Protein AF-A0A1I8AGH4-F1 (afdb_monomer)

Structure (mmCIF, N/CA/C/O backbone):
data_AF-A0A1I8AGH4-F1
#
_entry.id   AF-A0A1I8AGH4-F1
#
loop_
_atom_site.group_PDB
_atom_site.id
_atom_site.type_symbol
_atom_site.label_atom_id
_atom_site.label_alt_id
_atom_site.label_comp_id
_atom_site.label_asym_id
_atom_site.label_entity_id
_atom_site.label_seq_id
_atom_site.pdbx_PDB_ins_code
_atom_site.Cartn_x
_atom_site.Cartn_y
_atom_site.Cartn_z
_atom_site.occupancy
_atom_site.B_iso_or_equiv
_atom_site.auth_seq_id
_atom_site.auth_comp_id
_atom_site.auth_asym_id
_atom_site.auth_atom_id
_atom_site.pdbx_PDB_model_num
ATOM 1 N N . MET A 1 1 ? -18.206 -4.792 9.510 1.00 88.06 1 MET A N 1
ATOM 2 C CA . MET A 1 1 ? -17.475 -3.511 9.352 1.00 88.06 1 MET A CA 1
ATOM 3 C C . MET A 1 1 ? -18.324 -2.285 9.679 1.00 88.06 1 MET A C 1
ATOM 5 O O . MET A 1 1 ? -17.982 -1.608 10.631 1.00 88.06 1 MET A O 1
ATOM 9 N N . VAL A 1 2 ? -19.446 -2.008 8.996 1.00 90.19 2 VAL A N 1
ATOM 10 C CA . VAL A 1 2 ? -20.258 -0.787 9.255 1.00 90.19 2 VAL A CA 1
ATOM 11 C C . VAL A 1 2 ? -20.628 -0.599 10.732 1.00 90.19 2 VAL A C 1
ATOM 13 O O . VAL A 1 2 ? -20.448 0.487 11.270 1.00 90.19 2 VAL A O 1
ATOM 16 N N . ARG A 1 3 ? -21.096 -1.659 11.408 1.00 89.94 3 ARG A N 1
ATOM 17 C CA . ARG A 1 3 ? -21.409 -1.615 12.850 1.00 89.94 3 ARG A CA 1
ATOM 18 C C . ARG A 1 3 ? -20.185 -1.237 13.698 1.00 89.94 3 ARG A C 1
ATOM 20 O O . ARG A 1 3 ? -20.305 -0.386 14.561 1.00 89.94 3 ARG A O 1
ATOM 27 N N . ILE A 1 4 ? -19.011 -1.792 13.387 1.00 89.62 4 ILE A N 1
ATOM 28 C CA . ILE A 1 4 ? -17.743 -1.459 14.060 1.00 89.62 4 ILE A CA 1
ATOM 29 C C . ILE A 1 4 ? -17.392 0.016 13.842 1.00 89.62 4 ILE A C 1
ATOM 31 O O . ILE A 1 4 ? -17.042 0.705 14.787 1.00 89.62 4 ILE A O 1
ATOM 35 N N . PHE A 1 5 ? -17.529 0.538 12.622 1.00 92.00 5 PHE A N 1
ATOM 36 C CA . PHE A 1 5 ? -17.220 1.944 12.345 1.00 92.00 5 PHE A CA 1
ATOM 37 C C . PHE A 1 5 ? -18.164 2.933 13.036 1.00 92.00 5 PHE A C 1
ATOM 39 O O . PHE A 1 5 ? -17.731 4.036 13.362 1.00 92.00 5 PHE A O 1
ATOM 46 N N . LYS A 1 6 ? -19.419 2.544 13.305 1.00 90.75 6 LYS A N 1
ATOM 47 C CA . LYS A 1 6 ? -20.320 3.336 14.157 1.00 90.75 6 LYS A CA 1
ATOM 48 C C . LYS A 1 6 ? -19.787 3.429 15.587 1.00 90.75 6 LYS A C 1
ATOM 50 O O . LYS A 1 6 ? -19.733 4.523 16.131 1.00 90.75 6 LYS A O 1
ATOM 55 N N . GLU A 1 7 ? -19.324 2.311 16.138 1.00 89.31 7 GLU A N 1
ATOM 56 C CA . GLU A 1 7 ? -18.712 2.255 17.473 1.00 89.31 7 GLU A CA 1
ATOM 57 C C . GLU A 1 7 ? -17.366 2.988 17.531 1.00 89.31 7 GLU A C 1
ATOM 59 O O . GLU A 1 7 ? -17.045 3.627 18.529 1.00 89.31 7 GLU A O 1
ATOM 64 N N . LEU A 1 8 ? -16.597 2.986 16.434 1.00 86.69 8 LEU A N 1
ATOM 65 C CA . LEU A 1 8 ? -15.385 3.797 16.345 1.00 86.69 8 LEU A CA 1
ATOM 66 C C . LEU A 1 8 ? -15.675 5.305 16.391 1.00 86.69 8 LEU A C 1
ATOM 68 O O . LEU A 1 8 ? -14.756 6.068 16.674 1.00 86.69 8 LEU A O 1
ATOM 72 N N . ASN A 1 9 ? -16.904 5.740 16.095 1.00 88.69 9 ASN A N 1
ATOM 73 C CA . ASN A 1 9 ? -17.373 7.122 16.218 1.00 88.69 9 ASN A CA 1
ATOM 74 C C . ASN A 1 9 ? -16.401 8.177 15.644 1.00 88.69 9 ASN A C 1
ATOM 76 O O . ASN A 1 9 ? -16.058 9.163 16.292 1.00 88.69 9 ASN A O 1
ATOM 80 N N . GLY A 1 10 ? -15.895 7.930 14.432 1.00 87.38 10 GLY A N 1
ATOM 81 C CA . GLY A 1 10 ? -14.962 8.834 13.749 1.00 87.38 10 GLY A CA 1
ATOM 82 C C . GLY A 1 10 ? -13.512 8.785 14.247 1.00 87.38 10 GLY A C 1
ATOM 83 O O . GLY A 1 10 ? -12.686 9.548 13.750 1.00 87.38 10 GLY A O 1
ATOM 84 N N . SER A 1 11 ? -13.183 7.887 15.180 1.00 86.75 11 SER A N 1
ATOM 85 C CA . SER A 1 11 ? -11.823 7.735 15.697 1.00 86.75 11 SER A CA 1
ATOM 86 C C . SER A 1 11 ? -10.819 7.249 14.661 1.00 86.75 11 SER A C 1
ATOM 88 O O . SER A 1 11 ? -11.112 6.449 13.770 1.00 86.75 11 SER A O 1
ATOM 90 N N . PHE A 1 12 ? -9.596 7.737 14.831 1.00 90.88 12 PHE A N 1
ATOM 91 C CA . PHE A 1 12 ? -8.413 7.285 14.133 1.00 90.88 12 PHE A CA 1
ATOM 92 C C . PHE A 1 12 ? -7.836 6.078 14.884 1.00 90.88 12 PHE A C 1
ATOM 94 O O . PHE A 1 12 ? -7.533 6.153 16.075 1.00 90.88 12 PHE A O 1
ATOM 101 N N . ASN A 1 13 ? -7.668 4.957 14.189 1.00 89.81 13 ASN A N 1
ATOM 102 C CA . ASN A 1 13 ? -7.050 3.745 14.715 1.00 89.81 13 ASN A CA 1
ATOM 103 C C . ASN A 1 13 ? -5.792 3.430 13.903 1.00 89.81 13 ASN A C 1
ATOM 105 O O . ASN A 1 13 ? -5.868 3.027 12.743 1.00 89.81 13 ASN A O 1
ATOM 109 N N . SER A 1 14 ? -4.637 3.607 14.530 1.00 87.94 14 SER A N 1
ATOM 110 C CA . SER A 1 14 ? -3.331 3.172 14.035 1.00 87.94 14 SER A CA 1
ATOM 111 C C . SER A 1 14 ? -2.573 2.523 15.185 1.00 87.94 14 SER A C 1
ATOM 113 O O . SER A 1 14 ? -2.803 2.885 16.339 1.00 87.94 14 SER A O 1
ATOM 115 N N . GLY A 1 15 ? -1.691 1.563 14.902 1.00 80.75 15 GLY A N 1
ATOM 116 C CA . GLY A 1 15 ? -0.813 0.998 15.928 1.00 80.75 15 GLY A CA 1
ATOM 117 C C . GLY A 1 15 ? 0.250 2.003 16.374 1.00 80.75 15 GLY A C 1
ATOM 118 O O . GLY A 1 15 ? 0.702 2.822 15.577 1.00 80.75 15 GLY A O 1
ATOM 119 N N . ILE A 1 16 ? 0.653 1.946 17.641 1.00 77.31 16 ILE A N 1
ATOM 120 C CA . ILE A 1 16 ? 1.746 2.750 18.201 1.00 77.31 16 ILE A CA 1
ATOM 121 C C . ILE A 1 16 ? 2.855 1.810 18.640 1.00 77.31 16 ILE A C 1
ATOM 123 O O . ILE A 1 16 ? 2.612 0.889 19.420 1.00 77.31 16 ILE A O 1
ATOM 127 N N . TYR A 1 17 ? 4.072 2.096 18.190 1.00 78.31 17 TYR A N 1
ATOM 128 C CA . TYR A 1 17 ? 5.271 1.359 18.574 1.00 78.31 17 TYR A CA 1
ATOM 129 C C . TYR A 1 17 ? 6.444 2.316 18.812 1.00 78.31 17 TYR A C 1
ATOM 131 O O . TYR A 1 17 ? 6.372 3.513 18.517 1.00 78.31 17 TYR A O 1
ATOM 139 N N . ASP A 1 18 ? 7.539 1.776 19.340 1.00 72.56 18 ASP A N 1
ATOM 140 C CA . ASP A 1 18 ? 8.816 2.478 19.416 1.00 72.56 18 ASP A CA 1
ATOM 141 C C . ASP A 1 18 ? 9.412 2.683 18.026 1.00 72.56 18 ASP A C 1
ATOM 143 O O . ASP A 1 18 ? 9.577 1.728 17.269 1.00 72.56 18 ASP A O 1
ATOM 147 N N . LEU A 1 19 ? 9.729 3.936 17.698 1.00 81.75 19 LEU A N 1
ATOM 148 C CA . LEU A 1 19 ? 10.405 4.276 16.454 1.00 81.75 19 LEU A CA 1
ATOM 149 C C . LEU A 1 19 ? 11.899 4.013 16.578 1.00 81.75 19 LEU A C 1
ATOM 151 O O . LEU A 1 19 ? 12.568 4.550 17.463 1.00 81.75 19 LEU A O 1
ATOM 155 N N . GLU A 1 20 ? 12.433 3.198 15.675 1.00 80.94 20 GLU A N 1
ATOM 156 C CA . GLU A 1 20 ? 13.855 2.901 15.663 1.00 80.94 20 GLU A CA 1
ATOM 157 C C . GLU A 1 20 ? 14.657 4.118 15.192 1.00 80.94 20 GLU A C 1
ATOM 159 O O . GLU A 1 20 ? 14.399 4.687 14.129 1.00 80.94 20 GLU A O 1
ATOM 164 N N . LYS A 1 21 ? 15.663 4.510 15.985 1.00 77.06 21 LYS A N 1
ATOM 165 C CA . LYS A 1 21 ? 16.465 5.724 15.749 1.00 77.06 21 LYS A CA 1
ATOM 166 C C . LYS A 1 21 ? 17.094 5.775 14.359 1.00 77.06 21 LYS A C 1
ATOM 168 O O . LYS A 1 21 ? 17.208 6.852 13.793 1.00 77.06 21 LYS A O 1
ATOM 173 N N . ASN A 1 22 ? 17.495 4.632 13.808 1.00 78.62 22 ASN A N 1
ATOM 174 C CA . ASN A 1 22 ? 18.120 4.527 12.488 1.00 78.62 22 ASN A CA 1
ATOM 175 C C . ASN A 1 22 ? 17.165 4.838 11.322 1.00 78.62 22 ASN A C 1
ATOM 177 O O . ASN A 1 22 ? 17.641 5.063 10.214 1.00 78.62 22 ASN A O 1
ATOM 181 N N . ARG A 1 23 ? 15.843 4.879 11.539 1.00 79.38 23 ARG A N 1
ATOM 182 C CA . ARG A 1 23 ? 14.875 5.149 10.465 1.00 79.38 23 ARG A CA 1
ATOM 183 C C . ARG A 1 23 ? 14.754 6.627 10.093 1.00 79.38 23 ARG A C 1
ATOM 185 O O . ARG A 1 23 ? 14.280 6.913 8.999 1.00 79.38 23 ARG A O 1
ATOM 192 N N . TYR A 1 24 ? 15.173 7.548 10.966 1.00 73.31 24 TYR A N 1
ATOM 193 C CA . TYR A 1 24 ? 14.894 8.987 10.829 1.00 73.31 24 TYR A CA 1
ATOM 194 C C . TYR A 1 24 ? 16.086 9.905 11.170 1.00 73.31 24 TYR A C 1
ATOM 196 O O . TYR A 1 24 ? 15.902 11.038 11.613 1.00 73.31 24 TYR A O 1
ATOM 204 N N . GLN A 1 25 ? 17.325 9.448 10.954 1.00 64.31 25 GLN A N 1
ATOM 205 C CA . GLN A 1 25 ? 18.525 10.272 11.166 1.00 64.31 25 GLN A CA 1
ATOM 206 C C . GLN A 1 25 ? 18.681 11.331 10.063 1.00 64.31 25 GLN A C 1
ATOM 208 O O . GLN A 1 25 ? 19.358 11.121 9.059 1.00 64.31 25 GLN A O 1
ATOM 213 N N . HIS A 1 26 ? 18.060 12.491 10.270 1.00 65.06 26 HIS A N 1
ATOM 214 C CA . HIS A 1 26 ? 18.262 13.692 9.464 1.00 65.06 26 HIS A CA 1
ATOM 215 C C . HIS A 1 26 ? 18.808 14.837 10.323 1.00 65.06 26 HIS A C 1
ATOM 217 O O . HIS A 1 26 ? 18.476 14.955 11.500 1.00 65.06 26 HIS A O 1
ATOM 223 N N . TRP A 1 27 ? 19.611 15.712 9.711 1.00 61.84 27 TRP A N 1
ATOM 224 C CA . TRP A 1 27 ? 20.096 16.952 10.335 1.00 61.84 27 TRP A CA 1
ATOM 225 C C . TRP A 1 27 ? 18.969 17.967 10.576 1.00 61.84 27 TRP A C 1
ATOM 227 O O . TRP A 1 27 ? 19.067 18.803 11.470 1.00 61.84 27 TRP A O 1
ATOM 237 N N . ASN A 1 28 ? 17.883 17.877 9.800 1.00 77.00 28 ASN A N 1
ATOM 238 C CA . ASN A 1 28 ? 16.731 18.764 9.921 1.00 77.00 28 ASN A CA 1
ATOM 239 C C . ASN A 1 28 ? 15.714 18.232 10.945 1.00 77.00 28 ASN A C 1
ATOM 241 O O . ASN A 1 28 ? 15.378 17.039 10.912 1.00 77.00 28 ASN A O 1
ATOM 245 N N . PRO A 1 29 ? 15.162 19.104 11.810 1.00 85.25 29 PRO A N 1
ATOM 246 C CA . PRO A 1 29 ? 14.134 18.712 12.761 1.00 85.25 29 PRO A CA 1
ATOM 247 C C . PRO A 1 29 ? 12.845 18.314 12.033 1.00 85.25 29 PRO A C 1
ATOM 249 O O . PRO A 1 29 ? 12.423 18.964 11.075 1.00 85.25 29 PRO A O 1
ATOM 252 N N . SER A 1 30 ? 12.204 17.245 12.506 1.00 89.81 30 SER A N 1
ATOM 253 C CA . SER A 1 30 ? 10.900 16.826 11.991 1.00 89.81 30 SER A CA 1
ATOM 254 C C . SER A 1 30 ? 9.819 17.871 12.317 1.00 89.81 30 SER A C 1
ATOM 256 O O . SER A 1 30 ? 9.794 18.375 13.442 1.00 89.81 30 SER A O 1
ATOM 258 N N . PRO A 1 31 ? 8.866 18.149 11.402 1.00 93.06 31 PRO A N 1
ATOM 259 C CA . PRO A 1 31 ? 7.738 19.046 11.674 1.00 93.06 31 PRO A CA 1
ATOM 260 C C . PRO A 1 31 ? 6.818 18.581 12.814 1.00 93.06 31 PRO A C 1
ATOM 262 O O . PRO A 1 31 ? 6.093 19.391 13.386 1.00 93.06 31 PRO A O 1
ATOM 265 N N . LEU A 1 32 ? 6.816 17.278 13.117 1.00 93.50 32 LEU A N 1
ATOM 266 C CA . LEU A 1 32 ? 6.047 16.663 14.201 1.00 93.50 32 LEU A CA 1
ATOM 267 C C . LEU A 1 32 ? 6.906 15.641 14.962 1.00 93.50 32 LEU A C 1
ATOM 269 O O . LEU A 1 32 ? 7.743 14.979 14.340 1.00 93.50 32 LEU A O 1
ATOM 273 N N . PRO A 1 33 ? 6.675 15.432 16.272 1.00 92.00 33 PRO A N 1
ATOM 274 C CA . PRO A 1 33 ? 7.248 14.298 16.991 1.00 92.00 33 PRO A CA 1
ATOM 275 C C . PRO A 1 33 ? 6.861 12.983 16.308 1.00 92.00 33 PRO A C 1
ATOM 277 O O . PRO A 1 33 ? 5.679 12.713 16.081 1.00 92.00 33 PRO A O 1
ATOM 280 N N . LEU A 1 34 ? 7.861 12.186 15.944 1.00 91.38 34 LEU A N 1
ATOM 281 C CA . LEU A 1 34 ? 7.658 10.992 15.132 1.00 91.38 34 LEU A CA 1
ATOM 282 C C . LEU A 1 34 ? 7.267 9.788 15.986 1.00 91.38 34 LEU A C 1
ATOM 284 O O . LEU A 1 34 ? 7.821 9.560 17.061 1.00 91.38 34 LEU A O 1
ATOM 288 N N . TRP A 1 35 ? 6.354 8.982 15.454 1.00 89.00 35 TRP A N 1
ATOM 289 C CA . TRP A 1 35 ? 5.895 7.739 16.060 1.00 89.00 35 TRP A CA 1
ATOM 290 C C . TRP A 1 35 ? 5.985 6.601 15.057 1.00 89.00 35 TRP A C 1
ATOM 292 O O . TRP A 1 35 ? 5.603 6.776 13.901 1.00 89.00 35 TRP A O 1
ATOM 302 N N . LYS A 1 36 ? 6.393 5.409 15.505 1.00 87.44 36 LYS A N 1
ATOM 303 C CA . LYS A 1 36 ? 6.222 4.212 14.684 1.00 87.44 36 LYS A CA 1
ATOM 304 C C . LYS A 1 36 ? 4.754 3.825 14.655 1.00 87.44 36 LYS A C 1
ATOM 306 O O . LYS A 1 36 ? 4.047 3.858 15.665 1.00 87.44 36 LYS A O 1
ATOM 311 N N . SER A 1 37 ? 4.318 3.457 13.468 1.00 87.31 37 SER A N 1
ATOM 312 C CA . SER A 1 37 ? 2.955 3.132 13.109 1.00 87.31 37 SER A CA 1
ATOM 313 C C . SER A 1 37 ? 2.882 1.792 12.398 1.00 87.31 37 SER A C 1
ATOM 315 O O . SER A 1 37 ? 3.867 1.271 11.878 1.00 87.31 37 SE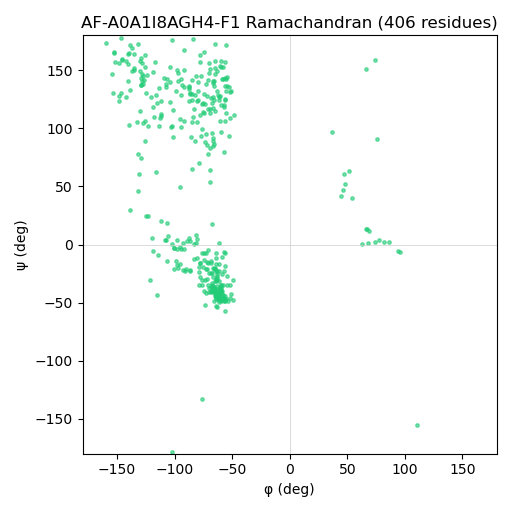R A O 1
ATOM 317 N N . SER A 1 38 ? 1.688 1.214 12.391 1.00 82.38 38 SER A N 1
ATOM 318 C CA . SER A 1 38 ? 1.374 0.125 11.472 1.00 82.38 38 SER A CA 1
ATOM 319 C C . SER A 1 38 ? 1.309 0.661 10.042 1.00 82.38 38 SER A C 1
ATOM 321 O O . SER A 1 38 ? 0.880 1.788 9.837 1.00 82.38 38 SER A O 1
ATOM 323 N N . LEU A 1 39 ? 1.619 -0.177 9.051 1.00 84.69 39 LEU A N 1
ATOM 324 C CA . LEU A 1 39 ? 1.488 0.162 7.622 1.00 84.69 39 LEU A CA 1
ATOM 325 C C . LEU A 1 39 ? 0.070 0.606 7.200 1.00 84.69 39 LEU A C 1
ATOM 327 O O . LEU A 1 39 ? -0.111 1.185 6.133 1.00 84.69 39 LEU A O 1
ATOM 331 N N . SER A 1 40 ? -0.950 0.300 8.001 1.00 90.44 40 SER A N 1
ATOM 332 C CA . SER A 1 40 ? -2.340 0.672 7.738 1.00 90.44 40 SER A CA 1
ATOM 333 C C . SER A 1 40 ? -2.983 1.326 8.954 1.00 90.44 40 SER A C 1
ATOM 335 O O . SER A 1 40 ? -2.564 1.118 10.092 1.00 90.44 40 SER A O 1
ATOM 337 N N . ALA A 1 41 ? -4.041 2.088 8.700 1.00 92.31 41 ALA A N 1
ATOM 338 C CA . ALA A 1 41 ? -4.864 2.726 9.711 1.00 92.31 41 ALA A CA 1
ATOM 339 C C . ALA A 1 41 ? -6.325 2.774 9.250 1.00 92.31 41 ALA A C 1
ATOM 341 O O . ALA A 1 41 ? -6.604 2.700 8.052 1.00 92.31 41 ALA A O 1
ATOM 342 N N . THR A 1 42 ? -7.255 2.937 10.189 1.00 93.00 42 THR A N 1
ATOM 343 C CA . THR A 1 42 ? -8.641 3.308 9.875 1.00 93.00 42 THR A CA 1
ATOM 344 C C . THR A 1 42 ? -8.946 4.692 10.412 1.00 93.00 42 THR A C 1
ATOM 346 O O . THR A 1 42 ? -8.635 4.986 11.563 1.00 93.00 42 THR A O 1
ATOM 349 N N . PHE A 1 43 ? -9.581 5.528 9.603 1.00 93.62 43 PHE A N 1
ATOM 350 C CA . PHE A 1 43 ? -9.899 6.906 9.954 1.00 93.62 43 PHE A CA 1
ATOM 351 C C . PHE A 1 43 ? -11.144 7.381 9.207 1.00 93.62 43 PHE A C 1
ATOM 353 O O . PHE A 1 43 ? -11.606 6.748 8.254 1.00 93.62 43 PHE A O 1
ATOM 360 N N . SER A 1 44 ? -11.709 8.497 9.657 1.00 93.88 44 SER A N 1
ATOM 361 C CA . SER A 1 44 ? -12.929 9.055 9.081 1.00 93.88 44 SER A CA 1
ATOM 362 C C . SER A 1 44 ? -12.665 9.806 7.769 1.00 93.88 44 SER A C 1
ATOM 364 O O . SER A 1 44 ? -11.548 10.243 7.478 1.00 93.88 44 SER A O 1
ATOM 366 N N . LYS A 1 45 ? -13.727 10.042 6.991 1.00 94.62 45 LYS A N 1
ATOM 367 C CA . LYS A 1 45 ? -13.670 10.942 5.827 1.00 94.62 45 LYS A CA 1
ATOM 368 C C . LYS A 1 45 ? -13.225 12.357 6.219 1.00 94.62 45 LYS A C 1
ATOM 370 O O . LYS A 1 45 ? -12.533 13.008 5.444 1.00 94.62 45 LYS A O 1
ATOM 375 N N . GLU A 1 46 ? -13.607 12.830 7.403 1.00 95.00 46 GLU A N 1
ATOM 376 C CA . GLU A 1 46 ? -13.192 14.136 7.921 1.00 95.00 46 GLU A CA 1
ATOM 377 C C . GLU A 1 46 ? -11.675 14.189 8.134 1.00 95.00 46 GLU A C 1
ATOM 379 O O . GLU A 1 46 ? -11.023 15.111 7.647 1.00 95.00 46 GLU A O 1
ATOM 384 N N . SER A 1 47 ? -11.101 13.149 8.748 1.00 95.12 47 SER A N 1
ATOM 385 C CA . SER A 1 47 ? -9.651 12.993 8.899 1.00 95.12 47 SER A CA 1
ATOM 386 C C . SER A 1 47 ? -8.958 12.992 7.532 1.00 95.12 47 SER A C 1
ATOM 388 O O . SER A 1 47 ? -7.958 13.679 7.349 1.00 95.12 47 SER A O 1
ATOM 390 N N . ALA A 1 48 ? -9.517 12.288 6.539 1.00 96.62 48 ALA A N 1
ATOM 391 C CA . ALA A 1 48 ? -8.982 12.259 5.176 1.00 96.62 48 ALA A CA 1
ATOM 392 C C . ALA A 1 48 ? -8.958 13.644 4.512 1.00 96.62 48 ALA A C 1
ATOM 394 O O . ALA A 1 48 ? -7.940 14.055 3.958 1.00 96.62 48 ALA A O 1
ATOM 395 N N . LEU A 1 49 ? -10.062 14.388 4.601 1.00 97.38 49 LEU A N 1
ATOM 396 C CA . LEU A 1 49 ? -10.154 15.740 4.048 1.00 97.38 49 LEU A CA 1
ATOM 397 C C . LEU A 1 49 ? -9.219 16.717 4.763 1.00 97.38 49 LEU A C 1
ATOM 399 O O . LEU A 1 49 ? -8.625 17.579 4.118 1.00 97.38 49 LEU A O 1
ATOM 403 N N . PHE A 1 50 ? -9.073 16.576 6.080 1.00 96.62 50 PHE A N 1
ATOM 404 C CA . PHE A 1 50 ? -8.139 17.371 6.864 1.00 96.62 50 PHE A CA 1
ATOM 405 C C . PHE A 1 50 ? -6.684 17.093 6.464 1.00 96.62 50 PHE A C 1
ATOM 407 O O . PHE A 1 50 ? -5.923 18.038 6.265 1.00 96.62 50 PHE A O 1
ATOM 414 N N . MET A 1 51 ? -6.310 15.820 6.278 1.00 96.75 51 MET A N 1
ATOM 415 C CA . MET A 1 51 ? -4.961 15.429 5.848 1.00 96.75 51 MET A CA 1
ATOM 416 C C . MET A 1 51 ? -4.552 16.106 4.539 1.00 96.75 51 MET A C 1
ATOM 418 O O . MET A 1 51 ? -3.463 16.662 4.462 1.00 96.75 51 MET A O 1
ATOM 422 N N . VAL A 1 52 ? -5.435 16.107 3.538 1.00 96.44 52 VAL A N 1
ATOM 423 C CA . VAL A 1 52 ? -5.144 16.679 2.210 1.00 96.44 52 VAL A CA 1
ATOM 424 C C . VAL A 1 52 ? -5.052 18.210 2.237 1.00 96.44 52 VAL A C 1
ATOM 426 O O . VAL A 1 52 ? -4.410 18.803 1.379 1.00 96.44 52 VAL A O 1
ATOM 429 N N . ARG A 1 53 ? -5.691 18.871 3.209 1.00 96.88 53 ARG A N 1
ATOM 430 C CA . ARG A 1 53 ? -5.741 20.341 3.299 1.00 96.88 53 ARG A CA 1
ATOM 431 C C . ARG A 1 53 ? -4.715 20.941 4.253 1.00 96.88 53 ARG A C 1
ATOM 433 O O . ARG A 1 53 ? -4.503 22.147 4.211 1.00 96.88 53 ARG A O 1
ATOM 440 N N . SER A 1 54 ? -4.142 20.145 5.152 1.00 97.56 54 SER A N 1
ATOM 441 C CA . SER A 1 54 ? -3.275 20.643 6.218 1.00 97.56 54 SER A CA 1
ATOM 442 C C . SER A 1 54 ? -1.835 20.839 5.726 1.00 97.56 54 SER A C 1
ATOM 444 O O . SER A 1 54 ? -1.154 19.849 5.446 1.00 97.56 54 SER A O 1
ATOM 446 N N . PRO A 1 55 ? -1.301 22.079 5.725 1.00 97.44 55 PRO A N 1
ATOM 447 C CA . PRO A 1 55 ? 0.088 22.325 5.334 1.00 97.44 55 PRO A CA 1
ATOM 448 C C . PRO A 1 55 ? 1.095 21.647 6.270 1.00 97.44 55 PRO A C 1
ATOM 450 O O . PRO A 1 55 ? 2.213 21.333 5.872 1.00 97.44 55 PRO A O 1
ATOM 453 N N . LEU A 1 56 ? 0.725 21.425 7.538 1.00 96.94 56 LEU A N 1
ATOM 454 C CA . LEU A 1 56 ? 1.586 20.711 8.479 1.00 96.94 56 LEU A CA 1
ATOM 455 C C . LEU A 1 56 ? 1.675 19.222 8.124 1.00 96.94 56 LEU A C 1
ATOM 457 O O . LEU A 1 56 ? 2.772 18.674 8.142 1.00 96.94 56 LEU A O 1
ATOM 461 N N . VAL A 1 57 ? 0.557 18.595 7.736 1.00 96.81 57 VAL A N 1
ATOM 462 C CA . VAL A 1 57 ? 0.547 17.200 7.259 1.00 96.81 57 VAL A CA 1
ATOM 463 C C . VAL A 1 57 ? 1.375 17.063 5.984 1.00 96.81 57 VAL A C 1
ATOM 465 O O . VAL A 1 57 ? 2.176 16.138 5.885 1.00 96.81 57 VAL A O 1
ATOM 468 N N . GLU A 1 58 ? 1.247 18.004 5.048 1.00 96.75 58 GLU A N 1
ATOM 469 C CA . GLU A 1 58 ? 2.048 18.035 3.822 1.00 96.75 58 GLU A CA 1
ATOM 470 C C . GLU A 1 58 ? 3.553 18.152 4.115 1.00 96.75 58 GLU A C 1
ATOM 472 O O . GLU A 1 58 ? 4.353 17.377 3.590 1.00 96.75 58 GLU A O 1
ATOM 477 N N . ARG A 1 59 ? 3.959 19.063 5.012 1.00 95.44 59 ARG A N 1
ATOM 478 C CA . ARG A 1 59 ? 5.366 19.172 5.435 1.00 95.44 59 ARG A CA 1
ATOM 479 C C . ARG A 1 59 ? 5.869 17.893 6.098 1.00 95.44 59 ARG A C 1
ATOM 481 O O . ARG A 1 59 ? 6.987 17.474 5.811 1.00 95.44 59 ARG A O 1
ATOM 488 N N . THR A 1 60 ? 5.068 17.262 6.957 1.00 94.62 60 THR A N 1
ATOM 489 C CA . THR A 1 60 ? 5.421 15.976 7.578 1.00 94.62 60 THR A CA 1
ATOM 490 C C . THR A 1 60 ? 5.558 14.869 6.536 1.00 94.62 60 THR A C 1
ATOM 492 O O . THR A 1 60 ? 6.518 14.107 6.593 1.00 94.62 60 THR A O 1
ATOM 495 N N . TYR A 1 61 ? 4.652 14.793 5.560 1.00 94.12 61 TYR A N 1
ATOM 496 C CA . TYR A 1 61 ? 4.742 13.842 4.453 1.00 94.12 61 TYR A CA 1
ATOM 497 C C . TYR A 1 61 ? 6.030 14.040 3.641 1.00 94.12 61 TYR A C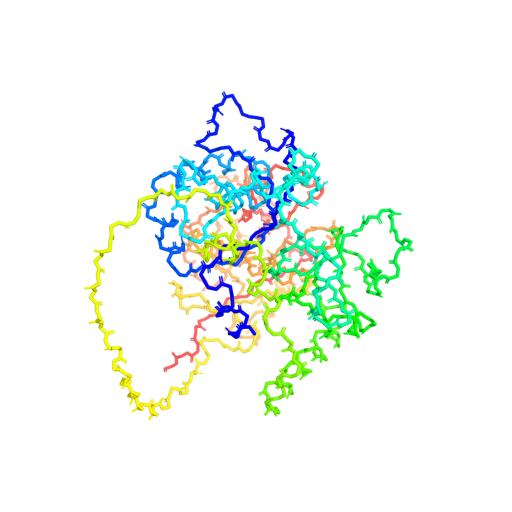 1
ATOM 499 O O . TYR A 1 61 ? 6.770 13.085 3.410 1.00 94.12 61 TYR A O 1
ATOM 507 N N . ASN A 1 62 ? 6.342 15.286 3.272 1.00 93.25 62 ASN A N 1
ATOM 508 C CA . ASN A 1 62 ? 7.553 15.618 2.522 1.00 93.25 62 ASN A CA 1
ATOM 509 C C . ASN A 1 62 ? 8.831 15.306 3.309 1.00 93.25 62 ASN A C 1
ATOM 511 O O . ASN A 1 62 ? 9.780 14.786 2.729 1.00 93.25 62 ASN A O 1
ATOM 515 N N . TYR A 1 63 ? 8.836 15.567 4.620 1.00 92.19 63 TYR A N 1
ATOM 516 C CA . TYR A 1 63 ? 9.933 15.190 5.511 1.00 92.19 63 TYR A CA 1
ATOM 517 C C . TYR A 1 63 ? 10.136 13.671 5.552 1.00 92.19 63 TYR A C 1
ATOM 519 O O . TYR A 1 63 ? 11.251 13.187 5.398 1.00 92.19 63 TYR A O 1
ATOM 527 N N . LEU A 1 64 ? 9.057 12.904 5.729 1.00 91.25 64 LEU A N 1
ATOM 528 C CA . LEU A 1 64 ? 9.146 11.447 5.804 1.00 91.25 64 LEU A CA 1
ATOM 529 C C . LEU A 1 64 ? 9.540 10.823 4.464 1.00 91.25 64 LEU A C 1
ATOM 531 O O . LEU A 1 64 ? 10.145 9.763 4.444 1.00 91.25 64 LEU A O 1
ATOM 535 N N . ARG A 1 65 ? 9.291 11.475 3.325 1.00 90.19 65 ARG A N 1
ATOM 536 C CA . ARG A 1 65 ? 9.655 10.927 2.007 1.00 90.19 65 ARG A CA 1
ATOM 537 C C . ARG A 1 65 ? 11.149 10.593 1.861 1.00 90.19 65 ARG A C 1
ATOM 539 O O . ARG A 1 65 ? 11.491 9.785 1.003 1.00 90.19 65 ARG A O 1
ATOM 546 N N . SER A 1 66 ? 12.023 11.210 2.659 1.00 83.62 66 SER A N 1
ATOM 547 C CA . SER A 1 66 ? 13.462 10.914 2.696 1.00 83.62 66 SER A CA 1
ATOM 548 C C . SER A 1 66 ? 13.882 9.914 3.781 1.00 83.62 66 SER A C 1
ATOM 550 O O . SER A 1 66 ? 15.066 9.589 3.859 1.00 83.62 66 SER A O 1
ATOM 552 N N . THR A 1 67 ? 12.955 9.432 4.615 1.00 85.31 67 THR A N 1
ATOM 553 C CA . THR A 1 67 ? 13.230 8.490 5.711 1.00 85.31 67 THR A CA 1
ATOM 554 C C . THR A 1 67 ? 13.066 7.034 5.272 1.00 85.31 67 THR A C 1
ATOM 556 O O . THR A 1 67 ? 12.498 6.727 4.223 1.00 85.31 67 THR A O 1
ATOM 559 N N . HIS A 1 68 ? 13.544 6.101 6.099 1.00 83.31 68 HIS A N 1
ATOM 560 C CA . HIS A 1 68 ? 13.361 4.670 5.860 1.00 83.31 68 HIS A CA 1
ATOM 561 C C . HIS A 1 68 ? 11.972 4.213 6.343 1.00 83.31 68 HIS A C 1
ATOM 563 O O . HIS A 1 68 ? 11.605 4.477 7.488 1.00 83.31 68 HIS A O 1
ATOM 569 N N . CYS A 1 69 ? 11.211 3.527 5.482 1.00 84.75 69 CYS A N 1
ATOM 570 C CA . CYS A 1 69 ? 9.828 3.074 5.733 1.00 84.75 69 CYS A CA 1
ATOM 571 C C . CYS A 1 69 ? 8.889 4.200 6.229 1.00 84.75 69 CYS A C 1
ATOM 573 O O . CYS A 1 69 ? 8.398 4.158 7.365 1.00 84.75 69 CYS A O 1
ATOM 575 N N . PRO A 1 70 ? 8.655 5.243 5.408 1.00 87.62 70 PRO A N 1
ATOM 576 C CA . PRO A 1 70 ? 7.847 6.401 5.800 1.00 87.62 70 PRO A CA 1
ATOM 577 C C . PRO A 1 70 ? 6.394 6.063 6.136 1.00 87.62 70 PRO A C 1
ATOM 579 O O . PRO A 1 70 ? 5.784 6.688 7.003 1.00 87.62 70 PRO A O 1
ATOM 582 N N . ASP A 1 71 ? 5.847 5.050 5.481 1.00 84.06 71 ASP A N 1
ATOM 583 C CA . ASP A 1 71 ? 4.523 4.484 5.712 1.00 84.06 71 ASP A CA 1
ATOM 584 C C . ASP A 1 71 ? 4.377 3.842 7.098 1.00 84.06 71 ASP A C 1
ATOM 586 O O . ASP A 1 71 ? 3.309 3.940 7.700 1.00 84.06 71 ASP A O 1
ATOM 590 N N . GLU A 1 72 ? 5.454 3.285 7.660 1.00 89.94 72 GLU A N 1
ATOM 591 C CA . GLU A 1 72 ? 5.502 2.838 9.059 1.00 89.94 72 GLU A CA 1
ATOM 592 C C . GLU A 1 72 ? 5.748 3.975 10.058 1.00 89.94 72 GLU A C 1
ATOM 594 O O . GLU A 1 72 ? 5.837 3.722 11.254 1.00 89.94 72 GLU A O 1
ATOM 599 N N . THR A 1 73 ? 5.793 5.237 9.636 1.00 91.19 73 THR A N 1
ATOM 600 C CA . THR A 1 73 ? 5.940 6.387 10.553 1.00 91.19 73 THR A CA 1
ATOM 601 C C . THR A 1 73 ? 4.776 7.374 10.440 1.00 91.19 73 THR A C 1
ATOM 603 O O . THR A 1 73 ? 4.380 8.017 11.414 1.00 91.19 73 THR A O 1
ATOM 606 N N . PHE A 1 74 ? 4.181 7.491 9.257 1.00 94.00 74 PHE A N 1
ATOM 607 C CA . PHE A 1 74 ? 3.253 8.563 8.921 1.00 94.00 74 PHE A CA 1
ATOM 608 C C . PHE A 1 74 ? 1.967 8.570 9.760 1.00 94.00 74 PHE A C 1
ATOM 610 O O . PHE A 1 74 ? 1.648 9.588 10.378 1.00 94.00 74 PHE A O 1
ATOM 617 N N . TRP A 1 75 ? 1.238 7.450 9.819 1.00 94.88 75 TRP A N 1
ATOM 618 C CA . TRP A 1 75 ? -0.142 7.427 10.323 1.00 94.88 75 TRP A CA 1
ATOM 619 C C . TRP A 1 75 ? -0.265 7.857 11.783 1.00 94.88 75 TRP A C 1
ATOM 621 O O . TRP A 1 75 ? -1.067 8.723 12.129 1.00 94.88 75 TRP A O 1
ATOM 631 N N . THR A 1 76 ? 0.565 7.279 12.645 1.00 91.62 76 THR A N 1
ATOM 632 C CA . THR A 1 76 ? 0.559 7.606 14.074 1.00 91.62 76 THR A CA 1
ATOM 633 C C . THR A 1 76 ? 1.171 8.977 14.328 1.00 91.62 76 THR A C 1
ATOM 635 O O . THR A 1 76 ? 0.723 9.676 15.228 1.00 91.62 76 THR A O 1
ATOM 638 N N . THR A 1 77 ? 2.127 9.423 13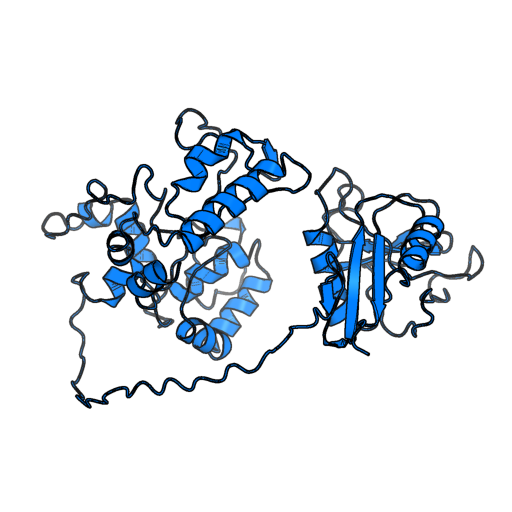.509 1.00 94.38 77 THR A N 1
ATOM 639 C CA . THR A 1 77 ? 2.707 10.767 13.634 1.00 94.38 77 THR A CA 1
ATOM 640 C C . THR A 1 77 ? 1.657 11.859 13.427 1.00 94.38 77 THR A C 1
ATOM 642 O O . THR A 1 77 ? 1.560 12.787 14.229 1.00 94.38 77 THR A O 1
ATOM 645 N N . ILE A 1 78 ? 0.823 11.757 12.395 1.00 95.69 78 ILE A N 1
ATOM 646 C CA . ILE A 1 78 ? -0.183 12.793 12.122 1.00 95.69 78 ILE A CA 1
ATOM 647 C C . ILE A 1 78 ? -1.410 12.693 13.037 1.00 95.69 78 ILE A C 1
ATOM 649 O O . ILE A 1 78 ? -2.044 13.706 13.314 1.00 95.69 78 ILE A O 1
ATOM 653 N N . ALA A 1 79 ? -1.749 11.495 13.522 1.00 93.00 79 ALA A N 1
ATOM 654 C CA . ALA A 1 79 ? -2.901 11.289 14.399 1.00 93.00 79 ALA A CA 1
ATOM 655 C C . ALA A 1 79 ? -2.570 11.428 15.895 1.00 93.00 79 ALA A C 1
ATOM 657 O O . ALA A 1 79 ? -3.476 11.648 16.693 1.00 93.00 79 ALA A O 1
ATOM 658 N N . GLY A 1 80 ? -1.294 11.282 16.263 1.00 89.94 80 GLY A N 1
ATOM 659 C CA . GLY A 1 80 ? -0.817 11.051 17.628 1.00 89.94 80 GLY A CA 1
ATOM 660 C C . GLY A 1 80 ? -0.327 12.280 18.396 1.00 89.94 80 GLY A C 1
ATOM 661 O O . GLY A 1 80 ? 0.037 12.157 19.568 1.00 89.94 80 GLY A O 1
ATOM 662 N N . ASN A 1 81 ? -0.286 13.454 17.757 1.00 90.75 81 ASN A N 1
ATOM 663 C CA . ASN A 1 81 ? 0.313 14.680 18.300 1.00 90.75 81 ASN A CA 1
ATOM 664 C C . ASN A 1 81 ? -0.728 15.801 18.510 1.00 90.75 81 ASN A C 1
ATOM 666 O O . ASN A 1 81 ? -0.608 16.869 17.905 1.00 90.75 81 ASN A O 1
ATOM 670 N N . PRO A 1 82 ? -1.736 15.615 19.384 1.00 87.19 82 PRO A N 1
ATOM 671 C CA . PRO A 1 82 ? -2.911 16.488 19.460 1.00 87.19 82 PRO A CA 1
ATOM 672 C C . PRO A 1 82 ? -2.601 17.911 19.942 1.00 87.19 82 PRO A C 1
ATOM 674 O O . PRO A 1 82 ? -3.380 18.825 19.690 1.00 87.19 82 PRO A O 1
ATOM 677 N N . HIS A 1 83 ? -1.465 18.120 20.613 1.00 88.62 83 HIS A N 1
ATOM 678 C CA . HIS A 1 83 ? -1.025 19.444 21.064 1.00 88.62 83 HIS A CA 1
ATOM 679 C C . HIS A 1 83 ? -0.464 20.317 19.932 1.00 88.62 83 HIS A C 1
ATOM 681 O O . HIS A 1 83 ? -0.395 21.531 20.088 1.00 88.62 83 HIS A O 1
ATOM 687 N N . ILE A 1 84 ? -0.070 19.711 18.807 1.00 94.50 84 ILE A N 1
ATOM 688 C CA . ILE A 1 84 ? 0.529 20.409 17.658 1.00 94.50 84 ILE A CA 1
ATOM 689 C C . ILE A 1 84 ? -0.388 20.300 16.434 1.00 94.50 84 ILE A C 1
ATOM 691 O O . ILE A 1 84 ? -0.627 21.286 15.742 1.00 94.50 84 ILE A O 1
ATOM 695 N N . LEU A 1 85 ? -0.934 19.108 16.182 1.00 94.06 85 LEU A N 1
ATOM 696 C CA . LEU A 1 85 ? -1.849 18.820 15.085 1.00 94.06 85 LEU A CA 1
ATOM 697 C C . LEU A 1 85 ? -3.131 18.184 15.634 1.00 94.06 85 LEU A C 1
ATOM 699 O O . LEU A 1 85 ? -3.159 17.008 15.994 1.00 94.06 85 LEU A O 1
ATOM 703 N N . GLN A 1 86 ? -4.213 18.961 15.657 1.00 91.69 86 GLN A N 1
ATOM 704 C CA . GLN A 1 86 ? -5.538 18.497 16.074 1.00 91.69 86 GLN A CA 1
ATOM 705 C C . GLN A 1 86 ? -6.217 17.713 14.943 1.00 91.69 86 GLN A C 1
ATOM 707 O O . GLN A 1 86 ? -7.161 18.182 14.313 1.00 91.69 86 GLN A O 1
ATOM 712 N N . MET A 1 87 ? -5.698 16.521 14.648 1.00 93.56 87 MET A N 1
ATOM 713 C CA . MET A 1 87 ? -6.283 15.616 13.660 1.00 93.56 87 MET A CA 1
ATOM 714 C C . MET A 1 87 ? -7.712 15.225 14.076 1.00 93.56 87 MET A C 1
ATOM 716 O O . MET A 1 87 ? -7.884 14.730 15.194 1.00 93.56 87 MET A O 1
ATOM 720 N N . PRO A 1 88 ? -8.734 15.370 13.208 1.00 91.62 88 PRO A N 1
ATOM 721 C CA . PRO A 1 88 ? -10.072 14.862 13.490 1.00 91.62 88 PRO A CA 1
ATOM 722 C C . PRO A 1 88 ? -10.033 13.365 13.794 1.00 91.62 88 PRO A C 1
ATOM 724 O O . PRO A 1 88 ? -9.488 12.577 13.017 1.00 91.62 88 PRO A O 1
ATOM 727 N N . GLY A 1 89 ? -10.572 12.976 14.948 1.00 87.25 89 GLY A N 1
ATOM 728 C CA . GLY A 1 89 ? -10.517 11.598 15.435 1.00 87.25 89 GLY A CA 1
ATOM 729 C C . GLY A 1 89 ? -9.152 11.148 15.972 1.00 87.25 89 GLY A C 1
ATOM 730 O O . GLY A 1 89 ? -9.015 9.987 16.350 1.00 87.25 89 GLY A O 1
ATOM 731 N N . GLY A 1 90 ? -8.147 12.027 15.998 1.00 87.38 90 GLY A N 1
ATOM 732 C CA . GLY A 1 90 ? -6.808 11.746 16.511 1.00 87.38 90 GLY A CA 1
ATOM 733 C C . GLY A 1 90 ? -6.780 11.455 18.014 1.00 87.38 90 GLY A C 1
ATOM 734 O O . GLY A 1 90 ? -7.774 11.591 18.727 1.00 87.38 90 GLY A O 1
ATOM 735 N N . PHE A 1 91 ? -5.617 11.045 18.506 1.00 82.38 91 PHE A N 1
ATOM 736 C CA . PHE A 1 91 ? -5.408 10.619 19.888 1.00 82.38 91 PHE A CA 1
ATOM 737 C C . PHE A 1 91 ? -4.059 11.117 20.417 1.00 82.38 91 PHE A C 1
ATOM 739 O O . PHE A 1 91 ? -3.184 11.507 19.657 1.00 82.38 91 PHE A O 1
ATOM 746 N N . ASN A 1 92 ? -3.860 11.095 21.737 1.00 82.00 92 ASN A N 1
ATOM 747 C CA . ASN A 1 92 ? -2.556 11.397 22.330 1.00 82.00 92 ASN A CA 1
ATOM 748 C C . ASN A 1 92 ? -1.689 10.132 22.349 1.00 82.00 92 ASN A C 1
ATOM 750 O O . ASN A 1 92 ? -1.925 9.241 23.166 1.00 82.00 92 ASN A O 1
ATOM 754 N N . ALA A 1 93 ? -0.702 10.045 21.454 1.00 82.62 93 ALA A N 1
ATOM 755 C CA . ALA A 1 93 ? 0.114 8.844 21.316 1.00 82.62 93 ALA A CA 1
ATOM 756 C C . ALA A 1 93 ? 1.016 8.580 22.529 1.00 82.62 93 ALA A C 1
ATOM 758 O O . ALA A 1 93 ? 1.158 7.426 22.932 1.00 82.62 93 ALA A O 1
ATOM 759 N N . SER A 1 94 ? 1.559 9.632 23.154 1.00 80.19 94 SER A N 1
ATOM 760 C CA . SER A 1 94 ? 2.403 9.505 24.350 1.00 80.19 94 SER A CA 1
ATOM 761 C C . SER A 1 94 ? 1.616 8.941 25.525 1.00 80.19 94 SER A C 1
ATOM 763 O O . SER A 1 94 ? 1.980 7.905 26.080 1.00 80.19 94 SER A O 1
ATOM 765 N N . LEU A 1 95 ? 0.475 9.564 25.832 1.00 75.69 95 LEU A N 1
ATOM 766 C CA . LEU A 1 95 ? -0.426 9.093 26.882 1.00 75.69 95 LEU A CA 1
ATOM 767 C C . LEU A 1 95 ? -0.909 7.668 26.595 1.00 75.69 95 LEU A C 1
ATOM 769 O O . LEU A 1 95 ? -1.022 6.844 27.502 1.00 75.69 95 LEU A O 1
ATOM 773 N N . TRP A 1 96 ? -1.215 7.367 25.330 1.00 74.25 96 TRP A N 1
ATOM 774 C CA . TRP A 1 96 ? -1.720 6.052 24.969 1.00 74.25 96 TRP A CA 1
ATOM 775 C C . TRP A 1 96 ? -0.663 4.958 25.132 1.00 74.25 96 TRP A C 1
ATOM 777 O O . TRP A 1 96 ? -0.956 3.891 25.669 1.00 74.25 96 TRP A O 1
ATOM 787 N N . LYS A 1 97 ? 0.585 5.242 24.762 1.00 73.38 97 LYS A N 1
ATOM 788 C CA . LYS A 1 97 ? 1.704 4.327 24.975 1.00 73.38 97 LYS A CA 1
ATOM 789 C C . LYS A 1 97 ? 1.932 4.033 26.458 1.00 73.38 97 LYS A C 1
ATOM 791 O O . LYS A 1 97 ? 2.086 2.869 26.815 1.00 73.38 97 LYS A O 1
ATOM 796 N N . GLU A 1 98 ? 1.889 5.049 27.320 1.00 68.69 98 GLU A N 1
ATOM 797 C CA . GLU A 1 98 ? 2.014 4.869 28.775 1.00 68.69 98 GLU A CA 1
ATOM 798 C C . GLU A 1 98 ? 0.905 3.987 29.359 1.00 68.69 98 GLU A C 1
ATOM 800 O O . GLU A 1 98 ? 1.171 3.152 30.228 1.00 68.69 98 GLU A O 1
ATOM 805 N N . LYS A 1 99 ? -0.329 4.140 28.862 1.00 67.62 99 LYS A N 1
ATOM 806 C CA . LYS A 1 99 ? -1.470 3.301 29.251 1.00 67.62 99 LYS A CA 1
ATOM 807 C C . LYS A 1 99 ? -1.308 1.852 28.790 1.00 67.62 99 LYS A C 1
ATOM 809 O O . LYS A 1 99 ? -1.612 0.943 29.552 1.00 67.62 99 LYS A O 1
ATOM 814 N N . LEU A 1 100 ? -0.788 1.615 27.585 1.00 66.00 100 LEU A N 1
ATOM 815 C CA . LEU A 1 100 ? -0.571 0.255 27.069 1.00 66.00 100 LEU A CA 1
ATOM 816 C C . LEU A 1 100 ? 0.476 -0.535 27.860 1.00 66.00 100 LEU A C 1
ATOM 818 O O . LEU A 1 100 ? 0.316 -1.739 28.039 1.00 66.00 100 LEU A O 1
ATOM 822 N N . ILE A 1 101 ? 1.533 0.126 28.337 1.00 64.69 101 ILE A N 1
ATOM 823 C CA . ILE A 1 101 ? 2.596 -0.524 29.125 1.00 64.69 101 ILE A CA 1
ATOM 824 C C . ILE A 1 101 ? 2.305 -0.534 30.638 1.00 64.69 101 ILE A C 1
ATOM 826 O O . ILE A 1 101 ? 3.146 -0.969 31.426 1.00 64.69 101 ILE A O 1
ATOM 830 N N . GLY A 1 102 ? 1.140 -0.023 31.058 1.00 59.81 102 GLY A N 1
ATOM 831 C CA . GLY A 1 102 ? 0.739 0.095 32.464 1.00 59.81 102 GLY A CA 1
ATOM 832 C C . GLY A 1 102 ? 1.569 1.094 33.280 1.00 59.81 102 GLY A C 1
ATOM 833 O O . GLY A 1 102 ? 1.521 1.074 34.508 1.00 59.81 102 GLY A O 1
ATOM 834 N N . ALA A 1 103 ? 2.364 1.954 32.633 1.00 58.72 103 ALA A N 1
ATOM 835 C CA . ALA A 1 103 ? 3.159 2.978 33.313 1.00 58.72 103 ALA A CA 1
ATOM 836 C C . ALA A 1 103 ? 2.273 4.098 33.874 1.00 58.72 103 ALA A C 1
ATOM 838 O O . ALA A 1 103 ? 2.545 4.601 34.961 1.00 58.72 103 ALA A O 1
ATOM 839 N N . TRP A 1 104 ? 1.192 4.438 33.165 1.00 57.59 104 TRP A N 1
ATOM 840 C CA . TRP A 1 104 ? 0.236 5.453 33.610 1.00 57.59 104 TRP A CA 1
ATOM 841 C C . TRP A 1 104 ? -0.508 5.030 34.887 1.00 57.59 104 TRP A C 1
ATOM 843 O O . TRP A 1 104 ? -0.594 5.812 35.830 1.00 57.59 104 TRP A O 1
ATOM 853 N N . ASP A 1 105 ? -0.966 3.774 34.958 1.00 58.19 105 ASP A N 1
ATOM 854 C CA . ASP A 1 105 ? -1.660 3.242 36.142 1.00 58.19 105 ASP A CA 1
ATOM 855 C C . ASP A 1 105 ? -0.736 3.228 37.374 1.00 58.19 105 ASP A C 1
ATOM 857 O O . ASP A 1 105 ? -1.162 3.526 38.488 1.00 58.19 105 ASP A O 1
ATOM 861 N N . LYS A 1 106 ? 0.561 2.948 37.175 1.00 61.84 106 LYS A N 1
ATOM 862 C CA . LYS A 1 106 ? 1.576 2.980 38.243 1.00 61.84 106 LYS A CA 1
ATOM 863 C C . LYS A 1 106 ? 1.853 4.391 38.765 1.00 61.84 106 LYS A C 1
ATOM 865 O O . LYS A 1 106 ? 2.104 4.545 39.956 1.00 61.84 106 LYS A O 1
ATOM 870 N N . SER A 1 107 ? 1.835 5.404 37.897 1.00 57.44 107 SER A N 1
ATOM 871 C CA . SER A 1 107 ? 2.039 6.806 38.290 1.00 57.44 107 SER A CA 1
ATOM 872 C C . SER A 1 107 ? 0.766 7.483 38.810 1.00 57.44 107 SER A C 1
ATOM 874 O O . SER A 1 107 ? 0.856 8.548 39.418 1.00 57.44 107 SER A O 1
ATOM 876 N N . HIS A 1 108 ? -0.404 6.859 38.628 1.00 58.91 108 HIS A N 1
ATOM 877 C CA . HIS A 1 108 ? -1.708 7.375 39.056 1.00 58.91 108 HIS A CA 1
ATOM 878 C C . HIS A 1 108 ? -2.526 6.322 39.836 1.00 58.91 108 HIS A C 1
ATOM 880 O O . HIS A 1 108 ? -3.644 5.992 39.439 1.00 58.91 108 HIS A O 1
ATOM 886 N N . PRO A 1 109 ? -2.026 5.821 40.984 1.00 53.47 109 PRO A N 1
ATOM 887 C CA . PRO A 1 109 ? -2.631 4.698 41.714 1.00 53.47 109 PRO A CA 1
ATOM 888 C C . PRO A 1 109 ? -4.032 4.988 42.280 1.00 53.47 109 PRO A C 1
ATOM 890 O O . PRO A 1 109 ? -4.796 4.062 42.533 1.00 53.47 109 PRO A O 1
ATOM 893 N N . ASN A 1 110 ? -4.382 6.267 42.454 1.00 53.16 110 ASN A N 1
ATOM 894 C CA . ASN A 1 110 ? -5.683 6.713 42.969 1.00 53.16 110 ASN A CA 1
ATOM 895 C C . ASN A 1 110 ? -6.660 7.125 41.857 1.00 53.16 110 ASN A C 1
ATOM 897 O O . ASN A 1 110 ? -7.752 7.622 42.137 1.00 53.16 110 ASN A O 1
ATOM 901 N N . ALA A 1 111 ? -6.278 6.969 40.588 1.00 54.47 111 ALA A N 1
ATOM 902 C CA . ALA A 1 111 ? -7.222 7.128 39.501 1.00 54.47 111 ALA A CA 1
ATOM 903 C C . ALA A 1 111 ? -8.140 5.895 39.485 1.00 54.47 111 ALA A C 1
ATOM 905 O O . ALA A 1 111 ? -7.667 4.775 39.320 1.00 54.47 111 ALA A O 1
ATOM 906 N N . ASN A 1 112 ? -9.457 6.090 39.635 1.00 42.78 112 ASN A N 1
ATOM 907 C CA . ASN A 1 112 ? -10.474 5.042 39.450 1.00 42.78 112 ASN A CA 1
ATOM 908 C C . ASN A 1 112 ? -10.569 4.647 37.967 1.00 42.78 112 ASN A C 1
ATOM 910 O O . ASN A 1 112 ? -11.565 4.901 37.292 1.00 42.78 112 ASN A O 1
ATOM 914 N N . VAL A 1 113 ? -9.493 4.092 37.423 1.00 46.12 113 VAL A N 1
ATOM 915 C CA . VAL A 1 113 ? -9.353 3.775 36.008 1.00 46.12 113 VAL A CA 1
ATOM 916 C C . VAL A 1 113 ? -8.833 2.355 35.915 1.00 46.12 113 VAL A C 1
ATOM 918 O O . VAL A 1 113 ? -7.669 2.087 35.659 1.00 46.12 113 VAL A O 1
ATOM 921 N N . THR A 1 114 ? -9.736 1.405 36.115 1.00 39.09 114 THR A N 1
ATOM 922 C CA . THR A 1 114 ? -9.516 0.049 35.631 1.00 39.09 114 THR A CA 1
ATOM 923 C C . THR A 1 114 ? -9.675 0.086 34.114 1.00 39.09 114 THR A C 1
ATOM 925 O O . THR A 1 114 ? -10.778 -0.000 33.572 1.00 39.09 114 THR A O 1
ATOM 928 N N . LEU A 1 115 ? -8.562 0.220 33.385 1.00 45.94 115 LEU A N 1
ATOM 929 C CA . LEU A 1 115 ? -8.501 -0.292 32.020 1.00 45.94 115 LEU A CA 1
ATOM 930 C C . LEU A 1 115 ? -8.578 -1.808 32.143 1.00 45.94 115 LEU A C 1
ATOM 932 O O . LEU A 1 115 ? -7.565 -2.492 32.228 1.00 45.94 115 LEU A O 1
ATOM 936 N N . ASP A 1 116 ? -9.803 -2.320 32.233 1.00 41.19 116 ASP A N 1
ATOM 937 C CA . ASP A 1 116 ? -10.052 -3.741 32.392 1.00 41.19 116 ASP A CA 1
ATOM 938 C C . ASP A 1 116 ? -9.672 -4.445 31.083 1.00 41.19 116 ASP A C 1
ATOM 940 O O . ASP A 1 116 ? -10.480 -4.656 30.176 1.00 41.19 116 ASP A O 1
ATOM 944 N N . ALA A 1 117 ? -8.378 -4.729 30.941 1.00 39.31 117 ALA A N 1
ATOM 945 C CA . ALA A 1 117 ? -7.824 -5.554 29.882 1.00 39.31 117 ALA A CA 1
ATOM 946 C C . ALA A 1 117 ? -8.339 -6.999 29.993 1.00 39.31 117 ALA A C 1
ATOM 948 O O . ALA A 1 117 ? -8.165 -7.764 29.058 1.00 39.31 117 ALA A O 1
ATOM 949 N N . LYS A 1 118 ? -8.987 -7.367 31.112 1.00 37.72 118 LYS A N 1
ATOM 950 C CA . LYS A 1 118 ? -9.457 -8.724 31.410 1.00 37.72 118 LYS A CA 1
ATOM 951 C C . LYS A 1 118 ? -10.958 -8.948 31.165 1.00 37.72 118 LYS A C 1
ATOM 953 O O . LYS A 1 118 ? -11.414 -10.074 31.337 1.00 37.72 118 LYS A O 1
ATOM 958 N N . ARG A 1 119 ? -11.741 -7.930 30.769 1.00 38.41 119 ARG A N 1
ATOM 959 C CA . ARG A 1 119 ? -13.213 -8.041 30.586 1.00 38.41 119 ARG A CA 1
ATOM 960 C C . ARG A 1 119 ? -13.746 -7.636 29.209 1.00 38.41 119 ARG A C 1
ATOM 962 O O . ARG A 1 119 ? -14.912 -7.265 29.081 1.00 38.41 119 ARG A O 1
ATOM 969 N N . ARG A 1 120 ? -12.944 -7.699 28.148 1.00 50.44 120 ARG A N 1
ATOM 970 C CA . ARG A 1 120 ? -13.434 -7.342 26.807 1.00 50.44 120 ARG A CA 1
ATOM 971 C C . ARG A 1 120 ? -13.741 -8.600 26.009 1.00 50.44 120 ARG A C 1
ATOM 973 O O . ARG A 1 120 ? -12.875 -9.158 25.353 1.00 50.44 120 ARG A O 1
ATOM 980 N N . SER A 1 121 ? -14.995 -9.045 26.064 1.00 47.31 121 SER A N 1
ATOM 981 C CA . SER A 1 121 ? -15.469 -10.160 25.239 1.00 47.31 121 SER A CA 1
ATOM 982 C C . SER A 1 121 ? -15.585 -9.714 23.773 1.00 47.31 121 SER A C 1
ATOM 984 O O . SER A 1 121 ? -16.639 -9.256 23.330 1.00 47.31 121 SER A O 1
ATOM 986 N N . TYR A 1 122 ? -14.473 -9.802 23.035 1.00 47.59 122 TYR A N 1
ATOM 987 C CA . TYR A 1 122 ? -14.419 -9.671 21.571 1.00 47.59 122 TYR A CA 1
ATOM 988 C C . TYR A 1 122 ? -14.803 -10.984 20.853 1.00 47.59 122 TYR A C 1
ATOM 990 O O . TYR A 1 122 ? -14.786 -11.041 19.626 1.00 47.59 122 TYR A O 1
ATOM 998 N N . GLY A 1 123 ? -15.156 -12.032 21.610 1.00 48.97 123 GLY A N 1
ATOM 999 C CA . GLY A 1 123 ? -15.310 -13.410 21.136 1.00 48.97 123 GLY A CA 1
ATOM 1000 C C . GLY A 1 123 ? -14.207 -14.322 21.689 1.00 48.97 123 GLY A C 1
ATOM 1001 O O . GLY A 1 123 ? -13.626 -14.033 22.733 1.00 48.97 123 GLY A O 1
ATOM 1002 N N . LEU A 1 124 ? -13.910 -15.426 20.990 1.00 41.56 124 LEU A N 1
ATOM 1003 C CA . LEU A 1 124 ? -12.880 -16.406 21.389 1.00 41.56 124 LEU A CA 1
ATOM 1004 C C . LEU A 1 124 ? -11.442 -15.845 21.353 1.00 41.56 124 LEU A C 1
ATOM 1006 O O . LEU A 1 124 ? -10.549 -16.392 22.007 1.00 41.56 124 LEU A O 1
ATOM 1010 N N . TYR A 1 125 ? -11.211 -14.762 20.604 1.00 46.75 125 TYR A N 1
ATOM 1011 C CA . TYR A 1 125 ? -9.901 -14.137 20.428 1.00 46.75 125 TYR A CA 1
ATOM 1012 C C . TYR A 1 125 ? -9.958 -12.639 20.731 1.00 46.75 125 TYR A C 1
ATOM 1014 O O . TYR A 1 125 ? -10.879 -11.938 20.318 1.00 46.75 125 TYR A O 1
ATOM 1022 N N . GLU A 1 126 ? -8.936 -12.146 21.427 1.00 51.66 126 GLU A N 1
ATOM 1023 C CA . GLU A 1 126 ? -8.748 -10.721 21.698 1.00 51.66 126 GLU A CA 1
ATOM 1024 C C . GLU A 1 126 ? -7.777 -10.109 20.672 1.00 51.66 126 GLU A C 1
ATOM 1026 O O . GLU A 1 126 ? -6.845 -10.797 20.223 1.00 51.66 126 GLU A O 1
ATOM 1031 N N . PRO A 1 127 ? -7.957 -8.826 20.300 1.00 50.44 127 PRO A N 1
ATOM 1032 C CA . PRO A 1 127 ? -6.953 -8.091 19.542 1.00 50.44 127 PRO A CA 1
ATOM 1033 C C . PRO A 1 127 ? -5.607 -8.145 20.279 1.00 50.44 127 PRO A C 1
ATOM 1035 O O . PRO A 1 127 ? -5.566 -7.945 21.493 1.00 50.44 127 PRO A O 1
ATOM 1038 N N . GLU A 1 128 ? -4.494 -8.386 19.576 1.00 48.97 128 GLU A N 1
ATOM 1039 C CA . GLU A 1 128 ? -3.168 -8.420 20.233 1.00 48.97 128 GLU A CA 1
ATOM 1040 C C . GLU A 1 128 ? -2.793 -7.060 20.847 1.00 48.97 128 GLU A C 1
ATOM 1042 O O . GLU A 1 128 ? -2.021 -6.973 21.800 1.00 48.97 128 GLU A O 1
ATOM 1047 N N . THR A 1 129 ? -3.368 -5.993 20.292 1.00 61.06 129 THR A N 1
ATOM 1048 C CA . THR A 1 129 ? -3.305 -4.608 20.764 1.00 61.06 129 THR A CA 1
ATOM 1049 C C . THR A 1 129 ? -4.638 -3.925 20.440 1.00 61.06 129 THR A C 1
ATOM 1051 O O . THR A 1 129 ? -5.482 -4.493 19.765 1.00 61.06 129 THR A O 1
ATOM 1054 N N . TYR A 1 130 ? -4.838 -2.667 20.825 1.00 73.19 130 TYR A N 1
ATOM 1055 C CA . TYR A 1 130 ? -6.028 -1.891 20.435 1.00 73.19 130 TYR A CA 1
ATOM 1056 C C . TYR A 1 130 ? -6.175 -1.610 18.920 1.00 73.19 130 TYR A C 1
ATOM 1058 O O . TYR A 1 130 ? -7.169 -1.016 18.489 1.00 73.19 130 TYR A O 1
ATOM 1066 N N . TYR A 1 131 ? -5.163 -1.943 18.122 1.00 82.81 131 TYR A N 1
ATOM 1067 C CA . TYR A 1 131 ? -5.152 -1.743 16.683 1.00 82.81 131 TYR A CA 1
ATOM 1068 C C . TYR A 1 131 ? -5.928 -2.862 15.982 1.00 82.81 131 TYR A C 1
ATOM 1070 O O . TYR A 1 131 ? -5.609 -4.035 16.147 1.00 82.81 131 TYR A O 1
ATOM 1078 N N . ILE A 1 132 ? -6.936 -2.490 15.190 1.00 87.44 132 ILE A N 1
ATOM 1079 C CA . ILE A 1 132 ? -7.873 -3.442 14.572 1.00 87.44 132 ILE A CA 1
ATOM 1080 C C . ILE A 1 132 ? -7.853 -3.421 13.043 1.00 87.44 132 ILE A C 1
ATOM 1082 O O . ILE A 1 132 ? -8.541 -4.221 12.412 1.00 87.44 132 ILE A O 1
ATOM 1086 N N . ALA A 1 133 ? -7.111 -2.502 12.418 1.00 90.00 133 ALA A N 1
ATOM 1087 C CA . ALA A 1 133 ? -7.177 -2.338 10.966 1.00 90.00 133 ALA A CA 1
ATOM 1088 C C . ALA A 1 133 ? -6.665 -3.578 10.216 1.00 90.00 133 ALA A C 1
ATOM 1090 O O . ALA A 1 133 ? -7.155 -3.883 9.129 1.00 90.00 133 ALA A O 1
ATOM 1091 N N . ARG A 1 134 ? -5.694 -4.298 10.796 1.00 89.69 134 ARG A N 1
ATOM 1092 C CA . ARG A 1 134 ? -5.065 -5.456 10.160 1.00 89.69 134 ARG A CA 1
ATOM 1093 C C . ARG A 1 134 ? -4.508 -6.449 11.174 1.00 89.69 134 ARG A C 1
ATOM 1095 O O . ARG A 1 134 ? -3.713 -6.062 12.025 1.00 89.69 134 ARG A O 1
ATOM 1102 N N . TYR A 1 135 ? -4.842 -7.723 11.006 1.00 87.62 135 TYR A N 1
ATOM 1103 C CA . TYR A 1 135 ? -4.199 -8.840 11.690 1.00 87.62 135 TYR A CA 1
ATOM 1104 C C . TYR A 1 135 ? -3.045 -9.382 10.850 1.00 87.62 135 TYR A C 1
ATOM 1106 O O . TYR A 1 135 ? -3.192 -9.558 9.642 1.00 87.62 135 TYR A O 1
ATOM 1114 N N . GLN A 1 136 ? -1.904 -9.641 11.479 1.00 86.00 136 GLN A N 1
ATOM 1115 C CA . GLN A 1 136 ? -0.724 -10.213 10.835 1.00 86.00 136 GLN A CA 1
ATOM 1116 C C . GLN A 1 136 ? 0.118 -10.953 11.871 1.00 86.00 136 GLN A C 1
ATOM 1118 O O . GLN A 1 136 ? 0.204 -10.514 13.016 1.00 86.00 136 GLN A O 1
ATOM 1123 N N . ILE A 1 137 ? 0.779 -12.030 11.455 1.00 83.75 137 ILE A N 1
ATOM 1124 C CA . ILE A 1 137 ? 1.716 -12.773 12.302 1.00 83.75 137 ILE A CA 1
ATOM 1125 C C . ILE A 1 137 ? 3.121 -12.566 11.744 1.00 83.75 137 ILE A C 1
ATOM 1127 O O . ILE A 1 137 ? 3.365 -12.859 10.574 1.00 83.75 137 ILE A O 1
ATOM 1131 N N . TRP A 1 138 ? 4.034 -12.073 12.577 1.00 78.94 138 TRP A N 1
ATOM 1132 C CA . TRP A 1 138 ? 5.450 -11.930 12.237 1.00 78.94 138 TRP A CA 1
ATOM 1133 C C . TRP A 1 138 ? 6.251 -13.164 12.646 1.00 78.94 138 TRP A C 1
ATOM 1135 O O . TRP A 1 138 ? 5.921 -13.850 13.618 1.00 78.94 138 TRP A O 1
ATOM 1145 N N . ASN A 1 139 ? 7.313 -13.425 11.895 1.00 72.75 139 ASN A N 1
ATOM 1146 C CA . ASN A 1 139 ? 8.305 -14.455 12.145 1.00 72.75 139 ASN A CA 1
ATOM 1147 C C . ASN A 1 139 ? 9.169 -14.073 13.359 1.00 72.75 139 ASN A C 1
ATOM 1149 O O . ASN A 1 139 ? 10.283 -13.575 13.232 1.00 72.75 139 ASN A O 1
ATOM 1153 N N . ASN A 1 140 ? 8.628 -14.258 14.562 1.00 64.25 140 ASN A N 1
ATOM 1154 C CA . ASN A 1 140 ? 9.338 -13.966 15.804 1.00 64.25 140 ASN A CA 1
ATOM 1155 C C . ASN A 1 140 ? 9.805 -15.282 16.443 1.00 64.25 140 ASN A C 1
ATOM 1157 O O . ASN A 1 140 ? 9.026 -16.225 16.542 1.00 64.25 140 ASN A O 1
ATOM 1161 N N . TYR A 1 141 ? 11.019 -15.317 17.010 1.00 43.81 141 TYR A N 1
ATOM 1162 C CA . TYR A 1 141 ? 11.605 -16.490 17.694 1.00 43.81 141 TYR A CA 1
ATOM 1163 C C . TYR A 1 141 ? 10.767 -17.068 18.868 1.00 43.81 141 TYR A C 1
ATOM 1165 O O . TYR A 1 141 ? 11.080 -18.133 19.397 1.00 43.81 141 TYR A O 1
ATOM 1173 N N . ASN A 1 142 ? 9.674 -16.406 19.274 1.00 45.09 142 ASN A N 1
ATOM 1174 C CA . ASN A 1 142 ? 8.780 -16.801 20.368 1.00 45.09 142 ASN A CA 1
ATOM 1175 C C . ASN A 1 142 ? 7.540 -17.592 19.891 1.00 45.09 142 ASN A C 1
ATOM 1177 O O . ASN A 1 142 ? 6.419 -17.324 20.323 1.00 45.09 142 ASN A O 1
ATOM 1181 N N . PHE A 1 143 ? 7.730 -18.630 19.069 1.00 46.69 143 PHE A N 1
ATOM 1182 C CA . PHE A 1 143 ? 6.673 -19.548 18.591 1.00 46.69 143 PHE A CA 1
ATOM 1183 C C . PHE A 1 143 ? 5.945 -20.356 19.689 1.00 46.69 143 PHE A C 1
ATOM 1185 O O . PHE A 1 143 ? 5.082 -21.181 19.396 1.00 46.69 143 PHE A O 1
ATOM 1192 N N . ARG A 1 144 ? 6.283 -20.155 20.970 1.00 39.44 144 ARG A N 1
ATOM 1193 C CA . ARG A 1 144 ? 5.808 -20.974 22.098 1.00 39.44 144 ARG A CA 1
ATOM 1194 C C . ARG A 1 144 ? 4.362 -20.694 22.537 1.00 39.44 144 ARG A C 1
ATOM 1196 O O . ARG A 1 144 ? 3.845 -21.430 23.371 1.00 39.44 144 ARG A O 1
ATOM 1203 N N . LYS A 1 145 ? 3.682 -19.669 22.006 1.00 51.09 145 LYS A N 1
ATOM 1204 C CA . LYS A 1 145 ? 2.262 -19.399 22.315 1.00 51.09 145 LYS A CA 1
ATOM 1205 C C . LYS A 1 145 ? 1.359 -19.893 21.180 1.00 51.09 145 LYS A C 1
ATOM 1207 O O . LYS A 1 145 ? 1.382 -19.329 20.092 1.00 51.09 145 LYS A O 1
ATOM 1212 N N . LEU A 1 146 ? 0.504 -20.883 21.469 1.00 50.94 146 LEU A N 1
ATOM 1213 C CA . LEU A 1 146 ? -0.473 -21.481 20.533 1.00 50.94 146 LEU A CA 1
ATOM 1214 C C . LEU A 1 146 ? -1.336 -20.457 19.768 1.00 50.94 146 LEU A C 1
ATOM 1216 O O . LEU A 1 146 ? -1.718 -20.722 18.636 1.00 50.94 146 LEU A O 1
ATOM 1220 N N . LYS A 1 147 ? -1.622 -19.289 20.359 1.00 52.41 147 LYS A N 1
ATOM 1221 C CA . LYS A 1 147 ? -2.471 -18.243 19.759 1.00 52.41 147 LYS A CA 1
ATOM 1222 C C . LYS A 1 147 ? -1.805 -17.445 18.623 1.00 52.41 147 LYS A C 1
ATOM 1224 O O . LYS A 1 147 ? -2.514 -16.751 17.905 1.00 52.41 147 LYS A O 1
ATOM 1229 N N . ASN A 1 148 ? -0.484 -17.558 18.451 1.00 61.62 148 ASN A N 1
ATOM 1230 C CA . ASN A 1 148 ? 0.303 -16.760 17.497 1.00 61.62 148 ASN A CA 1
ATOM 1231 C C . ASN A 1 148 ? 1.082 -17.652 16.517 1.00 61.62 148 ASN A C 1
ATOM 1233 O O . ASN A 1 148 ? 2.134 -17.270 16.001 1.00 61.62 148 ASN A O 1
ATOM 1237 N N . ARG A 1 149 ? 0.601 -18.879 16.307 1.00 74.19 149 ARG A N 1
ATOM 1238 C CA . ARG A 1 149 ? 1.233 -19.841 15.413 1.00 74.19 149 ARG A CA 1
ATOM 1239 C C . ARG A 1 149 ? 0.712 -19.631 13.996 1.00 74.19 149 ARG A C 1
ATOM 1241 O O . ARG A 1 149 ? -0.488 -19.703 13.775 1.00 74.19 149 ARG A O 1
ATOM 1248 N N . CYS A 1 150 ? 1.626 -19.402 13.060 1.00 82.88 150 CYS A N 1
ATOM 1249 C CA . CYS A 1 150 ? 1.339 -19.510 11.634 1.00 82.88 150 CYS A CA 1
ATOM 1250 C C . CYS A 1 150 ? 1.268 -20.998 11.270 1.00 82.88 150 CYS A C 1
ATOM 1252 O O . CYS A 1 150 ? 2.238 -21.722 11.517 1.00 82.88 150 CYS A O 1
ATOM 1254 N N . LEU A 1 151 ? 0.137 -21.453 10.732 1.00 87.00 151 LEU A N 1
ATOM 1255 C CA . LEU A 1 151 ? -0.032 -22.814 10.210 1.00 87.00 151 LEU A CA 1
ATOM 1256 C C . LEU A 1 151 ? 0.127 -22.871 8.684 1.00 87.00 151 LEU A C 1
ATOM 1258 O O . LEU A 1 151 ? 0.325 -23.947 8.128 1.00 87.00 151 LEU A O 1
ATOM 1262 N N . GLY A 1 152 ? 0.106 -21.717 8.016 1.00 87.81 152 GLY A N 1
ATOM 1263 C CA . GLY A 1 152 ? 0.566 -21.546 6.644 1.00 87.81 152 GLY A CA 1
ATOM 1264 C C . GLY A 1 152 ? 2.095 -21.509 6.521 1.00 87.81 152 GLY A C 1
ATOM 1265 O O . GLY A 1 152 ? 2.811 -22.348 7.067 1.00 87.81 152 GLY A O 1
ATOM 1266 N N . LYS A 1 153 ? 2.623 -20.532 5.773 1.00 87.56 153 LYS A N 1
ATOM 1267 C CA . LYS A 1 153 ? 4.074 -20.359 5.572 1.00 87.56 153 LYS A CA 1
ATOM 1268 C C . LYS A 1 153 ? 4.515 -18.929 5.838 1.00 87.56 153 LYS A C 1
ATOM 1270 O O . LYS A 1 153 ? 3.778 -17.993 5.553 1.00 87.56 153 LYS A O 1
ATOM 1275 N N . PHE A 1 154 ? 5.745 -18.728 6.296 1.00 84.31 154 PHE A N 1
ATOM 1276 C CA . PHE A 1 154 ? 6.326 -17.386 6.348 1.00 84.31 154 PHE A CA 1
ATOM 1277 C C . PHE A 1 154 ? 6.845 -16.962 4.972 1.00 84.31 154 PHE A C 1
ATOM 1279 O O . PHE A 1 154 ? 7.393 -17.754 4.207 1.00 84.31 154 PHE A O 1
ATOM 1286 N N . THR A 1 155 ? 6.639 -15.700 4.619 1.00 82.94 155 THR A N 1
ATOM 1287 C CA . THR A 1 155 ? 7.155 -15.088 3.391 1.00 82.94 155 THR A CA 1
ATOM 1288 C C . THR A 1 155 ? 7.427 -13.624 3.692 1.00 82.94 155 THR A C 1
ATOM 1290 O O . THR A 1 155 ? 6.528 -12.948 4.186 1.00 82.94 155 THR A O 1
ATOM 1293 N N . ALA A 1 156 ? 8.625 -13.114 3.396 1.00 83.50 156 ALA A N 1
ATOM 1294 C CA . ALA A 1 156 ? 9.028 -11.750 3.765 1.00 83.50 156 ALA A CA 1
ATOM 1295 C C . ALA A 1 156 ? 8.706 -11.429 5.243 1.00 83.50 156 ALA A C 1
ATOM 1297 O O . ALA A 1 156 ? 7.986 -10.479 5.545 1.00 83.50 156 ALA A O 1
ATOM 1298 N N . GLU A 1 157 ? 9.162 -12.303 6.147 1.00 81.81 157 GLU A N 1
ATOM 1299 C CA . GLU A 1 157 ? 9.012 -12.196 7.609 1.00 81.81 157 GLU A CA 1
ATOM 1300 C C . GLU A 1 157 ? 7.579 -12.223 8.175 1.00 81.81 157 GLU A C 1
ATOM 1302 O O . GLU A 1 157 ? 7.412 -12.181 9.392 1.00 81.81 157 GLU A O 1
ATOM 1307 N N . SER A 1 158 ? 6.528 -12.355 7.357 1.00 86.19 158 SER A N 1
ATOM 1308 C CA . SER A 1 158 ? 5.141 -12.468 7.837 1.00 86.19 158 SER A CA 1
ATOM 1309 C C . SER A 1 158 ? 4.417 -13.706 7.311 1.00 86.19 158 SER A C 1
ATOM 1311 O O . SER A 1 158 ? 4.749 -14.254 6.258 1.00 86.19 158 SER A O 1
ATOM 1313 N N . CYS A 1 159 ? 3.435 -14.179 8.076 1.00 88.69 159 CYS A N 1
ATOM 1314 C CA . CYS A 1 159 ? 2.650 -15.362 7.751 1.00 88.69 159 CYS A CA 1
ATOM 1315 C C . CYS A 1 159 ? 1.766 -15.118 6.522 1.00 88.69 159 CYS A C 1
ATOM 1317 O O . CYS A 1 159 ? 0.913 -14.228 6.507 1.00 88.69 159 CYS A O 1
ATOM 1319 N N . ALA A 1 160 ? 1.960 -15.943 5.501 1.00 93.00 160 ALA A N 1
ATOM 1320 C CA . ALA A 1 160 ? 0.968 -16.227 4.486 1.00 93.00 160 ALA A CA 1
ATOM 1321 C C . ALA A 1 160 ? 0.054 -17.334 5.015 1.00 93.00 160 ALA A C 1
ATOM 1323 O O . ALA A 1 160 ? 0.486 -18.479 5.167 1.00 93.00 160 ALA A O 1
ATOM 1324 N N . PHE A 1 161 ? -1.187 -16.968 5.319 1.00 93.50 161 PHE A N 1
ATOM 1325 C CA . PHE A 1 161 ? -2.161 -17.840 5.951 1.00 93.50 161 PHE A CA 1
ATOM 1326 C C . PHE A 1 161 ? -2.564 -19.004 5.047 1.00 93.50 161 PHE A C 1
ATOM 1328 O O . PHE A 1 161 ? -2.811 -18.827 3.851 1.00 93.50 161 PHE A O 1
ATOM 1335 N N . GLY A 1 162 ? -2.635 -20.183 5.656 1.00 90.81 162 GLY A N 1
ATOM 1336 C CA . GLY A 1 162 ? -3.097 -21.423 5.058 1.00 90.81 162 GLY A CA 1
ATOM 1337 C C . GLY A 1 162 ? -4.518 -21.800 5.478 1.00 90.81 162 GLY A C 1
ATOM 1338 O O . GLY A 1 162 ? -5.184 -21.086 6.228 1.00 90.81 162 GLY A O 1
ATOM 1339 N N . VAL A 1 163 ? -4.993 -22.948 4.992 1.00 91.88 163 VAL A N 1
ATOM 1340 C CA . VAL A 1 163 ? -6.337 -23.476 5.310 1.00 91.88 163 VAL A CA 1
ATOM 1341 C C . VAL A 1 163 ? -6.478 -23.742 6.810 1.00 91.88 163 VAL A C 1
ATOM 1343 O O . VAL A 1 163 ? -7.515 -23.441 7.397 1.00 91.88 163 VAL A O 1
ATOM 1346 N N . ASP A 1 164 ? -5.413 -24.216 7.450 1.00 88.12 164 ASP A N 1
ATOM 1347 C CA . ASP A 1 164 ? -5.417 -24.535 8.879 1.00 88.12 164 ASP A CA 1
ATOM 1348 C C . ASP A 1 164 ? -5.464 -23.285 9.773 1.00 88.12 164 ASP A C 1
ATOM 1350 O O . ASP A 1 164 ? -5.832 -23.373 10.944 1.00 88.12 164 ASP A O 1
ATOM 1354 N N . ASP A 1 165 ? -5.165 -22.099 9.231 1.00 90.31 165 ASP A N 1
ATOM 1355 C CA . ASP A 1 165 ? -5.305 -20.833 9.958 1.00 90.31 165 ASP A CA 1
ATOM 1356 C C . ASP A 1 165 ? -6.772 -20.350 10.017 1.00 90.31 165 ASP A C 1
ATOM 1358 O O . ASP A 1 165 ? -7.110 -19.490 10.837 1.00 90.31 165 ASP A O 1
ATOM 1362 N N . LEU A 1 166 ? -7.669 -20.899 9.183 1.00 89.88 166 LEU A N 1
ATOM 1363 C CA . LEU A 1 166 ? -9.061 -20.445 9.046 1.00 89.88 166 LEU A CA 1
ATOM 1364 C C . LEU A 1 166 ? -9.878 -20.433 10.342 1.00 89.88 166 LEU A C 1
ATOM 1366 O O . LEU A 1 166 ? -10.563 -19.431 10.572 1.00 89.88 166 LEU A O 1
ATOM 1370 N N . PRO A 1 167 ? -9.828 -21.467 11.208 1.00 85.12 167 PRO A N 1
ATOM 1371 C CA . PRO A 1 167 ? -10.595 -21.462 12.452 1.00 85.12 167 PRO A CA 1
ATOM 1372 C C . PRO A 1 167 ? -10.226 -20.282 13.358 1.00 85.12 167 PRO A C 1
ATOM 1374 O O . PRO A 1 167 ? -11.095 -19.694 14.003 1.00 85.12 167 PRO A O 1
ATOM 1377 N N . THR A 1 168 ? -8.949 -19.892 13.360 1.00 82.94 168 THR A N 1
ATOM 1378 C CA . THR A 1 168 ? -8.478 -18.712 14.090 1.00 82.94 168 THR A CA 1
ATOM 1379 C C . THR A 1 168 ? -8.925 -17.439 13.381 1.00 82.94 168 THR A C 1
ATOM 1381 O O . THR A 1 168 ? -9.557 -16.582 13.996 1.00 82.94 168 THR A O 1
ATOM 1384 N N . LEU A 1 169 ? -8.647 -17.323 12.078 1.00 87.38 169 LEU A N 1
ATOM 1385 C CA . LEU A 1 169 ? -8.918 -16.124 11.280 1.00 87.38 169 LEU A CA 1
ATOM 1386 C C . LEU A 1 169 ? -10.396 -15.729 11.248 1.00 87.38 169 LEU A C 1
ATOM 1388 O O . LEU A 1 169 ? -10.707 -14.546 11.350 1.00 87.38 169 LEU A O 1
ATOM 1392 N N . ALA A 1 170 ? -11.309 -16.698 11.153 1.00 85.44 170 ALA A N 1
ATOM 1393 C CA . ALA A 1 170 ? -12.749 -16.443 11.103 1.00 85.44 170 ALA A CA 1
ATOM 1394 C C . ALA A 1 170 ? -13.298 -15.788 12.387 1.00 85.44 170 ALA A C 1
ATOM 1396 O O . ALA A 1 170 ? -14.340 -15.128 12.351 1.00 85.44 170 ALA A O 1
ATOM 1397 N N . ASN A 1 171 ? -12.583 -15.952 13.504 1.00 79.62 171 ASN A N 1
ATOM 1398 C CA . ASN A 1 171 ? -12.959 -15.461 14.827 1.00 79.62 171 ASN A CA 1
ATOM 1399 C C . ASN A 1 171 ? -12.099 -14.278 15.303 1.00 79.62 171 ASN A C 1
ATOM 1401 O O . ASN A 1 171 ? -12.253 -13.828 16.440 1.00 79.62 171 ASN A O 1
ATOM 1405 N N . ARG A 1 172 ? -11.182 -13.777 14.465 1.00 83.06 172 ARG A N 1
ATOM 1406 C CA . ARG A 1 172 ? -10.363 -12.607 14.787 1.00 83.06 172 ARG A CA 1
ATOM 1407 C C . ARG A 1 172 ? -11.206 -11.316 14.779 1.00 83.06 172 ARG A C 1
ATOM 1409 O O . ARG A 1 172 ? -12.073 -11.159 13.920 1.00 83.06 172 ARG A O 1
ATOM 1416 N N . PRO A 1 173 ? -10.952 -10.377 15.708 1.00 81.56 173 PRO A N 1
ATOM 1417 C CA . PRO A 1 173 ? -11.659 -9.094 15.785 1.00 81.56 173 PRO A CA 1
ATOM 1418 C C . PRO A 1 173 ? -11.144 -8.028 14.802 1.00 81.56 173 PRO A C 1
ATOM 1420 O O . PRO A 1 173 ? -11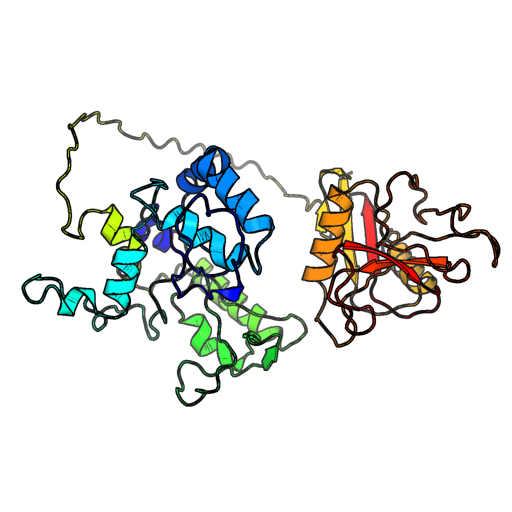.762 -6.975 14.639 1.00 81.56 173 PRO A O 1
ATOM 1423 N N . GLU A 1 174 ? -9.998 -8.249 14.159 1.00 88.81 174 GLU A N 1
ATOM 1424 C CA . GLU A 1 174 ? -9.467 -7.322 13.165 1.00 88.81 174 GLU A CA 1
ATOM 1425 C C . GLU A 1 174 ? -10.295 -7.302 11.873 1.00 88.81 174 GLU A C 1
ATOM 1427 O O . GLU A 1 174 ? -10.988 -8.250 11.512 1.00 88.81 174 GLU A O 1
ATOM 1432 N N . LEU A 1 175 ? -10.201 -6.194 11.139 1.00 90.44 175 LEU A N 1
ATOM 1433 C CA . LEU A 1 175 ? -10.994 -5.976 9.931 1.00 90.44 175 LEU A CA 1
ATOM 1434 C C . LEU A 1 175 ? -10.480 -6.778 8.734 1.00 90.44 175 LEU A C 1
ATOM 1436 O O . LEU A 1 175 ? -11.274 -7.196 7.895 1.00 90.44 175 LEU A O 1
ATOM 1440 N N . ILE A 1 176 ? -9.161 -6.947 8.634 1.00 91.56 176 ILE A N 1
ATOM 1441 C CA . ILE A 1 176 ? -8.488 -7.549 7.482 1.00 91.56 176 ILE A CA 1
ATOM 1442 C C . ILE A 1 176 ? -7.381 -8.482 7.971 1.00 91.56 176 ILE A C 1
ATOM 1444 O O . ILE A 1 176 ? -6.567 -8.094 8.808 1.00 91.56 176 ILE A O 1
ATOM 1448 N N . GLY A 1 177 ? -7.310 -9.689 7.410 1.00 89.88 177 GLY A N 1
ATOM 1449 C CA . GLY A 1 177 ? -6.170 -10.589 7.580 1.00 89.88 177 GLY A CA 1
ATOM 1450 C C . GLY A 1 177 ? -5.083 -10.311 6.541 1.00 89.88 177 GLY A C 1
ATOM 1451 O O . GLY A 1 177 ? -5.364 -10.244 5.346 1.00 89.88 177 GLY A O 1
ATOM 1452 N N . HIS A 1 178 ? -3.839 -10.167 6.989 1.00 90.31 178 HIS A N 1
ATOM 1453 C CA . HIS A 1 178 ? -2.651 -10.090 6.146 1.00 90.31 178 HIS A CA 1
ATOM 1454 C C . HIS A 1 178 ? -1.703 -11.257 6.478 1.00 90.31 178 HIS A C 1
ATOM 1456 O O . HIS A 1 178 ? -1.233 -11.339 7.610 1.00 90.31 178 HIS A O 1
ATOM 1462 N N . LYS A 1 179 ? -1.399 -12.169 5.547 1.00 92.50 179 LYS A N 1
ATOM 1463 C CA . LYS A 1 179 ? -1.688 -12.142 4.094 1.00 92.50 179 LYS A CA 1
ATOM 1464 C C . LYS A 1 179 ? -2.120 -13.493 3.537 1.00 92.50 179 LYS A C 1
ATOM 1466 O O . LYS A 1 179 ? -1.910 -14.522 4.159 1.00 92.50 179 LYS A O 1
ATOM 1471 N N . PHE A 1 180 ? -2.690 -13.467 2.336 1.00 92.31 180 PHE A N 1
ATOM 1472 C CA . PHE A 1 180 ? -3.057 -14.646 1.554 1.00 92.31 180 PHE A CA 1
ATOM 1473 C C . PHE A 1 180 ? -2.372 -14.567 0.193 1.00 92.31 180 PHE A C 1
ATOM 1475 O O . PHE A 1 180 ? -2.239 -13.476 -0.364 1.00 92.31 180 PHE A O 1
ATOM 1482 N N . TYR A 1 181 ? -1.979 -15.712 -0.358 1.00 88.69 181 TYR A N 1
ATOM 1483 C CA . TYR A 1 181 ? -1.423 -15.799 -1.704 1.00 88.69 181 TYR A CA 1
ATOM 1484 C C . TYR A 1 181 ? -2.222 -16.798 -2.527 1.00 88.69 181 TYR A C 1
ATOM 1486 O O . TYR A 1 181 ? -2.419 -17.935 -2.121 1.00 88.69 181 TYR A O 1
ATOM 1494 N N . THR A 1 182 ? -2.641 -16.409 -3.726 1.00 87.81 182 THR A N 1
ATOM 1495 C CA . THR A 1 182 ? -3.422 -17.283 -4.617 1.00 87.81 182 THR A CA 1
ATOM 1496 C C . THR A 1 182 ? -2.648 -18.524 -5.067 1.00 87.81 182 THR A C 1
ATOM 1498 O O . THR A 1 182 ? -3.249 -19.539 -5.398 1.00 87.81 182 THR A O 1
ATOM 1501 N N . LYS A 1 183 ? -1.314 -18.475 -5.035 1.00 86.19 183 LYS A N 1
ATOM 1502 C CA . LYS A 1 183 ? -0.433 -19.605 -5.360 1.00 86.19 183 LYS A CA 1
ATOM 1503 C C . LYS A 1 183 ? -0.042 -20.462 -4.155 1.00 86.19 183 LYS A C 1
ATOM 1505 O O . LYS A 1 183 ? 0.644 -21.466 -4.315 1.00 86.19 183 LYS A O 1
ATOM 1510 N N . PHE A 1 184 ? -0.454 -20.086 -2.946 1.00 86.62 184 PHE A N 1
ATOM 1511 C CA . PHE A 1 184 ? -0.214 -20.866 -1.738 1.00 86.62 184 PHE A CA 1
ATOM 1512 C C . PHE A 1 184 ? -1.534 -21.086 -1.011 1.00 86.62 184 PHE A C 1
ATOM 1514 O O . PHE A 1 184 ? -2.058 -20.174 -0.385 1.00 86.62 184 PHE A O 1
ATOM 1521 N N . GLN A 1 185 ? -2.058 -22.309 -1.115 1.00 90.44 185 GLN A N 1
ATOM 1522 C CA . GLN A 1 185 ? -3.335 -22.700 -0.515 1.00 90.44 185 GLN A CA 1
ATOM 1523 C C . GLN A 1 185 ? -4.468 -21.681 -0.782 1.00 90.44 185 GLN A C 1
ATOM 1525 O O . GLN A 1 185 ? -5.057 -21.152 0.161 1.00 90.44 185 GLN A O 1
ATOM 1530 N N . PRO A 1 186 ? -4.833 -21.420 -2.055 1.00 92.81 186 PRO A N 1
ATOM 1531 C CA . PRO A 1 186 ? -5.894 -20.466 -2.406 1.00 92.81 186 PRO A CA 1
ATOM 1532 C C . PRO A 1 186 ? -7.233 -20.750 -1.714 1.00 92.81 186 PRO A C 1
ATOM 1534 O O . PRO A 1 186 ? -8.006 -19.824 -1.468 1.00 92.81 186 PRO A O 1
ATOM 1537 N N . ALA A 1 187 ? -7.487 -22.015 -1.360 1.00 91.62 187 ALA A N 1
ATOM 1538 C CA . ALA A 1 187 ? -8.637 -22.427 -0.564 1.00 91.62 187 ALA A CA 1
ATOM 1539 C C . ALA A 1 187 ? -8.773 -21.622 0.741 1.00 91.62 187 ALA A C 1
ATOM 1541 O O . ALA A 1 187 ? -9.888 -21.289 1.116 1.00 91.62 187 ALA A O 1
ATOM 1542 N N . ALA A 1 188 ? -7.672 -21.216 1.385 1.00 92.88 188 ALA A N 1
ATOM 1543 C CA . ALA A 1 188 ? -7.718 -20.364 2.572 1.00 92.88 188 ALA A CA 1
ATOM 1544 C C . ALA A 1 188 ? -8.459 -19.044 2.291 1.00 92.88 188 ALA A C 1
ATOM 1546 O O . ALA A 1 188 ? -9.391 -18.669 2.997 1.00 92.88 188 ALA A O 1
ATOM 1547 N N . PHE A 1 189 ? -8.117 -18.356 1.202 1.00 94.62 189 PHE A N 1
ATOM 1548 C CA . PHE A 1 189 ? -8.810 -17.124 0.834 1.00 94.62 189 PHE A CA 1
ATOM 1549 C C . PHE A 1 189 ? -10.276 -17.383 0.458 1.00 94.62 189 PHE A C 1
ATOM 1551 O O . PHE A 1 189 ? -11.170 -16.698 0.955 1.00 94.62 189 PHE A O 1
ATOM 1558 N N . PHE A 1 190 ? -10.534 -18.376 -0.399 1.00 94.19 190 PHE A N 1
ATOM 1559 C CA . PHE A 1 190 ? -11.881 -18.629 -0.915 1.00 94.19 190 PHE A CA 1
ATOM 1560 C C . PHE A 1 190 ? -12.849 -19.136 0.156 1.00 94.19 190 PHE A C 1
ATOM 1562 O O . PHE A 1 190 ? -13.975 -18.650 0.213 1.00 94.19 190 PHE A O 1
ATOM 1569 N N . CYS A 1 191 ? -12.417 -20.026 1.052 1.00 92.69 191 CYS A N 1
ATOM 1570 C CA . CYS A 1 191 ? -13.246 -20.496 2.160 1.00 92.69 191 CYS A CA 1
ATOM 1571 C C . CYS A 1 191 ? -13.552 -19.368 3.153 1.00 92.69 191 CYS A C 1
ATOM 1573 O O . CYS A 1 191 ? -14.688 -19.247 3.610 1.00 92.69 191 CYS A O 1
ATOM 1575 N N . LEU A 1 192 ? -12.580 -18.498 3.461 1.00 92.38 192 LEU A N 1
ATOM 1576 C CA . LEU A 1 192 ? -12.837 -17.334 4.313 1.00 92.38 192 LEU A CA 1
ATOM 1577 C C . LEU A 1 192 ? -13.801 -16.348 3.638 1.00 92.38 192 LEU A C 1
ATOM 1579 O O . LEU A 1 192 ? -14.714 -15.838 4.287 1.00 92.38 192 LEU A O 1
ATOM 1583 N N . TYR A 1 193 ? -13.626 -16.101 2.337 1.00 93.56 193 TYR A N 1
ATOM 1584 C CA . TYR A 1 193 ? -14.528 -15.264 1.547 1.00 93.56 193 TYR A CA 1
ATOM 1585 C C . TYR A 1 193 ? -15.955 -15.820 1.542 1.00 93.56 193 TYR A C 1
ATOM 1587 O O . TYR A 1 193 ? -16.902 -15.080 1.815 1.00 93.56 193 TYR A O 1
ATOM 1595 N N . GLU A 1 194 ? -16.115 -17.117 1.278 1.00 92.88 194 GLU A N 1
ATOM 1596 C CA . GLU A 1 194 ? -17.410 -17.788 1.307 1.00 92.88 194 GLU A CA 1
ATOM 1597 C C . GLU A 1 194 ? -18.044 -17.691 2.696 1.00 92.88 194 GLU A C 1
ATOM 1599 O O . GLU A 1 194 ? -19.193 -17.272 2.810 1.00 92.88 194 GLU A O 1
ATOM 1604 N N . HIS A 1 195 ? -17.286 -17.958 3.762 1.00 89.44 195 HIS A N 1
ATOM 1605 C CA . HIS A 1 195 ? -17.761 -17.821 5.137 1.00 89.44 195 HIS A CA 1
ATOM 1606 C C . HIS A 1 195 ? -18.266 -16.397 5.443 1.00 89.44 195 HIS A C 1
ATOM 1608 O O . HIS A 1 195 ? -19.361 -16.219 5.984 1.00 89.44 195 HIS A O 1
ATOM 1614 N N . VAL A 1 196 ? -17.513 -15.362 5.054 1.00 89.31 196 VAL A N 1
ATOM 1615 C CA . VAL A 1 196 ? -17.924 -13.957 5.221 1.00 89.31 196 VAL A CA 1
ATOM 1616 C C . VAL A 1 196 ? -19.164 -13.634 4.381 1.00 89.31 196 VAL A C 1
ATOM 1618 O O . VAL A 1 196 ? -20.071 -12.951 4.864 1.00 89.31 196 VAL A O 1
ATOM 1621 N N . ARG A 1 197 ? -19.246 -14.148 3.148 1.00 91.69 197 ARG A N 1
ATOM 1622 C CA . ARG A 1 197 ? -20.407 -13.978 2.264 1.00 91.69 197 ARG A CA 1
ATOM 1623 C C . ARG A 1 197 ? -21.657 -14.636 2.847 1.00 91.69 197 ARG A C 1
ATOM 1625 O O . ARG A 1 197 ? -22.706 -14.000 2.869 1.00 91.69 197 ARG A O 1
ATOM 1632 N N . GLN A 1 198 ? -21.552 -15.856 3.365 1.00 90.25 198 GLN A N 1
ATOM 1633 C CA . GLN A 1 198 ? -22.669 -16.562 3.996 1.00 90.25 198 GLN A CA 1
ATOM 1634 C C . GLN A 1 198 ? -23.159 -15.830 5.249 1.00 90.25 198 GLN A C 1
ATOM 1636 O O . GLN A 1 198 ? -24.364 -15.659 5.431 1.00 90.25 198 GLN A O 1
ATOM 1641 N N . ARG A 1 199 ? -22.252 -15.294 6.077 1.00 87.62 199 ARG A N 1
ATOM 1642 C CA . ARG A 1 199 ? -22.624 -14.433 7.217 1.00 87.62 199 ARG A CA 1
ATOM 1643 C C . ARG A 1 199 ? -23.377 -13.179 6.775 1.00 87.62 199 ARG A C 1
ATOM 1645 O O . ARG A 1 199 ? -24.350 -12.792 7.414 1.00 87.62 199 ARG A O 1
ATOM 1652 N N . ALA A 1 200 ? -22.952 -12.560 5.674 1.00 87.81 200 ALA A N 1
ATOM 1653 C CA . ALA A 1 200 ? -23.633 -11.393 5.123 1.00 87.81 200 ALA A CA 1
ATOM 1654 C C . ALA A 1 200 ? -25.037 -11.726 4.585 1.00 87.81 200 ALA A C 1
ATOM 1656 O O . ALA A 1 200 ? -25.960 -10.949 4.808 1.00 87.81 200 ALA A O 1
ATOM 1657 N N . LEU A 1 201 ? -25.206 -12.872 3.914 1.00 91.06 201 LEU A N 1
ATOM 1658 C CA . LEU A 1 201 ? -26.485 -13.306 3.336 1.00 91.06 201 LEU A CA 1
ATOM 1659 C C . LEU A 1 201 ? -27.487 -13.811 4.382 1.00 91.06 201 LEU A C 1
ATOM 1661 O O . LEU A 1 201 ? -28.670 -13.505 4.292 1.00 91.06 201 LEU A O 1
ATOM 1665 N N . SER A 1 202 ? -27.016 -14.559 5.379 1.00 89.06 202 SER A N 1
ATOM 1666 C CA . SER A 1 202 ? -27.849 -15.084 6.473 1.00 89.06 202 SER A CA 1
ATOM 1667 C C . SER A 1 202 ? -28.299 -14.013 7.465 1.00 89.06 202 SER A C 1
ATOM 1669 O O . SER A 1 202 ? -29.169 -14.271 8.292 1.00 89.06 202 SER A O 1
ATOM 1671 N N . GLY A 1 203 ? -27.683 -12.827 7.436 1.00 80.69 203 GLY A N 1
ATOM 1672 C CA . GLY A 1 203 ? -27.932 -11.787 8.429 1.00 80.69 203 GLY A CA 1
ATOM 1673 C C . GLY A 1 203 ? -27.461 -12.163 9.837 1.00 80.69 203 GLY A C 1
ATOM 1674 O O . GLY A 1 203 ? -27.827 -11.475 10.787 1.00 80.69 203 GLY A O 1
ATOM 1675 N N . ASN A 1 204 ? -26.651 -13.220 9.995 1.00 74.88 204 ASN A N 1
ATOM 1676 C CA . ASN A 1 204 ? -26.118 -13.601 11.297 1.00 74.88 204 ASN A CA 1
ATOM 1677 C C . ASN A 1 204 ? -25.176 -12.497 11.817 1.00 74.88 204 ASN A C 1
ATOM 1679 O O . ASN A 1 204 ? -24.106 -12.219 11.261 1.00 74.88 204 ASN A O 1
ATOM 1683 N N . THR A 1 205 ? -25.594 -11.870 12.915 1.00 67.56 205 THR A N 1
ATOM 1684 C CA . THR A 1 205 ? -24.910 -10.746 13.557 1.00 67.56 205 THR A CA 1
ATOM 1685 C C . THR A 1 205 ? -24.325 -11.080 14.926 1.00 67.56 205 THR A C 1
ATOM 1687 O O . THR A 1 205 ? -24.046 -10.133 15.669 1.00 67.56 205 THR A O 1
ATOM 1690 N N . ASP A 1 206 ? -24.110 -12.366 15.229 1.00 70.00 206 ASP A N 1
ATOM 1691 C CA . ASP A 1 206 ? -23.705 -12.927 16.533 1.00 70.00 206 ASP A CA 1
ATOM 1692 C C . ASP A 1 206 ? -22.262 -12.563 16.929 1.00 70.00 206 ASP A C 1
ATOM 1694 O O . ASP A 1 206 ? -21.418 -13.404 17.223 1.00 70.00 206 ASP A O 1
ATOM 1698 N N . PHE A 1 207 ? -21.940 -11.274 16.919 1.00 75.50 207 PHE A N 1
ATOM 1699 C CA . PHE A 1 207 ? -20.712 -10.745 17.479 1.00 75.50 207 PHE A CA 1
ATOM 1700 C C . PHE A 1 207 ? -20.988 -9.425 18.196 1.00 75.50 207 PHE A C 1
ATOM 1702 O O . PHE A 1 207 ? -21.780 -8.583 17.748 1.00 75.50 207 PHE A O 1
ATOM 1709 N N . ASN A 1 208 ? -20.318 -9.256 19.333 1.00 76.81 208 ASN A N 1
ATOM 1710 C CA . ASN A 1 208 ? -20.455 -8.077 20.164 1.00 76.81 208 ASN A CA 1
ATOM 1711 C C . ASN A 1 208 ? -19.687 -6.895 19.554 1.00 76.81 208 ASN A C 1
ATOM 1713 O O . ASN A 1 208 ? -18.472 -6.957 19.370 1.00 76.81 208 ASN A O 1
ATOM 1717 N N . VAL A 1 209 ? -20.400 -5.808 19.253 1.00 83.75 209 VAL A N 1
ATOM 1718 C CA . VAL A 1 209 ? -19.812 -4.587 18.683 1.00 83.75 209 VAL A CA 1
ATOM 1719 C C . VAL A 1 209 ? -19.422 -3.559 19.745 1.00 83.75 209 VAL A C 1
ATOM 1721 O O . VAL A 1 209 ? -18.534 -2.752 19.488 1.00 83.75 209 VAL A O 1
ATOM 1724 N N . SER A 1 210 ? -20.004 -3.602 20.949 1.00 82.38 210 SER A N 1
ATOM 1725 C CA . SER A 1 210 ? -19.760 -2.571 21.971 1.00 82.38 210 SER A CA 1
ATOM 1726 C C . SER A 1 210 ? -18.300 -2.530 22.421 1.00 82.38 210 SER A C 1
ATOM 1728 O O . SER A 1 210 ? -17.758 -1.464 22.696 1.00 82.38 210 SER A O 1
ATOM 1730 N N . ALA A 1 211 ? -17.610 -3.675 22.387 1.00 78.00 211 ALA A N 1
ATOM 1731 C CA . ALA A 1 211 ? -16.188 -3.764 22.706 1.00 78.00 211 ALA A CA 1
ATOM 1732 C C . ALA A 1 211 ? -15.307 -2.873 21.802 1.00 78.00 211 ALA A C 1
ATOM 1734 O O . ALA A 1 211 ? -14.239 -2.437 22.232 1.00 78.00 211 ALA A O 1
ATOM 1735 N N . TYR A 1 212 ? -15.757 -2.550 20.581 1.00 81.19 212 TYR A N 1
ATOM 1736 C CA . TYR A 1 212 ? -15.053 -1.634 19.678 1.00 81.19 212 TYR A CA 1
ATOM 1737 C C . TYR A 1 212 ? -15.229 -0.161 20.076 1.00 81.19 212 TYR A C 1
ATOM 1739 O O . TYR A 1 212 ? -14.308 0.625 19.875 1.00 81.19 212 TYR A O 1
ATOM 1747 N N . GLY A 1 213 ? -16.359 0.213 20.684 1.00 77.31 213 GLY A N 1
ATOM 1748 C CA . GLY A 1 213 ? -16.575 1.547 21.262 1.00 77.31 213 GLY A CA 1
ATOM 1749 C C . GLY A 1 213 ? -15.769 1.757 22.545 1.00 77.31 213 GLY A C 1
ATOM 1750 O O . GLY A 1 213 ? -15.417 2.874 22.911 1.00 77.31 213 GLY A O 1
ATOM 1751 N N . GLU A 1 214 ? -15.362 0.659 23.180 1.00 72.62 214 GLU A N 1
ATOM 1752 C CA . GLU A 1 214 ? -14.456 0.671 24.324 1.00 72.62 214 GLU A CA 1
ATOM 1753 C C . GLU A 1 214 ? -12.971 0.759 23.919 1.00 72.62 214 GLU A C 1
ATOM 1755 O O . GLU A 1 214 ? -12.074 0.749 24.781 1.00 72.62 214 GLU A O 1
ATOM 1760 N N . LEU A 1 215 ? -12.678 0.831 22.615 1.00 72.31 215 LEU A N 1
ATOM 1761 C CA . LEU A 1 215 ? -11.325 1.061 22.139 1.00 72.31 215 LEU A CA 1
ATOM 1762 C C . LEU A 1 215 ? -10.831 2.458 22.553 1.00 72.31 215 LEU A C 1
ATOM 1764 O O . LEU A 1 215 ? -11.608 3.372 22.829 1.00 72.31 215 LEU A O 1
ATOM 1768 N N . PRO A 1 216 ? -9.511 2.649 22.596 1.00 64.31 216 PRO A N 1
ATOM 1769 C CA . PRO A 1 216 ? -8.897 3.849 23.150 1.00 64.31 216 PRO A CA 1
ATOM 1770 C C . PRO A 1 216 ? -9.251 5.131 22.412 1.00 64.31 216 PRO A C 1
ATOM 1772 O O . PRO A 1 216 ? -9.589 6.123 23.048 1.00 64.31 216 PRO A O 1
ATOM 1775 N N . GLY A 1 217 ? -9.193 5.099 21.078 1.00 68.38 217 GLY A N 1
ATOM 1776 C CA . GLY A 1 217 ? -9.559 6.234 20.231 1.00 68.38 217 GLY A CA 1
ATOM 1777 C C . GLY A 1 217 ? -10.988 6.705 20.519 1.00 68.38 217 GLY A C 1
ATOM 1778 O O . GLY A 1 217 ? -11.163 7.849 20.935 1.00 68.38 217 GLY A O 1
ATOM 1779 N N . PRO A 1 218 ? -11.999 5.826 20.399 1.0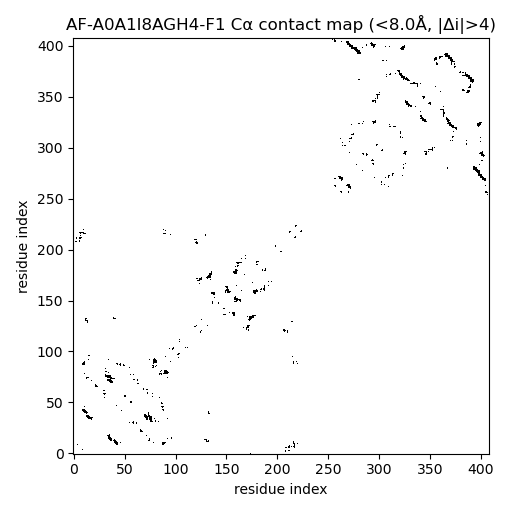0 65.69 218 PRO A N 1
ATOM 1780 C CA . PRO A 1 218 ? -13.380 6.150 20.752 1.00 65.69 218 PRO A CA 1
ATOM 1781 C C . PRO A 1 218 ? -13.540 6.702 22.171 1.00 65.69 218 PRO A C 1
ATOM 1783 O O . PRO A 1 218 ? -14.119 7.774 22.323 1.00 65.69 218 PRO A O 1
ATOM 1786 N N . LYS A 1 219 ? -12.949 6.055 23.191 1.00 65.38 219 LYS A N 1
ATOM 1787 C CA . LYS A 1 219 ? -13.005 6.517 24.594 1.00 65.38 219 LYS A CA 1
ATOM 1788 C C . LYS A 1 219 ? -12.408 7.905 24.818 1.00 65.38 219 LYS A C 1
ATOM 1790 O O . LYS A 1 219 ? -12.880 8.662 25.670 1.00 65.38 219 LYS A O 1
ATOM 1795 N N . LEU A 1 220 ? -11.334 8.228 24.099 1.00 60.97 220 LEU A N 1
ATOM 1796 C CA . LEU A 1 220 ? -10.699 9.544 24.160 1.00 60.97 220 LEU A CA 1
ATOM 1797 C C . LEU A 1 220 ? -11.590 10.616 23.517 1.00 60.97 220 LEU A C 1
ATOM 1799 O O . LEU A 1 220 ? -11.682 11.721 24.045 1.00 60.97 220 LEU A O 1
ATOM 1803 N N . LEU A 1 221 ? -12.293 10.289 22.430 1.00 62.59 221 LEU A N 1
ATOM 1804 C CA . LEU A 1 221 ? -13.177 11.222 21.720 1.00 62.59 221 LEU A CA 1
ATOM 1805 C C . LEU A 1 221 ? -14.538 11.415 22.394 1.00 62.59 221 LEU A C 1
ATOM 1807 O O . LEU A 1 221 ? -15.075 12.522 22.379 1.00 62.59 221 LEU A O 1
ATOM 1811 N N . SER A 1 222 ? -15.091 10.371 23.015 1.00 57.75 222 SER A N 1
ATOM 1812 C CA . SER A 1 222 ? -16.347 10.437 23.773 1.00 57.75 222 SER A CA 1
ATOM 1813 C C . SER A 1 222 ? -16.214 11.205 25.092 1.00 57.75 222 SER A C 1
ATOM 1815 O O . SER A 1 222 ? -17.209 11.400 25.787 1.00 57.75 222 SER A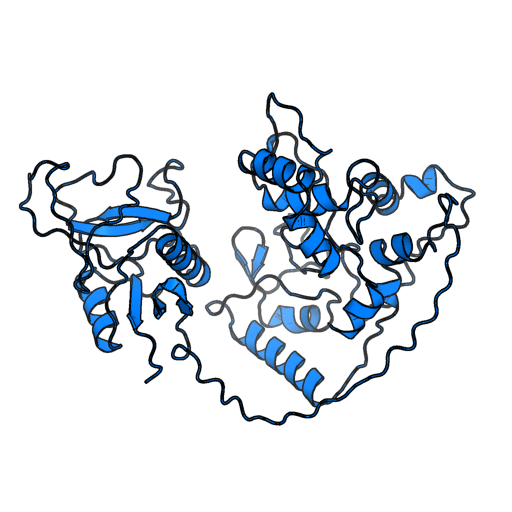 O 1
ATOM 1817 N N . GLY A 1 223 ? -15.004 11.644 25.461 1.00 51.25 223 GLY A N 1
ATOM 1818 C CA . GLY A 1 223 ? -14.748 12.357 26.713 1.00 51.25 223 GLY A CA 1
ATOM 1819 C C . GLY A 1 223 ? -14.901 11.485 27.964 1.00 51.25 223 GLY A C 1
ATOM 1820 O O . GLY A 1 223 ? -14.899 12.013 29.073 1.00 51.25 223 GLY A O 1
ATOM 1821 N N . THR A 1 224 ? -15.012 10.160 27.807 1.00 44.44 224 THR A N 1
ATOM 1822 C CA . THR A 1 224 ? -15.096 9.193 28.916 1.00 44.44 224 THR A CA 1
ATOM 1823 C C . THR A 1 224 ? -13.723 8.737 29.421 1.00 44.44 224 THR A C 1
ATOM 1825 O O . THR A 1 224 ? -13.638 7.967 30.372 1.00 44.44 224 THR A O 1
ATOM 1828 N N . SER A 1 225 ? -12.627 9.274 28.874 1.00 38.06 225 SER A N 1
ATOM 1829 C CA . SER A 1 225 ? -11.347 9.351 29.584 1.00 38.06 225 SER A CA 1
ATOM 1830 C C . SER A 1 225 ? -11.235 10.721 30.254 1.00 38.06 225 SER A C 1
ATOM 1832 O O . SER A 1 225 ? -10.914 11.712 29.605 1.00 38.06 225 SER A O 1
ATOM 1834 N N . HIS A 1 226 ? -11.493 10.756 31.560 1.00 44.97 226 HIS A N 1
ATOM 1835 C CA . HIS A 1 226 ? -11.393 11.916 32.443 1.00 44.97 226 HIS A CA 1
ATOM 1836 C C . HIS A 1 226 ? -9.995 12.562 32.459 1.00 44.97 226 HIS A C 1
ATOM 1838 O O . HIS A 1 226 ? -9.248 12.352 33.403 1.00 44.97 226 HIS A O 1
ATOM 1844 N N . VAL A 1 227 ? -9.641 13.377 31.463 1.00 35.56 227 VAL A N 1
ATOM 1845 C CA . VAL A 1 227 ? -8.597 14.409 31.585 1.00 35.56 227 VAL A CA 1
ATOM 1846 C C . VAL A 1 227 ? -8.966 15.590 30.673 1.00 35.56 227 VAL A C 1
ATOM 1848 O O . VAL A 1 227 ? -9.160 15.425 29.475 1.00 35.56 227 VAL A O 1
ATOM 1851 N N . HIS A 1 228 ? -9.056 16.774 31.286 1.00 28.98 228 HIS A N 1
ATOM 1852 C CA . HIS A 1 228 ? -9.377 18.105 30.745 1.00 28.98 228 HIS A CA 1
ATOM 1853 C C . HIS A 1 228 ? -10.843 18.425 30.390 1.00 28.98 228 HIS A C 1
ATOM 1855 O O . HIS A 1 228 ? -11.285 18.391 29.245 1.00 28.98 228 HIS A O 1
ATOM 1861 N N . LYS A 1 229 ? -11.550 18.967 31.397 1.00 31.41 229 LYS A N 1
ATOM 1862 C CA . LYS A 1 229 ? -12.429 20.126 31.178 1.00 31.41 229 LYS A CA 1
ATOM 1863 C C . LYS A 1 229 ? -11.581 21.252 30.569 1.00 31.41 229 LYS A C 1
ATOM 1865 O O . LYS A 1 229 ? -10.813 21.887 31.283 1.00 31.41 229 LYS A O 1
ATOM 1870 N N . ALA A 1 230 ? -11.749 21.515 29.281 1.00 30.95 230 ALA A N 1
ATOM 1871 C CA . ALA A 1 230 ? -11.409 22.795 28.674 1.00 30.95 230 ALA A CA 1
ATOM 1872 C C . ALA A 1 230 ? -12.509 23.160 27.668 1.00 30.95 230 ALA A C 1
ATOM 1874 O O . ALA A 1 230 ? -12.636 22.567 26.605 1.00 30.95 230 ALA A O 1
ATOM 1875 N N . VAL A 1 231 ? -13.360 24.084 28.121 1.00 36.22 231 VAL A N 1
ATOM 1876 C CA . VAL A 1 231 ? -14.246 24.994 27.380 1.00 36.22 231 VAL A CA 1
ATOM 1877 C C . VAL A 1 231 ? -14.903 24.439 26.105 1.00 36.22 231 VAL A C 1
ATOM 1879 O O . VAL A 1 231 ? -14.380 24.559 25.004 1.00 36.22 231 VAL A O 1
ATOM 1882 N N . ARG A 1 232 ? -16.154 23.976 26.233 1.00 28.73 232 ARG A N 1
ATOM 1883 C CA . ARG A 1 232 ? -17.127 24.032 25.131 1.00 28.73 232 ARG A CA 1
ATOM 1884 C C . ARG A 1 232 ? -18.240 25.010 25.504 1.00 28.73 232 ARG A C 1
ATOM 1886 O O . ARG A 1 232 ? -19.054 24.722 26.382 1.00 28.73 232 ARG A O 1
ATOM 1893 N N . ARG A 1 233 ? -18.262 26.173 24.841 1.00 27.55 233 ARG A N 1
ATOM 1894 C CA . ARG A 1 233 ? -19.455 27.026 24.745 1.00 27.55 233 ARG A CA 1
ATOM 1895 C C . ARG A 1 233 ? -20.526 26.203 24.027 1.00 27.55 233 ARG A C 1
ATOM 1897 O O . ARG A 1 233 ? -20.269 25.666 22.952 1.00 27.55 233 ARG A O 1
ATOM 1904 N N . LYS A 1 234 ? -21.691 26.053 24.654 1.00 29.95 234 LYS A N 1
ATOM 1905 C CA . LYS A 1 234 ? -22.869 25.450 24.030 1.00 29.95 234 LYS A CA 1
ATOM 1906 C C . LYS A 1 234 ? -23.405 26.424 22.983 1.00 29.95 234 LYS A C 1
ATOM 1908 O O . LYS A 1 234 ? -23.890 27.483 23.356 1.00 29.95 234 LYS A O 1
ATOM 1913 N N . GLU A 1 235 ? -23.394 26.025 21.720 1.00 27.92 235 GLU A N 1
ATOM 1914 C CA . GLU A 1 235 ? -24.418 26.457 20.773 1.00 27.92 235 GLU A CA 1
ATOM 1915 C C . GLU A 1 235 ? -25.232 25.229 20.385 1.00 27.92 235 GLU A C 1
ATOM 1917 O O . GLU A 1 235 ? -24.809 24.340 19.650 1.00 27.92 235 GLU A O 1
ATOM 1922 N N . THR A 1 236 ? -26.406 25.146 20.996 1.00 29.39 236 THR A N 1
ATOM 1923 C CA . THR A 1 236 ? -27.488 24.254 20.612 1.00 29.39 236 THR A CA 1
ATOM 1924 C C . THR A 1 236 ? -28.141 24.802 19.354 1.00 29.39 236 THR A C 1
ATOM 1926 O O . THR A 1 236 ? -28.831 25.815 19.410 1.00 29.39 236 THR A O 1
ATOM 1929 N N . THR A 1 237 ? -28.011 24.094 18.239 1.00 28.42 237 THR A N 1
ATOM 1930 C CA . THR A 1 237 ? -29.016 24.162 17.177 1.00 28.42 237 THR A CA 1
ATOM 1931 C C . THR A 1 237 ? -29.367 22.751 16.739 1.00 28.42 237 THR A C 1
ATOM 1933 O O . THR A 1 237 ? -28.608 22.048 16.078 1.00 28.42 237 THR A O 1
ATOM 1936 N N . SER A 1 238 ? -30.554 22.338 17.175 1.00 30.16 238 SER A N 1
ATOM 1937 C CA . SER A 1 238 ? -31.271 21.177 16.675 1.00 30.16 238 SER A CA 1
ATOM 1938 C C . SER A 1 238 ? -31.482 21.336 15.170 1.00 30.16 238 SER A C 1
ATOM 1940 O O . SER A 1 238 ? -32.149 22.268 14.721 1.00 30.16 238 SER A O 1
ATOM 1942 N N . ARG A 1 239 ? -30.921 20.424 14.377 1.00 33.06 239 ARG A N 1
ATOM 1943 C CA . ARG A 1 239 ? -31.392 20.164 13.018 1.00 33.06 239 ARG A CA 1
ATOM 1944 C C . ARG A 1 239 ? -31.746 18.692 12.919 1.00 33.06 239 ARG A C 1
ATOM 1946 O O . ARG A 1 239 ? -30.888 17.826 12.794 1.00 33.06 239 ARG A O 1
ATOM 1953 N N . THR A 1 240 ? -33.046 18.436 12.981 1.00 30.36 240 THR A N 1
ATOM 1954 C CA . THR A 1 240 ? -33.689 17.204 12.527 1.00 30.36 240 THR A CA 1
ATOM 1955 C C . THR A 1 240 ? -33.198 16.851 11.126 1.00 30.36 240 THR A C 1
ATOM 1957 O O . THR A 1 240 ? -33.500 17.550 10.156 1.00 30.36 240 THR A O 1
ATOM 1960 N N . MET A 1 241 ? -32.440 15.762 11.022 1.00 29.16 241 MET A N 1
ATOM 1961 C CA . MET A 1 241 ? -32.027 15.181 9.753 1.00 29.16 241 MET A CA 1
ATOM 1962 C C . MET A 1 241 ? -33.229 14.427 9.174 1.00 29.16 241 MET A C 1
ATOM 1964 O O . MET A 1 241 ? -33.559 13.326 9.608 1.00 29.16 241 MET A O 1
ATOM 1968 N N . LYS A 1 242 ? -33.941 15.055 8.233 1.00 27.44 242 LYS A N 1
ATOM 1969 C CA . LYS A 1 242 ? -34.968 14.373 7.439 1.00 27.44 242 LYS A CA 1
ATOM 1970 C C . LYS A 1 242 ? -34.265 13.390 6.500 1.00 27.44 242 LYS A C 1
ATOM 1972 O O . LYS A 1 242 ? -33.494 13.805 5.638 1.00 27.44 242 LYS A O 1
ATOM 1977 N N . PHE A 1 243 ? -34.530 12.099 6.679 1.00 29.84 243 PHE A N 1
ATOM 1978 C CA . PHE A 1 243 ? -34.206 11.072 5.695 1.00 29.84 243 PHE A CA 1
ATOM 1979 C C . PHE A 1 243 ? -35.071 11.297 4.454 1.00 29.84 243 PHE A C 1
ATOM 1981 O O . PHE A 1 243 ? -36.293 11.197 4.521 1.00 29.84 243 PHE A O 1
ATOM 1988 N N . VAL A 1 244 ? -34.433 11.581 3.323 1.00 28.03 244 VAL A N 1
ATOM 1989 C CA . VAL A 1 244 ? -35.045 11.416 2.006 1.00 28.03 244 VAL A CA 1
ATOM 1990 C C . VAL A 1 244 ? -34.469 10.129 1.432 1.00 28.03 244 VAL A C 1
ATOM 1992 O O . VAL A 1 244 ? -33.322 10.088 0.992 1.00 28.03 244 VAL A O 1
ATOM 1995 N N . VAL A 1 245 ? -35.255 9.056 1.494 1.00 33.41 245 VAL A N 1
ATOM 1996 C CA . VAL A 1 245 ? -35.005 7.842 0.714 1.00 33.41 245 VAL A CA 1
ATOM 1997 C C . VAL A 1 245 ? -35.463 8.152 -0.706 1.00 33.41 245 VAL A C 1
ATOM 1999 O O . VAL A 1 245 ? -36.640 8.022 -1.027 1.00 33.41 245 VAL A O 1
ATOM 2002 N N . LEU A 1 246 ? -34.544 8.607 -1.555 1.00 30.44 246 LEU A N 1
ATOM 2003 C CA . LEU A 1 246 ? -34.777 8.609 -2.995 1.00 30.44 246 LEU A CA 1
ATOM 2004 C C . LEU A 1 246 ? -34.372 7.242 -3.538 1.00 30.44 246 LEU A C 1
ATOM 2006 O O . LEU A 1 246 ? -33.216 6.973 -3.856 1.00 30.44 246 LEU A O 1
ATOM 2010 N N . SER A 1 247 ? -35.379 6.376 -3.601 1.00 40.81 247 SER A N 1
ATOM 2011 C CA . SER A 1 247 ? -35.421 5.230 -4.497 1.00 40.81 247 SER A CA 1
ATOM 2012 C C . SER A 1 247 ? -35.125 5.705 -5.920 1.00 40.81 247 SER A C 1
ATOM 2014 O O . SER A 1 247 ? -35.963 6.337 -6.560 1.00 40.81 247 SER A O 1
ATOM 2016 N N . SER A 1 248 ? -33.947 5.359 -6.425 1.00 36.53 248 SER A N 1
ATOM 2017 C CA . SER A 1 248 ? -33.727 5.187 -7.856 1.00 36.53 248 SER A CA 1
ATOM 2018 C C . SER A 1 248 ? -33.137 3.801 -8.058 1.00 36.53 248 SER A C 1
ATOM 2020 O O . SER A 1 248 ? -31.931 3.577 -8.026 1.00 36.53 248 SER A O 1
ATOM 2022 N N . VAL A 1 249 ? -34.039 2.837 -8.234 1.00 47.22 249 VAL A N 1
ATOM 2023 C CA . VAL A 1 249 ? -33.744 1.636 -9.006 1.00 47.22 249 VAL A CA 1
ATOM 2024 C C . VAL A 1 249 ? -33.530 2.117 -10.439 1.00 47.22 249 VAL A C 1
ATOM 2026 O O . VAL A 1 249 ? -34.459 2.211 -11.230 1.00 47.22 249 VAL A O 1
ATOM 2029 N N . LEU A 1 250 ? -32.298 2.504 -10.742 1.00 32.75 250 LEU A N 1
ATOM 2030 C CA . LEU A 1 250 ? -31.786 2.581 -12.097 1.00 32.75 250 LEU A CA 1
ATOM 2031 C C . LEU A 1 250 ? -30.734 1.490 -12.175 1.00 32.75 250 LEU A C 1
ATOM 2033 O O . LEU A 1 250 ? -29.724 1.524 -11.473 1.00 32.75 250 LEU A O 1
ATOM 2037 N N . TRP A 1 251 ? -31.041 0.473 -12.973 1.00 35.81 251 TRP A N 1
ATOM 2038 C CA . TRP A 1 251 ? -30.110 -0.564 -13.377 1.00 35.81 251 TRP A CA 1
ATOM 2039 C C . TRP A 1 251 ? -28.856 0.086 -13.973 1.00 35.81 251 TRP A C 1
ATOM 2041 O O . TRP A 1 251 ? -28.793 0.370 -15.164 1.00 35.81 251 TRP A O 1
ATOM 2051 N N . ALA A 1 252 ? -27.836 0.302 -13.151 1.00 31.66 252 ALA A N 1
ATOM 2052 C CA . ALA A 1 252 ? -26.475 0.325 -13.641 1.00 31.66 252 ALA A CA 1
ATOM 2053 C C . ALA A 1 252 ? -26.050 -1.139 -13.731 1.00 31.66 252 ALA A C 1
ATOM 2055 O O . ALA A 1 252 ? -25.535 -1.716 -12.772 1.00 31.66 252 ALA A O 1
ATOM 2056 N N . VAL A 1 253 ? -26.299 -1.761 -14.885 1.00 37.72 253 VAL A N 1
ATOM 2057 C CA . VAL A 1 253 ? -25.439 -2.863 -15.312 1.00 37.72 253 VAL A CA 1
ATOM 2058 C C . VAL A 1 253 ? -24.056 -2.232 -15.415 1.00 37.72 253 VAL A C 1
ATOM 2060 O O . VAL A 1 253 ? -23.756 -1.519 -16.369 1.00 37.72 253 VAL A O 1
ATOM 2063 N N . ALA A 1 254 ? -23.255 -2.378 -14.363 1.00 37.25 254 ALA A N 1
ATOM 2064 C CA . ALA A 1 254 ? -21.864 -1.986 -14.392 1.00 37.25 254 ALA A CA 1
ATOM 2065 C C . ALA A 1 254 ? -21.182 -2.926 -15.387 1.00 37.25 254 ALA A C 1
ATOM 2067 O O . ALA A 1 254 ? -20.764 -4.023 -15.021 1.00 37.25 254 ALA A O 1
ATOM 2068 N N . PHE A 1 255 ? -21.119 -2.521 -16.656 1.00 42.53 255 PHE A N 1
ATOM 2069 C CA . PHE A 1 255 ? -20.147 -3.087 -17.574 1.00 42.53 255 PHE A CA 1
ATOM 2070 C C . PHE A 1 255 ? -18.786 -2.886 -16.913 1.00 42.53 255 PHE A C 1
ATOM 2072 O O . PHE A 1 255 ? -18.355 -1.757 -16.665 1.00 42.53 255 PHE A O 1
ATOM 2079 N N . SER A 1 256 ? -18.144 -3.985 -16.526 1.00 51.62 256 SER A N 1
ATOM 2080 C CA . SER A 1 256 ? -16.767 -3.932 -16.068 1.00 51.62 256 SER A CA 1
ATOM 2081 C C . SER A 1 256 ? -15.936 -3.366 -17.215 1.00 51.62 256 SER A C 1
ATOM 2083 O O . SER A 1 256 ? -15.904 -3.954 -18.291 1.00 51.62 256 SER A O 1
ATOM 2085 N N . ALA A 1 257 ? -15.262 -2.234 -16.991 1.00 70.62 257 ALA A N 1
ATOM 2086 C CA . ALA A 1 257 ? -14.430 -1.571 -18.002 1.00 70.62 257 ALA A CA 1
ATOM 2087 C C . ALA A 1 257 ? -13.288 -2.462 -18.544 1.00 70.62 257 ALA A C 1
ATOM 2089 O O . ALA A 1 257 ? -12.633 -2.117 -19.518 1.00 70.62 257 ALA A O 1
ATOM 2090 N N . CYS A 1 258 ? -13.029 -3.611 -17.917 1.00 83.75 258 CYS A N 1
ATOM 2091 C CA . CYS A 1 258 ? -12.132 -4.640 -18.420 1.00 83.75 258 CYS A CA 1
ATOM 2092 C C . CYS A 1 258 ? -12.690 -6.032 -18.112 1.00 83.75 258 CYS A C 1
ATOM 2094 O O . CYS A 1 258 ? -13.450 -6.202 -17.155 1.00 83.75 258 CYS A O 1
ATOM 2096 N N . ASP A 1 259 ? -12.253 -7.032 -18.878 1.00 82.62 259 ASP A N 1
ATOM 2097 C CA . ASP A 1 259 ? -12.525 -8.440 -18.584 1.00 82.62 259 ASP A CA 1
ATOM 2098 C C . ASP A 1 259 ? -11.965 -8.851 -17.213 1.00 82.62 259 ASP A C 1
ATOM 2100 O O . ASP A 1 259 ? -10.997 -8.276 -16.706 1.00 82.62 259 ASP A O 1
ATOM 2104 N N . SER A 1 260 ? -12.520 -9.919 -16.638 1.00 76.81 260 SER A N 1
ATOM 2105 C CA . SER A 1 260 ? -12.013 -10.496 -15.389 1.00 76.81 260 SER A CA 1
ATOM 2106 C C . SER A 1 260 ? -10.501 -10.775 -15.456 1.00 76.81 260 SER A C 1
ATOM 2108 O O . SER A 1 260 ? -9.991 -11.373 -16.408 1.00 76.81 260 SER A O 1
ATOM 2110 N N . GLY A 1 261 ? -9.771 -10.330 -14.430 1.00 74.81 261 GLY A N 1
ATOM 2111 C CA . GLY A 1 261 ? -8.313 -10.458 -14.339 1.00 74.81 261 GLY A CA 1
ATOM 2112 C C . GLY A 1 261 ? -7.512 -9.342 -15.020 1.00 74.81 261 GLY A C 1
ATOM 2113 O O . GLY A 1 261 ? -6.285 -9.405 -14.995 1.00 74.81 261 GLY A O 1
ATOM 2114 N N . TRP A 1 262 ? -8.167 -8.335 -15.600 1.00 86.88 262 TRP A N 1
ATOM 2115 C CA . TRP A 1 262 ? -7.529 -7.134 -16.144 1.00 86.88 262 TRP A CA 1
ATOM 2116 C C . TRP A 1 262 ? -7.827 -5.903 -15.280 1.00 86.88 262 TRP A C 1
ATOM 2118 O O . TRP A 1 262 ? -8.929 -5.734 -14.763 1.00 86.88 262 TRP A O 1
ATOM 2128 N N . SER A 1 263 ? -6.842 -5.018 -15.154 1.00 82.81 263 SER A N 1
ATOM 2129 C CA . SER A 1 263 ? -6.913 -3.784 -14.371 1.00 82.81 263 SER A CA 1
ATOM 2130 C C . SER A 1 263 ? -7.092 -2.578 -15.291 1.00 82.81 263 SER A C 1
ATOM 2132 O O . SER A 1 263 ? -6.260 -2.336 -16.165 1.00 82.81 263 SER A O 1
ATOM 2134 N N . PHE A 1 264 ? -8.161 -1.811 -15.081 1.00 86.19 264 PHE A N 1
ATOM 2135 C CA . PHE A 1 264 ? -8.474 -0.618 -15.869 1.00 86.19 264 PHE A CA 1
ATOM 2136 C C . PHE A 1 264 ? -7.644 0.594 -15.433 1.00 86.19 264 PHE A C 1
ATOM 2138 O O . PHE A 1 264 ? -7.599 0.910 -14.241 1.00 86.19 264 PHE A O 1
ATOM 2145 N N . PHE A 1 265 ? -7.052 1.310 -16.393 1.00 84.56 265 PHE A N 1
ATOM 2146 C CA . PHE A 1 265 ? -6.439 2.617 -16.166 1.00 84.56 265 PHE A CA 1
ATOM 2147 C C . PHE A 1 265 ? -7.237 3.722 -16.875 1.00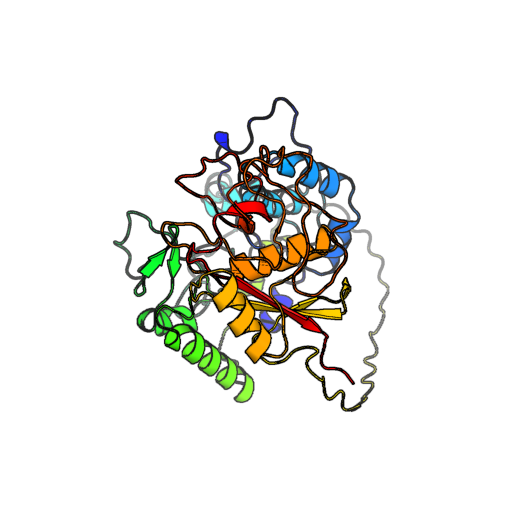 84.56 265 PHE A C 1
ATOM 2149 O O . PHE A 1 265 ? -7.200 3.813 -18.105 1.00 84.56 265 PHE A O 1
ATOM 2156 N N . PRO A 1 266 ? -7.923 4.611 -16.129 1.00 84.44 266 PRO A N 1
ATOM 2157 C CA . PRO A 1 266 ? -8.787 5.630 -16.725 1.00 84.44 266 PRO A CA 1
ATOM 2158 C C . PRO A 1 266 ? -8.072 6.596 -17.674 1.00 84.44 266 PRO A C 1
ATOM 2160 O O . PRO A 1 266 ? -8.654 7.014 -18.668 1.00 84.44 266 PRO A O 1
ATOM 2163 N N . LYS A 1 267 ? -6.809 6.946 -17.392 1.00 83.94 267 LYS A N 1
ATOM 2164 C CA . LYS A 1 267 ? -6.073 7.970 -18.154 1.00 83.94 267 LYS A CA 1
ATOM 2165 C C . LYS A 1 267 ? -5.799 7.548 -19.600 1.00 83.94 267 LYS A C 1
ATOM 2167 O O . LYS A 1 267 ? -5.827 8.388 -20.489 1.00 83.94 267 LYS A O 1
ATOM 2172 N N . THR A 1 268 ? -5.543 6.261 -19.825 1.00 89.56 268 THR A N 1
ATOM 2173 C CA . THR A 1 268 ? -5.282 5.692 -21.157 1.00 89.56 268 THR A CA 1
ATOM 2174 C C . THR A 1 268 ? -6.490 4.950 -21.722 1.00 89.56 268 THR A C 1
ATOM 2176 O O . THR A 1 268 ? -6.391 4.368 -22.800 1.00 89.56 268 THR A O 1
ATOM 2179 N N . ASN A 1 269 ? -7.607 4.918 -20.982 1.00 89.75 269 ASN A N 1
ATOM 2180 C CA . ASN A 1 269 ? -8.788 4.108 -21.279 1.00 89.75 269 ASN A CA 1
ATOM 2181 C C . ASN A 1 269 ? -8.425 2.666 -21.700 1.00 89.75 269 ASN A C 1
ATOM 2183 O O . ASN A 1 269 ? -8.954 2.124 -22.670 1.00 89.75 269 ASN A O 1
ATOM 2187 N N . SER A 1 270 ? -7.457 2.071 -21.001 1.00 93.62 270 SER A N 1
ATOM 2188 C CA . SER A 1 270 ? -6.863 0.783 -21.363 1.00 93.62 270 SER A CA 1
ATOM 2189 C C . SER A 1 270 ? -6.877 -0.190 -20.187 1.00 93.62 270 SER A C 1
ATOM 2191 O O . SER A 1 270 ? -6.912 0.196 -19.017 1.00 93.62 270 SER A O 1
ATOM 2193 N N . CYS A 1 271 ? -6.831 -1.472 -20.515 1.00 92.75 271 CYS A N 1
ATOM 2194 C CA . CYS A 1 271 ? -6.807 -2.605 -19.610 1.00 92.75 271 CYS A CA 1
ATOM 2195 C C . CYS A 1 271 ? -5.418 -3.236 -19.594 1.00 92.75 271 CYS A C 1
ATOM 2197 O O . CYS A 1 271 ? -4.840 -3.488 -20.651 1.00 92.75 271 CYS A O 1
ATOM 2199 N N . TYR A 1 272 ? -4.914 -3.553 -18.402 1.00 92.38 272 TYR A N 1
ATOM 2200 C CA . TYR A 1 272 ? -3.568 -4.086 -18.200 1.00 92.38 272 TYR A CA 1
ATOM 2201 C C . TYR A 1 272 ? -3.608 -5.371 -17.386 1.00 92.38 272 TYR A C 1
ATOM 2203 O O . TYR A 1 272 ? -4.419 -5.507 -16.469 1.00 92.38 272 TYR A O 1
ATOM 2211 N N . ARG A 1 273 ? -2.714 -6.313 -17.680 1.00 89.12 273 ARG A N 1
ATOM 2212 C CA . ARG A 1 273 ? -2.625 -7.569 -16.930 1.00 89.12 273 ARG A CA 1
ATOM 2213 C C . ARG A 1 273 ? -1.193 -8.068 -16.847 1.00 89.12 273 ARG A C 1
ATOM 2215 O O . ARG A 1 273 ? -0.522 -8.182 -17.866 1.00 89.12 273 ARG A O 1
ATOM 2222 N N . HIS A 1 274 ? -0.761 -8.396 -15.631 1.00 86.25 274 HIS A N 1
ATOM 2223 C CA . HIS A 1 274 ? 0.516 -9.057 -15.376 1.00 86.25 274 HIS A CA 1
ATOM 2224 C C . HIS A 1 274 ? 0.367 -10.577 -15.453 1.00 86.25 274 HIS A C 1
ATOM 2226 O O . HIS A 1 274 ? -0.554 -11.158 -14.872 1.00 86.25 274 HIS A O 1
ATOM 2232 N N . PHE A 1 275 ? 1.313 -11.217 -16.130 1.00 85.94 275 PHE A N 1
ATOM 2233 C CA . PHE A 1 275 ? 1.436 -12.659 -16.233 1.00 85.94 275 PHE A CA 1
ATOM 2234 C C . PHE A 1 275 ? 2.734 -13.103 -15.569 1.00 85.94 275 PHE A C 1
ATOM 2236 O O . PHE A 1 275 ? 3.819 -12.685 -15.953 1.00 85.94 275 PHE A O 1
ATOM 2243 N N . ASN A 1 276 ? 2.601 -13.981 -14.574 1.00 80.88 276 ASN A N 1
ATOM 2244 C CA . ASN A 1 276 ? 3.733 -14.574 -13.857 1.00 80.88 276 ASN A CA 1
ATOM 2245 C C . ASN A 1 276 ? 4.513 -15.603 -14.672 1.00 80.88 276 ASN A C 1
ATOM 2247 O O . ASN A 1 276 ? 5.624 -15.963 -14.291 1.00 80.88 276 ASN A O 1
ATOM 2251 N N . GLU A 1 277 ? 3.887 -16.156 -15.709 1.00 84.06 277 GLU A N 1
ATOM 2252 C CA . GLU A 1 277 ? 4.545 -17.110 -16.586 1.00 84.06 277 GLU A CA 1
ATOM 2253 C C . GLU A 1 277 ? 5.728 -16.419 -17.254 1.00 84.06 277 GLU A C 1
ATOM 2255 O O . GLU A 1 277 ? 5.579 -15.346 -17.837 1.00 84.06 277 GLU A O 1
ATOM 2260 N N . GLN A 1 278 ? 6.902 -17.027 -17.148 1.00 86.75 278 GLN A N 1
ATOM 2261 C CA . GLN A 1 278 ? 8.103 -16.444 -17.708 1.00 86.75 278 GLN A CA 1
ATOM 2262 C C . GLN A 1 278 ? 8.228 -16.863 -19.172 1.00 86.75 278 GLN A C 1
ATOM 2264 O O . GLN A 1 278 ? 8.126 -18.047 -19.499 1.00 86.75 278 GLN A O 1
ATOM 2269 N N . LYS A 1 279 ? 8.435 -15.895 -20.064 1.00 93.06 279 LYS A N 1
ATOM 2270 C CA . LYS A 1 279 ? 8.590 -16.129 -21.504 1.00 93.06 279 LYS A CA 1
ATOM 2271 C C . LYS A 1 279 ? 9.668 -15.211 -22.074 1.00 93.06 279 LYS A C 1
ATOM 2273 O O . LYS A 1 279 ? 9.911 -14.128 -21.550 1.00 93.06 279 LYS A O 1
ATOM 2278 N N . SER A 1 280 ? 10.276 -15.625 -23.184 1.00 97.25 280 SER A N 1
ATOM 2279 C CA . SER A 1 280 ? 11.074 -14.728 -24.032 1.00 97.25 280 SER A CA 1
ATOM 2280 C C . SER A 1 280 ? 10.192 -13.597 -24.554 1.00 97.25 280 SER A C 1
ATOM 2282 O O . SER A 1 280 ? 8.999 -13.836 -24.772 1.00 97.25 280 SER A O 1
ATOM 2284 N N . PHE A 1 281 ? 10.764 -12.438 -24.868 1.00 98.06 281 PHE A N 1
ATOM 2285 C CA . PHE A 1 281 ? 10.019 -11.261 -25.329 1.00 98.06 281 PHE A CA 1
ATOM 2286 C C . PHE A 1 281 ? 9.030 -11.576 -26.467 1.00 98.06 281 PHE A C 1
ATOM 2288 O O . PHE A 1 281 ? 7.845 -11.257 -26.379 1.00 98.06 281 PHE A O 1
ATOM 2295 N N . ASN A 1 282 ? 9.479 -12.298 -27.500 1.00 97.88 282 ASN A N 1
ATOM 2296 C CA . ASN A 1 282 ? 8.637 -12.654 -28.649 1.00 97.88 282 ASN A CA 1
ATOM 2297 C C . ASN A 1 282 ? 7.461 -13.567 -28.259 1.00 97.88 282 ASN A C 1
ATOM 2299 O O . ASN A 1 282 ? 6.324 -13.330 -28.661 1.00 97.88 282 ASN A O 1
ATOM 2303 N N . ASN A 1 283 ? 7.705 -14.580 -27.422 1.00 98.19 283 ASN A N 1
ATOM 2304 C CA . ASN A 1 283 ? 6.654 -15.474 -26.921 1.00 98.19 283 ASN A CA 1
ATOM 2305 C C . ASN A 1 283 ? 5.669 -14.755 -25.983 1.00 98.19 283 ASN A C 1
ATOM 2307 O O . ASN A 1 283 ? 4.472 -15.052 -26.001 1.00 98.19 283 ASN A O 1
ATOM 2311 N N . ALA A 1 284 ? 6.151 -13.802 -25.183 1.00 97.88 284 ALA A N 1
ATOM 2312 C CA . ALA A 1 284 ? 5.312 -12.945 -24.354 1.00 97.88 284 ALA A CA 1
ATOM 2313 C C . ALA A 1 284 ? 4.403 -12.059 -25.224 1.00 97.88 284 ALA A C 1
ATOM 2315 O O . ALA A 1 284 ? 3.192 -12.018 -25.006 1.00 97.88 284 ALA A O 1
ATOM 2316 N N . GLN A 1 285 ? 4.948 -11.454 -26.286 1.00 98.19 285 GLN A N 1
ATOM 2317 C CA . GLN A 1 285 ? 4.166 -10.678 -27.248 1.00 98.19 285 GLN A CA 1
ATOM 2318 C C . GLN A 1 285 ? 3.111 -11.526 -27.964 1.00 98.19 285 GLN A C 1
ATOM 2320 O O . GLN A 1 285 ? 1.964 -11.099 -28.086 1.00 98.19 285 GLN A O 1
ATOM 2325 N N . THR A 1 286 ? 3.457 -12.737 -28.402 1.00 98.12 286 THR A N 1
ATOM 2326 C CA . THR A 1 286 ? 2.489 -13.679 -28.989 1.00 98.12 286 THR A CA 1
ATOM 2327 C C . THR A 1 286 ? 1.369 -14.023 -28.004 1.00 98.12 286 THR A C 1
ATOM 2329 O O . THR A 1 286 ? 0.203 -14.074 -28.393 1.00 98.12 286 THR A O 1
ATOM 2332 N N . SER A 1 287 ? 1.694 -14.178 -26.717 1.00 97.44 287 SER A N 1
ATOM 2333 C CA . SER A 1 287 ? 0.706 -14.454 -25.665 1.00 97.44 287 SER A CA 1
ATOM 2334 C C . SER A 1 287 ? -0.236 -13.268 -25.433 1.00 97.44 287 SER A C 1
ATOM 2336 O O . SER A 1 287 ? -1.442 -13.465 -25.302 1.00 97.44 287 SER A O 1
ATOM 2338 N N . CYS A 1 288 ? 0.274 -12.032 -25.456 1.00 97.69 288 CYS A N 1
ATOM 2339 C CA . CYS A 1 288 ? -0.579 -10.843 -25.415 1.00 97.69 288 CYS A CA 1
ATOM 2340 C C . CYS A 1 288 ? -1.475 -10.747 -26.660 1.00 97.69 288 CYS A C 1
ATOM 2342 O O . CYS A 1 288 ? -2.676 -10.510 -26.528 1.00 97.69 288 CYS A O 1
ATOM 2344 N N . ARG A 1 289 ? -0.932 -11.006 -27.858 1.00 97.69 289 ARG A N 1
ATOM 2345 C CA . ARG A 1 289 ? -1.693 -10.966 -29.120 1.00 97.69 289 ARG A CA 1
ATOM 2346 C C . ARG A 1 289 ? -2.849 -11.962 -29.139 1.00 97.69 289 ARG A C 1
ATOM 2348 O O . ARG A 1 289 ? -3.930 -11.610 -29.596 1.00 97.69 289 ARG A O 1
ATOM 2355 N N . ALA A 1 290 ? -2.664 -13.153 -28.566 1.00 96.44 290 ALA A N 1
ATOM 2356 C CA . ALA A 1 290 ? -3.732 -14.145 -28.411 1.00 96.44 290 ALA A CA 1
ATOM 2357 C C . ALA A 1 290 ? -4.914 -13.655 -27.545 1.00 96.44 290 ALA A C 1
ATOM 2359 O O . ALA A 1 290 ? -6.000 -14.225 -27.601 1.00 96.44 290 ALA A O 1
ATOM 2360 N N . LEU A 1 291 ? -4.720 -12.590 -26.760 1.00 94.06 291 LEU A N 1
ATOM 2361 C CA . LEU A 1 291 ? -5.734 -11.957 -25.913 1.00 94.06 291 LEU A CA 1
ATOM 2362 C C . LEU A 1 291 ? -6.222 -10.606 -26.470 1.00 94.06 291 LEU A C 1
ATOM 2364 O O . LEU A 1 291 ? -6.781 -9.805 -25.713 1.00 94.06 291 LEU A O 1
ATOM 2368 N N . ASN A 1 292 ? -5.999 -10.343 -27.765 1.00 94.81 292 ASN A N 1
ATOM 2369 C CA . ASN A 1 292 ? -6.246 -9.052 -28.419 1.00 94.81 292 ASN A CA 1
ATOM 2370 C C . ASN A 1 292 ? -5.545 -7.887 -27.696 1.00 94.81 292 ASN A C 1
ATOM 2372 O O . ASN A 1 292 ? -6.114 -6.813 -27.502 1.00 94.81 292 ASN A O 1
ATOM 2376 N N . ALA A 1 293 ? -4.316 -8.133 -27.247 1.00 96.12 293 ALA A N 1
ATOM 2377 C CA . ALA A 1 293 ? -3.475 -7.193 -26.524 1.00 96.12 293 ALA A CA 1
ATOM 2378 C C . ALA A 1 293 ? -2.062 -7.149 -27.123 1.00 96.12 293 ALA A C 1
ATOM 2380 O O . ALA A 1 293 ? -1.682 -7.981 -27.945 1.00 96.12 293 ALA A O 1
ATOM 2381 N N . SER A 1 294 ? -1.252 -6.213 -26.648 1.00 98.19 294 SER A N 1
ATOM 2382 C CA . SER A 1 294 ? 0.195 -6.170 -26.885 1.00 98.19 294 SER A CA 1
ATOM 2383 C C . SER A 1 294 ? 0.922 -6.089 -25.551 1.00 98.19 294 SER A C 1
ATOM 2385 O O . SER A 1 294 ? 0.303 -5.767 -24.538 1.00 98.19 294 SER A O 1
ATOM 2387 N N . LEU A 1 295 ? 2.221 -6.383 -25.512 1.00 98.38 295 LEU A N 1
ATOM 2388 C CA . LEU A 1 295 ? 3.034 -6.017 -24.355 1.00 98.38 295 LEU A CA 1
ATOM 2389 C C . LEU A 1 295 ? 2.898 -4.512 -24.101 1.00 98.38 295 LEU A C 1
ATOM 2391 O O . LEU A 1 295 ? 2.777 -3.715 -25.030 1.00 98.38 295 LEU A O 1
ATOM 2395 N N . ALA A 1 296 ? 2.866 -4.127 -22.831 1.00 97.81 296 ALA A N 1
ATOM 2396 C CA . ALA A 1 296 ? 2.470 -2.782 -22.453 1.00 97.81 296 ALA A CA 1
ATOM 2397 C C . ALA A 1 296 ? 3.459 -1.718 -22.950 1.00 97.81 296 ALA A C 1
ATOM 2399 O O . ALA A 1 296 ? 4.644 -1.754 -22.612 1.00 97.81 296 ALA A O 1
ATOM 2400 N N . SER A 1 297 ? 2.944 -0.749 -23.704 1.00 98.19 297 SER A N 1
ATOM 2401 C CA . SER A 1 297 ? 3.585 0.547 -23.916 1.00 98.19 297 SER A CA 1
ATOM 2402 C C . SER A 1 297 ? 3.387 1.462 -22.712 1.00 98.19 297 SER A C 1
ATOM 2404 O O . SER A 1 297 ? 2.447 1.283 -21.932 1.00 98.19 297 SER A O 1
ATOM 2406 N N . VAL A 1 298 ? 4.271 2.450 -22.565 1.00 97.62 298 VAL A N 1
ATOM 2407 C CA . VAL A 1 298 ? 4.199 3.448 -21.493 1.00 97.62 298 VAL A CA 1
ATOM 2408 C C . VAL A 1 298 ? 4.334 4.845 -22.097 1.00 97.62 298 VAL A C 1
ATOM 2410 O O . VAL A 1 298 ? 5.378 5.195 -22.643 1.00 97.62 298 VAL A O 1
ATOM 2413 N N . GLY A 1 299 ? 3.279 5.648 -21.991 1.00 95.12 299 GLY A N 1
ATOM 2414 C CA . GLY A 1 299 ? 3.210 7.008 -22.520 1.00 95.12 299 GLY A CA 1
ATOM 2415 C C . GLY A 1 299 ? 3.521 8.100 -21.499 1.00 95.12 299 GLY A C 1
ATOM 2416 O O . GLY A 1 299 ? 3.865 9.210 -21.893 1.00 95.12 299 GLY A O 1
ATOM 2417 N N . ASP A 1 300 ? 3.418 7.820 -20.195 1.00 91.69 300 ASP A N 1
ATOM 2418 C CA . ASP A 1 300 ? 3.757 8.784 -19.145 1.00 91.69 300 ASP A CA 1
ATOM 2419 C C . ASP A 1 300 ? 4.037 8.141 -17.775 1.00 91.69 300 ASP A C 1
ATOM 2421 O O . ASP A 1 300 ? 3.834 6.946 -17.552 1.00 91.69 300 ASP A O 1
ATOM 2425 N N . ILE A 1 301 ? 4.475 8.965 -16.817 1.00 87.88 301 ILE A N 1
ATOM 2426 C CA . ILE A 1 301 ? 4.840 8.519 -15.467 1.00 87.88 301 ILE A CA 1
ATOM 2427 C C . ILE A 1 301 ? 3.664 7.938 -14.662 1.00 87.88 301 ILE A C 1
ATOM 2429 O O . ILE A 1 301 ? 3.879 7.056 -13.831 1.00 87.88 301 ILE A O 1
ATOM 2433 N N . ASN A 1 302 ? 2.424 8.387 -14.889 1.00 82.00 302 ASN A N 1
ATOM 2434 C CA . ASN A 1 302 ? 1.258 7.852 -14.180 1.00 82.00 302 ASN A CA 1
ATOM 2435 C C . ASN A 1 302 ? 0.928 6.447 -14.691 1.00 82.00 302 ASN A C 1
ATOM 2437 O O . ASN A 1 302 ? 0.660 5.562 -13.881 1.00 82.00 302 ASN A O 1
ATOM 2441 N N . GLU A 1 303 ? 0.997 6.235 -16.008 1.00 91.56 303 GLU A N 1
ATOM 2442 C CA . GLU A 1 303 ? 0.877 4.904 -16.613 1.00 91.56 303 GLU A CA 1
ATOM 2443 C C . GLU A 1 303 ? 2.007 3.980 -16.141 1.00 91.56 303 GLU A C 1
ATOM 2445 O O . GLU A 1 303 ? 1.739 2.860 -15.709 1.00 91.56 303 GLU A O 1
ATOM 2450 N N . ASN A 1 304 ? 3.253 4.468 -16.109 1.00 90.50 304 ASN A N 1
ATOM 2451 C CA . ASN A 1 304 ? 4.397 3.708 -15.600 1.00 90.50 304 ASN A CA 1
ATOM 2452 C C . ASN A 1 304 ? 4.178 3.229 -14.157 1.00 90.50 304 ASN A C 1
ATOM 2454 O O . ASN A 1 304 ? 4.386 2.060 -13.832 1.00 90.50 304 ASN A O 1
ATOM 2458 N N . ASN A 1 305 ? 3.742 4.140 -13.282 1.00 83.31 305 ASN A N 1
ATOM 2459 C CA . ASN A 1 305 ? 3.476 3.833 -11.879 1.00 83.31 305 ASN A CA 1
ATOM 2460 C C . ASN A 1 305 ? 2.323 2.836 -11.725 1.00 83.31 305 ASN A C 1
ATOM 2462 O O . ASN A 1 305 ? 2.403 1.943 -10.885 1.00 83.31 305 ASN A O 1
ATOM 2466 N N . PHE A 1 306 ? 1.280 2.953 -12.549 1.00 80.38 306 PHE A N 1
ATOM 2467 C CA . PHE A 1 306 ? 0.167 2.009 -12.564 1.00 80.38 306 PHE A CA 1
ATOM 2468 C C . PHE A 1 306 ? 0.611 0.603 -12.998 1.00 80.38 306 PHE A C 1
ATOM 2470 O O . PHE A 1 306 ? 0.317 -0.375 -12.308 1.00 80.38 306 PHE A O 1
ATOM 2477 N N . ILE A 1 307 ? 1.387 0.499 -14.083 1.00 87.44 307 ILE A N 1
ATOM 2478 C CA . ILE A 1 307 ? 1.978 -0.759 -14.566 1.00 87.44 307 ILE A CA 1
ATOM 2479 C C . ILE A 1 307 ? 2.854 -1.392 -13.477 1.00 87.44 307 ILE A C 1
ATOM 2481 O O . ILE A 1 307 ? 2.704 -2.581 -13.185 1.00 87.44 307 ILE A O 1
ATOM 2485 N N . ARG A 1 308 ? 3.695 -0.594 -12.803 1.00 82.50 308 ARG A N 1
ATOM 2486 C CA . ARG A 1 308 ? 4.494 -1.044 -11.654 1.00 82.50 308 ARG A CA 1
ATOM 2487 C C . ARG A 1 308 ? 3.614 -1.622 -10.547 1.00 82.50 308 ARG A C 1
ATOM 2489 O O . ARG A 1 308 ? 3.918 -2.687 -10.018 1.00 82.50 308 ARG A O 1
ATOM 2496 N N . THR A 1 309 ? 2.525 -0.945 -10.184 1.00 72.75 309 THR A N 1
ATOM 2497 C CA . THR A 1 309 ? 1.597 -1.438 -9.157 1.00 72.75 309 THR A CA 1
ATOM 2498 C C . THR A 1 309 ? 1.030 -2.808 -9.533 1.00 72.75 309 THR A C 1
ATOM 2500 O O . THR A 1 309 ? 1.061 -3.719 -8.707 1.00 72.75 309 THR A O 1
ATOM 2503 N N . ILE A 1 310 ? 0.601 -3.000 -10.784 1.00 75.06 310 ILE A N 1
ATOM 2504 C CA . ILE A 1 310 ? 0.088 -4.294 -11.264 1.00 75.06 310 ILE A CA 1
ATOM 2505 C C . ILE A 1 310 ? 1.172 -5.375 -11.218 1.00 75.06 310 ILE A C 1
ATOM 2507 O O . ILE A 1 310 ? 0.893 -6.487 -10.770 1.00 75.06 310 ILE A O 1
ATOM 2511 N N . ALA A 1 311 ? 2.401 -5.050 -11.622 1.00 75.62 311 ALA A N 1
ATOM 2512 C CA . ALA A 1 311 ? 3.538 -5.964 -11.540 1.00 75.62 311 ALA A CA 1
ATOM 2513 C C . ALA A 1 311 ? 3.752 -6.467 -10.100 1.00 75.62 311 ALA A C 1
ATOM 2515 O O . ALA A 1 311 ? 3.848 -7.668 -9.859 1.00 75.62 311 ALA A O 1
ATOM 2516 N N . THR A 1 312 ? 3.734 -5.551 -9.123 1.00 65.25 312 THR A N 1
ATOM 2517 C CA . THR A 1 312 ? 3.939 -5.880 -7.700 1.00 65.25 312 THR A CA 1
ATOM 2518 C C . THR A 1 312 ? 2.763 -6.617 -7.054 1.00 65.25 312 THR A C 1
ATOM 2520 O O . THR A 1 312 ? 2.966 -7.406 -6.138 1.00 65.25 312 THR A O 1
ATOM 2523 N N . MET A 1 313 ? 1.531 -6.394 -7.522 1.00 55.44 313 MET A N 1
ATOM 2524 C CA . MET A 1 313 ? 0.340 -7.105 -7.034 1.00 55.44 313 MET A CA 1
ATOM 2525 C C . MET A 1 313 ? 0.214 -8.515 -7.625 1.00 55.44 313 MET A C 1
ATOM 2527 O O . MET A 1 313 ? -0.457 -9.367 -7.045 1.00 55.44 313 MET A O 1
ATOM 2531 N N . GLY A 1 314 ? 0.827 -8.754 -8.789 1.00 45.19 314 GLY A N 1
ATOM 2532 C CA . GLY A 1 314 ? 0.733 -10.010 -9.521 1.00 45.19 314 GLY A CA 1
ATOM 2533 C C . GLY A 1 314 ? 1.813 -11.042 -9.193 1.00 45.19 314 GLY A C 1
ATOM 2534 O O . GLY A 1 314 ? 1.565 -12.216 -9.449 1.00 45.19 314 GLY A O 1
ATOM 2535 N N . GLY A 1 315 ? 2.978 -10.650 -8.664 1.00 42.97 315 GLY A N 1
ATOM 2536 C CA . GLY A 1 315 ? 4.146 -11.527 -8.493 1.00 42.97 315 GLY A CA 1
ATOM 2537 C C . GLY A 1 315 ? 4.316 -12.142 -7.101 1.00 42.97 315 GLY A C 1
ATOM 2538 O O . GLY A 1 315 ? 4.143 -11.464 -6.093 1.00 42.97 315 GLY A O 1
ATOM 2539 N N . ASP A 1 316 ? 4.729 -13.415 -7.037 1.00 41.62 316 ASP A N 1
ATOM 2540 C CA . ASP A 1 316 ? 5.467 -13.876 -5.855 1.00 41.62 316 ASP A CA 1
ATOM 2541 C C . ASP A 1 316 ? 6.879 -13.301 -5.969 1.00 41.62 316 ASP A C 1
ATOM 2543 O O . ASP A 1 316 ? 7.521 -13.468 -7.009 1.00 41.62 316 ASP A O 1
ATOM 2547 N N . ALA A 1 317 ? 7.371 -12.657 -4.913 1.00 39.38 317 ALA A N 1
ATOM 2548 C CA . ALA A 1 317 ? 8.779 -12.303 -4.798 1.00 39.38 317 ALA A CA 1
ATOM 2549 C C . ALA A 1 317 ? 9.605 -13.598 -4.680 1.00 39.38 317 ALA A C 1
ATOM 2551 O O . ALA A 1 317 ? 9.792 -14.148 -3.594 1.00 39.38 317 ALA A O 1
ATOM 2552 N N . GLY A 1 318 ? 10.003 -14.145 -5.828 1.00 40.78 318 GLY A N 1
ATOM 2553 C CA . GLY A 1 318 ? 11.039 -15.165 -5.941 1.00 40.78 318 GLY A CA 1
ATOM 2554 C C . GLY A 1 318 ? 12.432 -14.534 -5.980 1.00 40.78 318 GLY A C 1
ATOM 2555 O O . GLY A 1 318 ? 12.582 -13.315 -6.024 1.00 40.78 318 GLY A O 1
ATOM 2556 N N . THR A 1 319 ? 13.458 -15.381 -6.021 1.00 39.03 319 THR A N 1
ATOM 2557 C CA . THR A 1 319 ? 14.894 -15.060 -5.906 1.00 39.03 319 THR A CA 1
ATOM 2558 C C . THR A 1 319 ? 15.455 -14.053 -6.927 1.00 39.03 319 THR A C 1
ATOM 2560 O O . THR A 1 319 ? 16.602 -13.642 -6.781 1.00 39.03 319 THR A O 1
ATOM 2563 N N . TRP A 1 320 ? 14.671 -13.636 -7.929 1.00 43.09 320 TRP A N 1
ATOM 2564 C CA . TRP A 1 320 ? 15.102 -12.790 -9.053 1.00 43.09 320 TRP A CA 1
ATOM 2565 C C . TRP A 1 320 ? 14.373 -11.445 -9.184 1.00 43.09 320 TRP A C 1
ATOM 2567 O O . TRP A 1 320 ? 14.623 -10.716 -10.139 1.00 43.09 320 TRP A O 1
ATOM 2577 N N . GLY A 1 321 ? 13.507 -11.087 -8.228 1.00 53.56 321 GLY A N 1
ATOM 2578 C CA . GLY A 1 321 ? 12.675 -9.886 -8.328 1.00 53.56 321 GLY A CA 1
ATOM 2579 C C . GLY A 1 321 ? 11.651 -9.986 -9.468 1.00 53.56 321 GLY A C 1
ATOM 2580 O O . GLY A 1 321 ? 11.822 -10.702 -10.453 1.00 53.56 321 GLY A O 1
ATOM 2581 N N . VAL A 1 322 ? 10.513 -9.314 -9.335 1.00 62.44 322 VAL A N 1
ATOM 2582 C CA . VAL A 1 322 ? 9.518 -9.284 -10.415 1.00 62.44 322 VAL A CA 1
ATOM 2583 C C . VAL A 1 322 ? 10.026 -8.280 -11.456 1.00 62.44 322 VAL A C 1
ATOM 2585 O O . VAL A 1 322 ? 10.101 -7.093 -11.161 1.00 62.44 322 VAL A O 1
ATOM 2588 N N . MET A 1 323 ? 10.429 -8.743 -12.643 1.00 81.81 323 MET A N 1
ATOM 2589 C CA . MET A 1 323 ? 11.000 -7.892 -13.702 1.00 81.81 323 MET A CA 1
ATOM 2590 C C . MET A 1 323 ? 10.290 -8.124 -15.041 1.00 81.81 323 MET A C 1
ATOM 2592 O O . MET A 1 323 ? 10.796 -8.858 -15.888 1.00 81.81 323 MET A O 1
ATOM 2596 N N . PRO A 1 324 ? 9.060 -7.618 -15.227 1.00 90.62 324 PRO A N 1
ATOM 2597 C CA . PRO A 1 324 ? 8.272 -8.003 -16.381 1.00 90.62 324 PRO A CA 1
ATOM 2598 C C . PRO A 1 324 ? 8.724 -7.303 -17.665 1.00 90.62 324 PRO A C 1
ATOM 2600 O O . PRO A 1 324 ? 9.045 -6.111 -17.655 1.00 90.62 324 PRO A O 1
ATOM 2603 N N . TRP A 1 325 ? 8.633 -8.015 -18.789 1.00 96.88 325 TRP A N 1
ATOM 2604 C CA . TRP A 1 325 ? 8.707 -7.419 -20.118 1.00 96.88 325 TRP A CA 1
ATOM 2605 C C . TRP A 1 325 ? 7.647 -6.326 -20.297 1.00 96.88 325 TRP A C 1
ATOM 2607 O O . TRP A 1 325 ? 6.469 -6.511 -19.960 1.00 96.88 325 TRP A O 1
ATOM 2617 N N . LEU A 1 326 ? 8.081 -5.215 -20.891 1.00 97.75 326 LEU A N 1
ATOM 2618 C CA . LEU A 1 326 ? 7.238 -4.199 -21.516 1.00 97.75 326 LEU A CA 1
ATOM 2619 C C . LEU A 1 326 ? 7.282 -4.376 -23.038 1.00 97.75 326 LEU A C 1
ATOM 2621 O O . LEU A 1 326 ? 8.010 -5.219 -23.546 1.00 97.75 326 LEU A O 1
ATOM 2625 N N . GLY A 1 327 ? 6.512 -3.593 -23.792 1.00 97.94 327 GLY A N 1
ATOM 2626 C CA . GLY A 1 327 ? 6.463 -3.708 -25.256 1.00 97.94 327 GLY A CA 1
ATOM 2627 C C . GLY A 1 327 ? 7.600 -3.019 -26.003 1.00 97.94 327 GLY A C 1
ATOM 2628 O O . GLY A 1 327 ? 7.509 -2.865 -27.219 1.00 97.94 327 GLY A O 1
ATOM 2629 N N . GLY A 1 328 ? 8.612 -2.532 -25.287 1.00 97.75 328 GLY A N 1
ATOM 2630 C CA . GLY A 1 328 ? 9.657 -1.677 -25.833 1.00 97.75 328 GLY A CA 1
ATOM 2631 C C . GLY A 1 328 ? 10.797 -2.499 -26.408 1.00 97.75 328 GLY A C 1
ATOM 2632 O O . GLY A 1 328 ? 11.259 -3.441 -25.764 1.00 97.75 328 GLY A O 1
ATOM 2633 N N . TYR A 1 329 ? 11.251 -2.147 -27.604 1.00 97.81 329 TYR A N 1
ATOM 2634 C CA . TYR A 1 329 ? 12.352 -2.827 -28.275 1.00 97.81 329 TYR A CA 1
ATOM 2635 C C . TYR A 1 329 ? 13.100 -1.893 -29.229 1.00 97.81 329 TYR A C 1
ATOM 2637 O O . TYR A 1 329 ? 12.598 -0.823 -29.574 1.00 97.81 329 TYR A O 1
ATOM 2645 N N . THR A 1 330 ? 14.292 -2.293 -29.663 1.00 96.94 330 THR A N 1
ATOM 2646 C CA . THR A 1 330 ? 15.060 -1.593 -30.700 1.00 96.94 330 THR A CA 1
ATOM 2647 C C . THR A 1 330 ? 15.517 -2.557 -31.789 1.00 96.94 330 THR A C 1
ATOM 2649 O O . THR A 1 330 ? 15.857 -3.709 -31.527 1.00 96.94 330 THR A O 1
ATOM 2652 N N . GLU A 1 331 ? 15.517 -2.074 -33.029 1.00 94.94 331 GLU A N 1
ATOM 2653 C CA . GLU A 1 331 ? 16.024 -2.784 -34.212 1.00 94.94 331 GLU A CA 1
ATOM 2654 C C . GLU A 1 331 ? 17.346 -2.185 -34.707 1.00 94.94 331 GLU A C 1
ATOM 2656 O O . GLU A 1 331 ? 17.867 -2.613 -35.736 1.00 94.94 331 GLU A O 1
ATOM 2661 N N . SER A 1 332 ? 17.895 -1.189 -33.997 1.00 94.75 332 SER A N 1
ATOM 2662 C CA . SER A 1 332 ? 19.190 -0.601 -34.338 1.00 94.75 332 SER A CA 1
ATOM 2663 C C . SER A 1 332 ? 20.252 -1.704 -34.432 1.00 94.75 332 SER A C 1
ATOM 2665 O O . SER A 1 332 ? 20.196 -2.648 -33.642 1.00 94.75 332 SER A O 1
ATOM 2667 N N . PRO A 1 333 ? 21.231 -1.631 -35.348 1.00 95.12 333 PRO A N 1
ATOM 2668 C CA . PRO A 1 333 ? 22.294 -2.630 -35.444 1.00 95.12 333 PRO A CA 1
ATOM 2669 C C . PRO A 1 333 ? 23.068 -2.814 -34.132 1.00 95.12 333 PRO A C 1
ATOM 2671 O O . PRO A 1 333 ? 23.102 -1.924 -33.275 1.00 95.12 333 PRO A O 1
ATOM 2674 N N . ASN A 1 334 ? 23.703 -3.972 -33.950 1.00 91.06 334 ASN A N 1
ATOM 2675 C CA . ASN A 1 334 ? 24.689 -4.128 -32.875 1.00 91.06 334 ASN A CA 1
ATOM 2676 C C . ASN A 1 334 ? 25.804 -3.088 -33.048 1.00 91.06 334 ASN A C 1
ATOM 2678 O O . ASN A 1 334 ? 26.033 -2.615 -34.158 1.00 91.06 334 ASN A O 1
ATOM 2682 N N . GLU A 1 335 ? 26.444 -2.697 -31.946 1.00 91.31 335 GLU A N 1
ATOM 2683 C CA . GLU A 1 335 ? 27.493 -1.660 -31.926 1.00 91.31 335 GLU A CA 1
ATOM 2684 C C . GLU A 1 335 ? 27.008 -0.231 -32.239 1.00 91.31 335 GLU A C 1
ATOM 2686 O O . GLU A 1 335 ? 27.800 0.708 -32.176 1.00 91.31 335 GLU A O 1
ATOM 2691 N N . THR A 1 336 ? 25.705 -0.021 -32.477 1.00 93.38 336 THR A N 1
ATOM 2692 C CA . THR A 1 336 ? 25.130 1.334 -32.529 1.00 93.38 336 THR A CA 1
ATOM 2693 C C . THR A 1 336 ? 25.458 2.070 -31.223 1.00 93.38 336 THR A C 1
ATOM 2695 O O . THR A 1 336 ? 25.250 1.493 -30.147 1.00 93.38 336 THR A O 1
ATOM 2698 N N . PRO A 1 337 ? 25.949 3.325 -31.274 1.00 94.12 337 PRO A N 1
ATOM 2699 C CA . PRO A 1 337 ? 26.173 4.116 -30.072 1.00 94.12 337 PRO A CA 1
ATOM 2700 C C . PRO A 1 337 ? 24.914 4.165 -29.206 1.00 94.12 337 PRO A C 1
ATOM 2702 O O . PRO A 1 337 ? 23.822 4.395 -29.719 1.00 94.12 337 PRO A O 1
ATOM 2705 N N . ILE A 1 338 ? 25.066 3.989 -27.891 1.00 92.19 338 ILE A N 1
ATOM 2706 C CA . ILE A 1 338 ? 23.948 3.909 -26.935 1.00 92.19 338 ILE A CA 1
ATOM 2707 C C . ILE A 1 338 ? 22.967 5.085 -27.077 1.00 92.19 338 ILE A C 1
ATOM 2709 O O . ILE A 1 338 ? 21.755 4.887 -27.089 1.00 92.19 338 ILE A O 1
ATOM 2713 N N . ALA A 1 339 ? 23.491 6.304 -27.246 1.00 89.81 339 ALA A N 1
ATOM 2714 C CA . ALA A 1 339 ? 22.695 7.523 -27.404 1.00 89.81 339 ALA A CA 1
ATOM 2715 C C . ALA A 1 339 ? 21.901 7.593 -28.724 1.00 89.81 339 ALA A C 1
ATOM 2717 O O . ALA A 1 339 ? 20.988 8.407 -28.837 1.00 89.81 339 ALA A O 1
ATOM 2718 N N . SER A 1 340 ? 22.243 6.754 -29.704 1.00 93.56 340 SER A N 1
ATOM 2719 C CA . SER A 1 340 ? 21.621 6.692 -31.031 1.00 93.56 340 SER A CA 1
ATOM 2720 C C . SER A 1 340 ? 20.708 5.474 -31.205 1.00 93.56 340 SER A C 1
ATOM 2722 O O . SER A 1 340 ? 20.260 5.208 -32.318 1.00 93.56 340 SER A O 1
ATOM 2724 N N . LEU A 1 341 ? 20.450 4.705 -30.141 1.00 94.50 341 LEU A N 1
ATOM 2725 C CA . LEU A 1 341 ? 19.512 3.585 -30.196 1.00 94.50 341 LEU A CA 1
ATOM 2726 C C . LEU A 1 341 ? 18.081 4.091 -30.416 1.00 94.50 341 LEU A C 1
ATOM 2728 O O . LEU A 1 341 ? 17.566 4.906 -29.650 1.00 94.50 341 LEU A O 1
ATOM 2732 N N . GLU A 1 342 ? 17.421 3.556 -31.441 1.00 95.69 342 GLU A N 1
ATOM 2733 C CA . GLU A 1 342 ? 16.042 3.899 -31.779 1.00 95.69 342 GLU A CA 1
ATOM 2734 C C . GLU A 1 342 ? 15.080 2.892 -31.149 1.00 95.69 342 GLU A C 1
ATOM 2736 O O . GLU A 1 342 ? 14.988 1.737 -31.577 1.00 95.69 342 GLU A O 1
ATOM 2741 N N . TRP A 1 343 ? 14.359 3.333 -30.121 1.00 97.00 343 TRP A N 1
ATOM 2742 C CA . TRP A 1 343 ? 13.395 2.515 -29.390 1.00 97.00 343 TRP A CA 1
ATOM 2743 C C . TRP A 1 343 ? 11.973 2.691 -29.929 1.00 97.00 343 TRP A C 1
ATOM 2745 O O . TRP A 1 343 ? 11.555 3.791 -30.293 1.00 97.00 343 TRP A O 1
ATOM 2755 N N . LYS A 1 344 ? 11.211 1.596 -29.960 1.00 97.88 344 LYS A N 1
ATOM 2756 C CA . LYS A 1 344 ? 9.829 1.529 -30.450 1.00 97.88 344 LYS A CA 1
ATOM 2757 C C . LYS A 1 344 ? 8.963 0.720 -29.486 1.00 97.88 344 LYS A C 1
ATOM 2759 O O . LYS A 1 344 ? 9.451 -0.198 -28.827 1.00 97.88 344 LYS A O 1
ATOM 2764 N N . TRP A 1 345 ? 7.667 1.026 -29.436 1.00 98.00 345 TRP A N 1
ATOM 2765 C CA . TRP A 1 345 ? 6.668 0.178 -28.781 1.00 98.00 345 TRP A CA 1
ATOM 2766 C C . TRP A 1 345 ? 6.028 -0.768 -29.797 1.00 98.00 345 TRP A C 1
ATOM 2768 O O . TRP A 1 345 ? 5.664 -0.367 -30.900 1.00 98.00 345 TRP A O 1
ATOM 2778 N N . ASN A 1 346 ? 5.848 -2.030 -29.424 1.00 95.75 346 ASN A N 1
ATOM 2779 C CA . ASN A 1 346 ? 5.301 -3.057 -30.314 1.00 95.75 346 ASN A CA 1
ATOM 2780 C C . ASN A 1 346 ? 3.791 -2.947 -30.598 1.00 95.75 346 ASN A C 1
ATOM 2782 O O . ASN A 1 346 ? 3.274 -3.683 -31.441 1.00 95.75 346 ASN A O 1
ATOM 2786 N N . ASP A 1 347 ? 3.096 -2.043 -29.908 1.00 93.94 347 ASP A N 1
ATOM 2787 C CA . ASP A 1 347 ? 1.701 -1.682 -30.155 1.00 93.94 347 ASP A CA 1
ATOM 2788 C C . ASP A 1 347 ? 1.552 -0.475 -31.099 1.00 93.94 347 ASP A C 1
ATOM 2790 O O . ASP A 1 347 ? 0.432 -0.062 -31.386 1.00 93.94 347 ASP A O 1
ATOM 2794 N N . GLY A 1 348 ? 2.669 0.076 -31.594 1.00 94.75 348 GLY A N 1
ATOM 2795 C CA . GLY A 1 348 ? 2.696 1.232 -32.49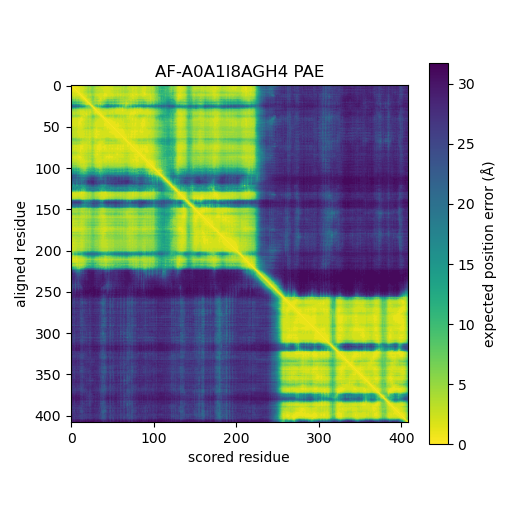1 1.00 94.75 348 GLY A CA 1
ATOM 2796 C C . GLY A 1 348 ? 2.573 2.588 -31.791 1.00 94.75 348 GLY A C 1
ATOM 2797 O O . GLY A 1 348 ? 2.569 3.616 -32.467 1.00 94.75 348 GLY A O 1
ATOM 2798 N N . SER A 1 349 ? 2.494 2.624 -30.457 1.00 95.06 349 SER A N 1
ATOM 2799 C CA . SER A 1 349 ? 2.470 3.879 -29.700 1.00 95.06 349 SER A CA 1
ATOM 2800 C C . SER A 1 349 ? 3.773 4.665 -29.875 1.00 95.06 349 SER A C 1
ATOM 2802 O O . SER A 1 349 ? 4.856 4.093 -30.012 1.00 95.06 349 SER A O 1
ATOM 2804 N N . ALA A 1 350 ? 3.688 5.995 -29.803 1.00 95.12 350 ALA A N 1
ATOM 2805 C CA . ALA A 1 350 ? 4.865 6.856 -29.873 1.00 95.12 350 ALA A CA 1
ATOM 2806 C C . ALA A 1 350 ? 5.818 6.610 -28.687 1.00 95.12 350 ALA A C 1
ATOM 2808 O O . ALA A 1 350 ? 5.404 6.619 -27.525 1.00 95.12 350 ALA A O 1
ATOM 2809 N N . PHE A 1 351 ? 7.112 6.446 -28.970 1.00 95.94 351 PHE A N 1
ATOM 2810 C CA . PHE A 1 351 ? 8.158 6.319 -27.952 1.00 95.94 351 PHE A CA 1
ATOM 2811 C C . PHE A 1 351 ? 8.631 7.710 -27.486 1.00 95.94 351 PHE A C 1
ATOM 2813 O O . PHE A 1 351 ? 9.742 8.140 -27.772 1.00 95.94 351 PHE A O 1
ATOM 2820 N N . GLY A 1 352 ? 7.737 8.467 -26.838 1.00 92.31 352 GLY A N 1
ATOM 2821 C CA . GLY A 1 352 ? 8.008 9.849 -26.400 1.00 92.31 352 GLY A CA 1
ATOM 2822 C C . GLY A 1 352 ? 8.366 10.002 -24.918 1.00 92.31 352 GLY A C 1
ATOM 2823 O O . GLY A 1 352 ? 8.969 10.997 -24.524 1.00 92.31 352 GLY A O 1
ATOM 2824 N N . PHE A 1 353 ? 7.996 9.027 -24.088 1.00 95.81 353 PHE A N 1
ATOM 2825 C CA . PHE A 1 353 ? 8.303 9.003 -22.661 1.00 95.81 353 PHE A CA 1
ATOM 2826 C C . PHE A 1 353 ? 9.376 7.957 -22.381 1.00 95.81 353 PHE A C 1
ATOM 2828 O O . PHE A 1 353 ? 9.311 6.845 -22.899 1.00 95.81 353 PHE A O 1
ATOM 2835 N N . THR A 1 354 ? 10.336 8.305 -21.526 1.00 93.56 354 THR A N 1
ATOM 2836 C CA . THR A 1 354 ? 11.398 7.398 -21.089 1.00 93.56 354 THR A CA 1
ATOM 2837 C C . THR A 1 354 ? 11.506 7.385 -19.577 1.00 93.56 354 THR A C 1
ATOM 2839 O O . THR A 1 354 ? 11.513 8.443 -18.948 1.00 93.56 354 THR A O 1
ATOM 2842 N N . ASN A 1 355 ? 11.664 6.202 -18.992 1.00 93.75 355 ASN A N 1
ATOM 2843 C CA . ASN A 1 355 ? 11.945 6.046 -17.566 1.00 93.75 355 ASN A CA 1
ATOM 2844 C C . ASN A 1 355 ? 13.108 5.074 -17.342 1.00 93.75 355 ASN A C 1
ATOM 2846 O O . ASN A 1 355 ? 13.017 4.171 -16.514 1.00 93.75 355 ASN A O 1
ATOM 2850 N N . TRP A 1 356 ? 14.184 5.241 -18.113 1.00 92.81 356 TRP A N 1
ATOM 2851 C CA . TRP A 1 356 ? 15.391 4.431 -17.992 1.00 92.81 356 TRP A CA 1
ATOM 2852 C C . TRP A 1 356 ? 15.965 4.469 -16.581 1.00 92.81 356 TRP A C 1
ATOM 2854 O O . TRP A 1 356 ? 15.918 5.479 -15.871 1.00 92.81 356 TRP A O 1
ATOM 2864 N N . CYS A 1 357 ? 16.487 3.329 -16.167 1.00 88.19 357 CYS A N 1
ATOM 2865 C CA . CYS A 1 357 ? 17.276 3.206 -14.968 1.00 88.19 357 CYS A CA 1
ATOM 2866 C C . CYS A 1 357 ? 18.590 4.004 -15.103 1.00 88.19 357 CYS A C 1
ATOM 2868 O O . CYS A 1 357 ? 19.070 4.224 -16.216 1.00 88.19 357 CYS A O 1
ATOM 2870 N N . PRO A 1 358 ? 19.179 4.499 -13.996 1.00 85.00 358 PRO A N 1
ATOM 2871 C CA . PRO A 1 358 ? 20.458 5.201 -14.065 1.00 85.00 358 PRO A CA 1
ATOM 2872 C C . PRO A 1 358 ? 21.541 4.319 -14.698 1.00 85.00 358 PRO A C 1
ATOM 2874 O O . PRO A 1 358 ? 21.855 3.263 -14.160 1.00 85.00 358 PRO A O 1
ATOM 2877 N N . GLY A 1 359 ? 22.116 4.778 -15.811 1.00 84.31 359 GLY A N 1
ATOM 2878 C CA . GLY A 1 359 ? 23.114 4.026 -16.581 1.00 84.31 359 GLY A CA 1
ATOM 2879 C C . GLY A 1 359 ? 22.545 3.230 -17.757 1.00 84.31 359 GLY A C 1
ATOM 2880 O O . GLY A 1 359 ? 23.334 2.734 -18.554 1.00 84.31 359 GLY A O 1
ATOM 2881 N N . ASP A 1 360 ? 21.217 3.170 -17.899 1.00 88.62 360 ASP A N 1
ATOM 2882 C CA . ASP A 1 360 ? 20.538 2.463 -18.981 1.00 88.62 360 ASP A CA 1
ATOM 2883 C C . ASP A 1 360 ? 19.992 3.425 -20.061 1.00 88.62 360 ASP A C 1
ATOM 2885 O O . ASP A 1 360 ? 19.666 4.580 -19.762 1.00 88.62 360 ASP A O 1
ATOM 2889 N N . PRO A 1 361 ? 19.864 2.972 -21.321 1.00 90.12 361 PRO A N 1
ATOM 2890 C CA . PRO A 1 361 ? 20.296 1.660 -21.799 1.00 90.12 361 PRO A CA 1
ATOM 2891 C C . PRO A 1 361 ? 21.824 1.513 -21.766 1.00 90.12 361 PRO A C 1
ATOM 2893 O O . PRO A 1 361 ? 22.533 2.471 -22.052 1.00 90.12 361 PRO A O 1
ATOM 2896 N N . ASN A 1 362 ? 22.336 0.338 -21.395 1.00 86.31 362 ASN A N 1
ATOM 2897 C CA . ASN A 1 362 ? 23.779 0.138 -21.181 1.00 86.31 362 ASN A CA 1
ATOM 2898 C C . ASN A 1 362 ? 24.463 -0.685 -22.292 1.00 86.31 362 ASN A C 1
ATOM 2900 O O . ASN A 1 362 ? 25.690 -0.684 -22.402 1.00 86.31 362 ASN A O 1
ATOM 2904 N N . SER A 1 363 ? 23.678 -1.361 -23.137 1.00 89.88 363 SER A N 1
ATOM 2905 C CA . SER A 1 363 ? 24.175 -2.306 -24.135 1.00 89.88 363 SER A CA 1
ATOM 2906 C C . SER A 1 363 ? 23.382 -2.210 -25.429 1.00 89.88 363 SER A C 1
ATOM 2908 O O . SER A 1 363 ? 22.165 -2.380 -25.462 1.00 89.88 363 SER A O 1
ATOM 2910 N N . SER A 1 364 ? 24.091 -2.020 -26.540 1.00 89.75 364 SER A N 1
ATOM 2911 C CA . SER A 1 364 ? 23.485 -2.088 -27.867 1.00 89.75 364 SER A CA 1
ATOM 2912 C C . SER A 1 364 ? 23.180 -3.519 -28.306 1.00 89.75 364 SER A C 1
ATOM 2914 O O . SER A 1 364 ? 22.532 -3.676 -29.329 1.00 89.75 364 SER A O 1
ATOM 2916 N N . HIS A 1 365 ? 23.588 -4.558 -27.571 1.00 89.81 365 HIS A N 1
ATOM 2917 C CA . HIS A 1 365 ? 23.244 -5.957 -27.875 1.00 89.81 365 HIS A CA 1
ATOM 2918 C C . HIS A 1 365 ? 21.903 -6.376 -27.254 1.00 89.81 365 HIS A C 1
ATOM 2920 O O . HIS A 1 365 ? 21.236 -7.287 -27.742 1.00 89.81 365 HIS A O 1
ATOM 2926 N N . GLU A 1 366 ? 21.480 -5.681 -26.204 1.00 93.19 366 GLU A N 1
ATOM 2927 C CA . GLU A 1 366 ? 20.248 -5.941 -25.472 1.00 93.19 366 GLU A CA 1
ATOM 2928 C C . GLU A 1 366 ? 19.100 -5.117 -26.058 1.00 93.19 366 GLU A C 1
ATOM 2930 O O . GLU A 1 366 ? 19.036 -3.897 -25.908 1.00 93.19 366 GLU A O 1
ATOM 2935 N N . LYS A 1 367 ? 18.196 -5.790 -26.772 1.00 95.69 367 LYS A N 1
ATOM 2936 C CA . LYS A 1 367 ? 17.222 -5.130 -27.652 1.00 95.69 367 LYS A CA 1
ATOM 2937 C C . LYS A 1 367 ? 15.817 -4.979 -27.065 1.00 95.69 367 LYS A C 1
ATOM 2939 O O . LYS A 1 367 ? 14.971 -4.410 -27.745 1.00 95.69 367 LYS A O 1
ATOM 2944 N N . CYS A 1 368 ? 15.540 -5.483 -25.859 1.00 97.62 368 CYS A N 1
ATOM 2945 C CA . CYS A 1 368 ? 14.185 -5.551 -25.295 1.00 97.62 368 CYS A CA 1
ATOM 2946 C C . CYS A 1 368 ? 14.084 -4.910 -23.906 1.00 97.62 368 CYS A C 1
ATOM 2948 O O . CYS A 1 368 ? 14.984 -5.066 -23.089 1.00 97.62 368 CYS A O 1
ATOM 2950 N N . ILE A 1 369 ? 12.981 -4.211 -23.620 1.00 96.69 369 ILE A N 1
ATOM 2951 C CA . ILE A 1 369 ? 12.785 -3.465 -22.368 1.00 96.69 369 ILE A CA 1
ATOM 2952 C C . ILE A 1 369 ? 12.028 -4.292 -21.325 1.00 96.69 369 ILE A C 1
ATOM 2954 O O . ILE A 1 369 ? 10.902 -4.731 -21.570 1.00 96.69 369 ILE A O 1
ATOM 2958 N N . HIS A 1 370 ? 12.581 -4.387 -20.115 1.00 93.19 370 HIS A N 1
ATOM 2959 C CA . HIS A 1 370 ? 11.869 -4.846 -18.917 1.00 93.19 370 HIS A CA 1
ATOM 2960 C C . HIS A 1 370 ? 11.796 -3.749 -17.850 1.00 93.19 370 HIS A C 1
ATOM 2962 O O . HIS A 1 370 ? 12.581 -2.798 -17.846 1.00 93.19 370 HIS A O 1
ATOM 2968 N N . MET A 1 371 ? 10.811 -3.859 -16.956 1.00 90.81 371 MET A N 1
ATOM 2969 C CA . MET A 1 371 ? 10.632 -2.932 -15.839 1.00 90.81 371 MET A CA 1
ATOM 2970 C C . MET A 1 371 ? 11.218 -3.506 -14.551 1.00 90.81 371 MET A C 1
ATOM 2972 O O . MET A 1 371 ? 10.858 -4.604 -14.139 1.00 90.81 371 MET A O 1
ATOM 2976 N N . VAL A 1 372 ? 12.009 -2.706 -13.841 1.00 83.12 372 VAL A N 1
ATOM 2977 C CA . VAL A 1 372 ? 12.544 -3.062 -12.527 1.00 83.12 372 VAL A CA 1
ATOM 2978 C C . VAL A 1 372 ? 11.493 -2.827 -11.443 1.00 83.12 372 VAL A C 1
ATOM 2980 O O . VAL A 1 372 ? 11.255 -1.670 -11.106 1.00 83.12 372 VAL A O 1
ATOM 2983 N N . VAL A 1 373 ? 10.839 -3.852 -10.872 1.00 74.62 373 VAL A N 1
ATOM 2984 C CA . VAL A 1 373 ? 9.789 -3.622 -9.844 1.00 74.62 373 VAL A CA 1
ATOM 2985 C C . VAL A 1 373 ? 10.096 -4.122 -8.431 1.00 74.62 373 VAL A C 1
ATOM 2987 O O . VAL A 1 373 ? 9.388 -3.717 -7.506 1.00 74.62 373 VAL A O 1
ATOM 2990 N N . ASP A 1 374 ? 11.173 -4.884 -8.231 1.00 64.19 374 ASP A N 1
ATOM 2991 C CA . ASP A 1 374 ? 11.653 -5.322 -6.909 1.00 64.19 374 ASP A CA 1
ATOM 2992 C C . ASP A 1 374 ? 13.187 -5.209 -6.788 1.00 64.19 374 ASP A C 1
ATOM 2994 O O . ASP A 1 374 ? 13.879 -4.970 -7.781 1.00 64.19 374 ASP A O 1
ATOM 2998 N N . GLN A 1 375 ? 13.725 -5.353 -5.571 1.00 55.16 375 GLN A N 1
ATOM 2999 C CA . GLN A 1 375 ? 15.165 -5.403 -5.321 1.00 55.16 375 GLN A CA 1
ATOM 3000 C C . GLN A 1 375 ? 15.765 -6.597 -6.062 1.00 55.16 375 GLN A C 1
ATOM 3002 O O . GLN A 1 375 ? 15.590 -7.744 -5.663 1.00 55.16 375 GLN A O 1
ATOM 3007 N N . CYS A 1 376 ? 16.488 -6.322 -7.142 1.00 53.44 376 CYS A N 1
ATOM 3008 C CA . CYS A 1 376 ? 17.315 -7.318 -7.799 1.00 53.44 376 CYS A CA 1
ATOM 3009 C C . CYS A 1 376 ? 18.578 -7.559 -6.960 1.00 53.44 376 CYS A C 1
ATOM 3011 O O . CYS A 1 376 ? 19.417 -6.656 -6.879 1.00 53.44 376 CYS A O 1
ATOM 3013 N N . PRO A 1 377 ? 18.779 -8.756 -6.380 1.00 47.53 377 PRO A N 1
ATOM 3014 C CA . PRO A 1 377 ? 19.967 -9.032 -5.574 1.00 47.53 377 PRO A CA 1
ATOM 3015 C C . PRO A 1 377 ? 21.262 -8.953 -6.397 1.00 47.53 377 PRO A C 1
ATOM 3017 O O . PRO A 1 377 ? 22.306 -8.599 -5.860 1.00 47.53 377 PRO A O 1
ATOM 3020 N N . MET A 1 378 ? 21.187 -9.240 -7.705 1.00 48.28 378 MET A N 1
ATOM 3021 C CA . MET A 1 378 ? 22.334 -9.195 -8.624 1.00 48.28 378 MET A CA 1
ATOM 3022 C C . MET A 1 378 ? 22.600 -7.812 -9.229 1.00 48.28 378 MET A C 1
ATOM 3024 O O . MET A 1 378 ? 23.714 -7.542 -9.659 1.00 48.28 378 MET A O 1
ATOM 3028 N N . CYS A 1 379 ? 21.596 -6.936 -9.267 1.00 53.31 379 CYS A N 1
ATOM 3029 C CA . CYS A 1 379 ? 21.689 -5.636 -9.929 1.00 53.31 379 CYS A CA 1
ATOM 3030 C C . CYS A 1 379 ? 22.095 -4.515 -8.944 1.00 53.31 379 CYS A C 1
ATOM 3032 O O . CYS A 1 379 ? 22.292 -3.370 -9.339 1.00 53.31 379 CYS A O 1
ATOM 3034 N N . GLY A 1 380 ? 22.233 -4.841 -7.651 1.00 46.62 380 GLY A N 1
ATOM 3035 C CA . GLY A 1 380 ? 22.567 -3.898 -6.587 1.00 46.62 380 GLY A CA 1
ATOM 3036 C C . GLY A 1 380 ? 21.406 -2.972 -6.204 1.00 46.62 380 GLY A C 1
ATOM 3037 O O . GLY A 1 380 ? 20.471 -2.730 -6.965 1.00 46.62 380 GLY A O 1
ATOM 3038 N N . SER A 1 381 ? 21.468 -2.413 -4.996 1.00 50.44 381 SER A N 1
ATOM 3039 C CA . SER A 1 381 ? 20.449 -1.540 -4.382 1.00 50.44 381 SER A CA 1
ATOM 3040 C C . SER A 1 381 ? 20.277 -0.162 -5.057 1.00 50.44 381 SER A C 1
ATOM 3042 O O . SER A 1 381 ? 19.750 0.759 -4.436 1.00 50.44 381 SER A O 1
ATOM 3044 N N . TYR A 1 382 ? 20.758 0.013 -6.291 1.00 50.25 382 TYR A N 1
ATOM 3045 C CA . TYR A 1 382 ? 20.928 1.308 -6.961 1.00 50.25 382 TYR A CA 1
ATOM 3046 C C . TYR A 1 382 ? 19.756 1.710 -7.867 1.00 50.25 382 TYR A C 1
ATOM 3048 O O . TYR A 1 382 ? 19.620 2.885 -8.211 1.00 50.25 382 TYR A O 1
ATOM 3056 N N . PHE A 1 383 ? 18.887 0.769 -8.245 1.00 59.44 383 PHE A N 1
ATOM 3057 C CA . PHE A 1 383 ? 17.816 1.039 -9.201 1.00 59.44 383 PHE A CA 1
ATOM 3058 C C . PHE A 1 383 ? 16.558 1.627 -8.552 1.00 59.44 383 PHE A C 1
ATOM 3060 O O . PHE A 1 383 ? 15.999 1.093 -7.592 1.00 59.44 383 PHE A O 1
ATOM 3067 N N . LYS A 1 384 ? 16.066 2.734 -9.122 1.00 66.19 384 LYS A N 1
ATOM 3068 C CA . LYS A 1 384 ? 14.777 3.329 -8.751 1.00 66.19 384 LYS A CA 1
ATOM 3069 C C . LYS A 1 384 ? 13.647 2.409 -9.215 1.00 66.19 384 LYS A C 1
ATOM 3071 O O . LYS A 1 384 ? 13.397 2.303 -10.409 1.00 66.19 384 LYS A O 1
ATOM 3076 N N . LEU A 1 385 ? 12.911 1.802 -8.285 1.00 77.25 385 LEU A N 1
ATOM 3077 C CA . LEU A 1 385 ? 11.790 0.919 -8.629 1.00 77.25 385 LEU A CA 1
ATOM 3078 C C . LEU A 1 385 ? 10.815 1.594 -9.615 1.00 77.25 385 LEU A C 1
ATOM 3080 O O . LEU A 1 385 ? 10.371 2.724 -9.411 1.00 77.25 385 LEU A O 1
ATOM 3084 N N . GLY A 1 386 ? 10.459 0.864 -10.664 1.00 79.19 386 GLY A N 1
ATOM 3085 C CA . GLY A 1 386 ? 9.653 1.295 -11.799 1.00 79.19 386 GLY A CA 1
ATOM 3086 C C . GLY A 1 386 ? 10.455 1.790 -13.000 1.00 79.19 386 GLY A C 1
ATOM 3087 O O . GLY A 1 386 ? 9.821 2.103 -14.007 1.00 79.19 386 GLY A O 1
ATOM 3088 N N . CYS A 1 387 ? 11.786 1.905 -12.908 1.00 88.69 387 CYS A N 1
ATOM 3089 C CA . CYS A 1 387 ? 12.637 2.254 -14.046 1.00 88.69 387 CYS A CA 1
ATOM 3090 C C . CYS A 1 387 ? 1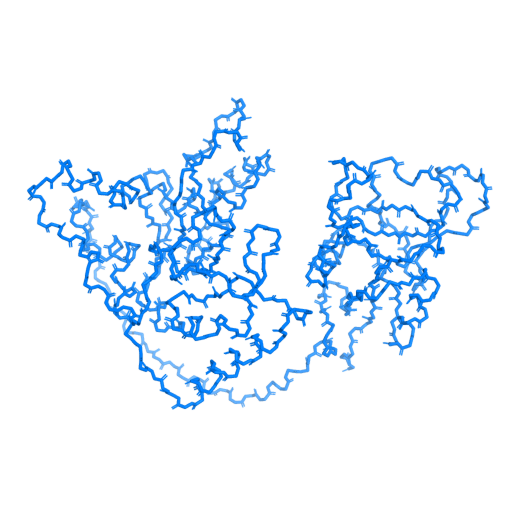2.807 1.088 -15.030 1.00 88.69 387 CYS A C 1
ATOM 3092 O O . CYS A 1 387 ? 12.435 -0.049 -14.734 1.00 88.69 387 CYS A O 1
ATOM 3094 N N . TRP A 1 388 ? 13.304 1.391 -16.225 1.00 92.88 388 TRP A N 1
ATOM 3095 C CA . TRP A 1 388 ? 13.455 0.445 -17.326 1.00 92.88 388 TRP A CA 1
ATOM 3096 C C . TRP A 1 388 ? 14.910 0.073 -17.535 1.00 92.88 388 TRP A C 1
ATOM 3098 O O . TRP A 1 388 ? 15.778 0.940 -17.473 1.00 92.88 388 TRP A O 1
ATOM 3108 N N . ASN A 1 389 ? 15.144 -1.188 -17.861 1.00 90.25 389 ASN A N 1
ATOM 3109 C CA . ASN A 1 389 ? 16.439 -1.671 -18.302 1.00 90.25 389 ASN A CA 1
ATOM 3110 C C . ASN A 1 389 ? 16.258 -2.447 -19.618 1.00 90.25 389 ASN A C 1
ATOM 3112 O O . ASN A 1 389 ? 15.207 -3.050 -19.865 1.00 90.25 389 ASN A O 1
ATOM 3116 N N . ASN A 1 390 ? 17.256 -2.377 -20.488 1.00 91.56 390 ASN A N 1
ATOM 3117 C CA . ASN A 1 390 ? 17.361 -3.198 -21.682 1.00 91.56 390 ASN A CA 1
ATOM 3118 C C . ASN A 1 390 ? 17.933 -4.579 -21.305 1.00 91.56 390 ASN A C 1
ATOM 3120 O O . ASN A 1 390 ? 18.714 -4.713 -20.375 1.00 91.56 390 ASN A O 1
ATOM 3124 N N . LEU A 1 391 ? 17.474 -5.633 -21.976 1.00 91.56 391 LEU A N 1
ATOM 3125 C CA . LEU A 1 391 ? 17.916 -7.009 -21.756 1.00 91.56 391 LEU A CA 1
ATOM 3126 C C . LEU A 1 391 ? 17.857 -7.791 -23.076 1.00 91.56 391 LEU A C 1
ATOM 3128 O O . LEU A 1 391 ? 17.103 -7.445 -23.995 1.00 91.56 391 LEU A O 1
ATOM 3132 N N . GLU A 1 392 ? 18.648 -8.859 -23.200 1.00 93.44 392 GLU A N 1
ATOM 3133 C CA . GLU A 1 392 ? 18.576 -9.739 -24.369 1.00 93.44 392 GLU A CA 1
ATOM 3134 C C . GLU A 1 392 ? 17.188 -10.392 -24.458 1.00 93.44 392 GLU A C 1
ATOM 3136 O O . GLU A 1 392 ? 16.700 -10.996 -23.501 1.00 93.44 392 GLU A O 1
ATOM 3141 N N . CYS A 1 393 ? 16.549 -10.298 -25.624 1.00 96.12 393 CYS A N 1
ATOM 3142 C CA . CYS A 1 393 ? 15.143 -10.667 -25.824 1.00 96.12 393 CYS A CA 1
ATOM 3143 C C . CYS A 1 393 ? 14.823 -12.157 -25.602 1.00 96.12 393 CYS A C 1
ATOM 3145 O O . CYS A 1 393 ? 13.648 -12.522 -25.479 1.00 96.12 393 CYS A O 1
ATOM 3147 N N . HIS A 1 394 ? 15.839 -13.028 -25.592 1.00 94.69 394 HIS A N 1
ATOM 3148 C CA . HIS A 1 394 ? 15.668 -14.459 -25.321 1.00 94.69 394 HIS A CA 1
ATOM 3149 C C . HIS A 1 394 ? 15.485 -14.764 -23.829 1.00 94.69 394 HIS A C 1
ATOM 3151 O O . HIS A 1 394 ? 14.976 -15.838 -23.509 1.00 94.69 394 HIS A O 1
ATOM 3157 N N . ASN A 1 395 ? 15.821 -13.820 -22.937 1.00 90.94 395 ASN A N 1
ATOM 3158 C CA . ASN A 1 395 ? 15.649 -13.997 -21.501 1.00 90.94 395 ASN A CA 1
ATOM 3159 C C . ASN A 1 395 ? 14.190 -14.286 -21.149 1.00 90.94 395 ASN A C 1
ATOM 3161 O O . ASN A 1 395 ? 13.249 -13.738 -21.724 1.00 90.94 395 ASN A O 1
ATOM 3165 N N . ILE A 1 396 ? 14.006 -15.167 -20.176 1.00 90.12 396 ILE A N 1
ATOM 3166 C CA . ILE A 1 396 ? 12.704 -15.699 -19.804 1.00 90.12 396 ILE A CA 1
ATOM 3167 C C . ILE A 1 396 ? 12.266 -14.986 -18.524 1.00 90.12 396 ILE A C 1
ATOM 3169 O O . ILE A 1 396 ? 12.749 -15.301 -17.443 1.00 90.12 396 ILE A O 1
ATOM 3173 N N . VAL A 1 397 ? 11.371 -14.002 -18.641 1.00 88.12 397 VAL A N 1
ATOM 3174 C CA . VAL A 1 397 ? 10.862 -13.218 -17.498 1.00 88.12 397 VAL A CA 1
ATOM 3175 C C . VAL A 1 397 ? 9.337 -13.056 -17.575 1.00 88.12 397 VAL A C 1
ATOM 3177 O O . VAL A 1 397 ? 8.751 -13.346 -18.626 1.00 88.12 397 VAL A O 1
ATOM 3180 N N . PRO A 1 398 ? 8.656 -12.658 -16.477 1.00 91.19 398 PRO A N 1
ATOM 3181 C CA . PRO A 1 398 ? 7.231 -12.312 -16.496 1.00 91.19 398 PRO A CA 1
ATOM 3182 C C . PRO A 1 398 ? 6.917 -11.218 -17.527 1.00 91.19 398 PRO A C 1
ATOM 3184 O O . PRO A 1 398 ? 7.818 -10.617 -18.104 1.00 91.19 398 PRO A O 1
ATOM 3187 N N . TYR A 1 399 ? 5.645 -10.914 -17.771 1.00 94.19 399 TYR A N 1
ATOM 3188 C CA . TYR A 1 399 ? 5.282 -9.898 -18.767 1.00 94.19 399 TYR A CA 1
ATOM 3189 C C . TYR A 1 399 ? 3.958 -9.199 -18.464 1.00 94.19 399 TYR A C 1
ATOM 3191 O O . TYR A 1 399 ? 3.108 -9.728 -17.744 1.00 94.19 399 TYR A O 1
ATOM 3199 N N . ILE A 1 400 ? 3.777 -7.991 -19.006 1.00 94.94 400 ILE A N 1
ATOM 3200 C CA . ILE A 1 400 ? 2.540 -7.215 -18.852 1.00 94.94 400 ILE A CA 1
ATOM 3201 C C . ILE A 1 400 ? 1.929 -6.939 -20.217 1.00 94.94 400 ILE A C 1
ATOM 3203 O O . ILE A 1 400 ? 2.582 -6.369 -21.086 1.00 94.94 400 ILE A O 1
ATOM 3207 N N . CYS A 1 401 ? 0.654 -7.287 -20.376 1.00 96.69 401 CYS A N 1
ATOM 3208 C CA . CYS A 1 401 ? -0.126 -6.962 -21.565 1.00 96.69 401 CYS A CA 1
ATOM 3209 C C . CYS A 1 401 ? -0.991 -5.711 -21.344 1.00 96.69 401 CYS A C 1
ATOM 3211 O O . CYS A 1 401 ? -1.461 -5.476 -20.228 1.00 96.69 401 CYS A O 1
ATOM 3213 N N . LYS A 1 402 ? -1.252 -4.964 -22.421 1.00 96.62 402 LYS A N 1
ATOM 3214 C CA . LYS A 1 402 ? -2.126 -3.789 -22.530 1.00 96.62 402 LYS A CA 1
ATOM 3215 C C . LYS A 1 402 ? -3.085 -3.966 -23.711 1.00 96.62 402 LYS A C 1
ATOM 3217 O O . LYS A 1 402 ? -2.662 -4.387 -24.788 1.00 96.62 402 LYS A O 1
ATOM 3222 N N . LYS A 1 403 ? -4.359 -3.618 -23.526 1.00 94.88 403 LYS A N 1
ATOM 3223 C CA . LYS A 1 403 ? -5.366 -3.537 -24.598 1.00 94.88 403 LYS A CA 1
ATOM 3224 C C . LYS A 1 403 ? -6.369 -2.405 -24.356 1.00 94.88 403 LYS A C 1
ATOM 3226 O O . LYS A 1 403 ? -6.518 -2.002 -23.202 1.00 94.88 403 LYS A O 1
ATOM 3231 N N . PRO A 1 404 ? -7.072 -1.904 -25.384 1.00 91.38 404 PRO A N 1
ATOM 3232 C CA . PRO A 1 404 ? -8.151 -0.937 -25.199 1.00 91.38 404 PRO A CA 1
ATOM 3233 C C . PRO A 1 404 ? -9.274 -1.485 -24.305 1.00 91.38 404 PRO A C 1
ATOM 3235 O O . PRO A 1 404 ? -9.494 -2.697 -24.236 1.00 91.38 404 PRO A O 1
ATOM 3238 N N . ASN A 1 405 ? -9.990 -0.588 -23.628 1.00 82.81 405 ASN A N 1
ATOM 3239 C CA . ASN A 1 405 ? -11.257 -0.904 -22.964 1.00 82.81 405 ASN A CA 1
ATOM 3240 C C . ASN A 1 405 ? -12.284 -1.448 -23.984 1.00 82.81 405 ASN A C 1
ATOM 3242 O O . ASN A 1 405 ? -12.341 -0.980 -25.118 1.00 82.81 405 ASN A O 1
ATOM 3246 N N . VAL A 1 406 ? -13.084 -2.436 -23.571 1.00 67.06 406 VAL A N 1
ATOM 3247 C CA . VAL A 1 406 ? -14.088 -3.141 -24.397 1.00 67.06 406 VAL A CA 1
ATOM 3248 C C . VAL A 1 406 ? -15.457 -2.430 -24.390 1.00 67.06 406 VAL A C 1
ATOM 3250 O O . VAL A 1 406 ? -16.424 -2.938 -24.946 1.00 67.06 406 VAL A O 1
ATOM 3253 N N . ALA A 1 407 ? -15.573 -1.251 -23.772 1.00 54.22 407 ALA A N 1
ATOM 3254 C CA . ALA A 1 407 ? -16.778 -0.428 -23.861 1.00 54.22 407 ALA A CA 1
ATOM 3255 C C . ALA A 1 407 ? -16.961 0.103 -25.298 1.00 54.22 407 ALA A C 1
ATOM 3257 O O . ALA A 1 407 ? -16.334 1.094 -25.677 1.00 54.22 407 ALA A O 1
ATOM 3258 N N . ALA A 1 408 ? -17.781 -0.607 -26.080 1.00 39.84 408 ALA A N 1
ATOM 3259 C CA . ALA A 1 408 ? -18.347 -0.155 -27.350 1.00 39.84 408 ALA A CA 1
ATOM 3260 C C . ALA A 1 408 ? -19.454 0.882 -27.122 1.00 39.84 408 ALA A C 1
ATOM 3262 O O . ALA A 1 408 ? -20.226 0.707 -26.146 1.00 39.84 408 ALA A O 1
#

InterPro domains:
  IPR001304 C-type lectin-like [PF00059] (277-403)
  IPR001304 C-type lectin-like [PS50041] (267-402)
  IPR001304 C-type lectin-like [SM00034] (258-402)
  IPR016186 C-type lectin-like/link domain superfamily [G3DSA:3.10.100.10] (255-407)
  IPR016187 C-type lectin fold [SSF56436] (239-405)
  IPR018378 C-type lectin, conserved site [PS00615] (379-401)

Foldseek 3Di:
DVLLVVLLVQAKFWDWDDDDPQQQDDPDDALFDWTFTDLDIDGDPQLVVCCVPDVSNVSNLVSLVPTHPSSRTRRCRQQQGCVRHVRGNGYPSVVVVCVQVVVVCVVCVPPPDPPPPPPQCQDPDDDPALHAQEDWAFQDPPCVDPLRDAPFDDDPRIHAHALVCQVNVLSDRHPYYPDHDCVGHVVSVVVSVVVVVVCVVVVPPPGDSNSSSVRPSNCVVVCVPPDDPDDDDDDDDDDDDDDDPPDDPDDPPPPPLDPPQWDADPVQLKTKHWDFFWFFQVVQQVVLVVVVWGFADDDDDVSLVVNLVRQVVPDDPDLFAAKAFGQKWFPDDFPPPQVPTDIAGPVRDDPPDAQAWVCPPPGSQQTTKIFGNDDGPVVDPRTDHSHIYGHHRRGIHITMIMDHGPPD

pLDDT: mean 77.73, std 20.26, range [27.44, 98.38]

Nearest PDB structures (foldseek):
  6m5m-assembly1_A  TM=8.524E-01  e=1.034E-10  Saxidomus purpurata
  1jwi-assembly1_A  TM=7.863E-01  e=1.295E-07  Bitis arietans
  7odu-assembly1_C  TM=8.112E-01  e=2.334E-07  Rattus norvegicus
  1uex-assembly1_A  TM=7.776E-01  e=2.201E-07  Bitis arietans
  5thp-assembly2_D  TM=7.188E-01  e=5.023E-07  Calloselasma rhodostoma

Organism: NCBI:txid37863

Secondary structure (DSSP, 8-state):
-HHHHHHHTT--B--EEPPPGGG---SSPPSS---EE-S--B--HHHHHHHHH-HHHHHHHHHHTTSSSTHHHHHHHHHS-TTT---TT---HHHHHHHHTTHHHHH-TTS-----TT----SSS--SSS--S-B--B--S-TT-GGG--SSEEETTEEE--GGGHHHHTT--SS-B---BTTB-HHHHHHHHHHHHHHHHHT---S--HHHHTSHHHHHHTT-S-------------------------------SS-TT-EEEGGGTEEEEEEEEEE-HHHHHHHHHTTT-EEPP--SHHHHHHHHHHHHHH----TT----EEEEEE-PPTT--GGG--EEETT--------BPTT-S--TT--EEEE--S--TTT-TT--TT-EEEE-TT--EEEEEEEE----

Radius of gyration: 25.86 Å; Cα contacts (8 Å, |Δi|>4): 655; chains: 1; bounding box: 63×52×78 Å

Sequence (408 aa):
MVRIFKELNGSFNSGIYDLEKNRYQHWNPSPLPLWKSSLSATFSKESALFMVRSPLVERTYNYLRSTHCPDETFWTTIAGNPHILQMPGGFNASLWKEKLIGAWDKSHPNANVTLDAKRRSYGLYEPETYYIARYQIWNNYNFRKLKNRCLGKFTAESCAFGVDDLPTLANRPELIGHKFYTKFQPAAFFCLYEHVRQRALSGNTDFNVSAYGELPGPKLLSGTSHVHKAVRRKETTSRTMKFVVLSSVLWAVAFSACDSGWSFFPKTNSCYRHFNEQKSFNNAQTSCRALNASLASVGDINENNFIRTIATMGGDAGTWGVMPWLGGYTESPNETPIASLEWKWNDGSAFGFTNWCPGDPNSSHEKCIHMVVDQCPMCGSYFKLGCWNNLECHNIVPYICKKPNVAA

Mean predicted aligned error: 17.69 Å

Solvent-accessible surface area (backbone atoms only — not comparable to full-atom values): 23624 Å² total; per-residue (Å²): 106,71,69,43,53,58,33,25,66,48,23,38,42,47,32,80,52,86,59,63,71,87,37,66,83,59,96,68,82,69,86,53,78,80,30,17,22,38,80,56,63,41,64,30,72,64,31,54,56,47,50,79,68,34,69,66,50,48,50,36,51,60,58,33,71,78,36,59,64,37,58,32,28,46,60,24,26,58,28,24,37,52,92,82,38,77,38,58,34,36,38,55,42,67,65,47,52,32,51,74,73,48,51,44,55,70,78,39,76,86,55,97,67,81,79,62,84,86,74,63,69,49,62,96,34,70,60,97,48,90,41,40,55,60,40,68,47,67,78,55,99,73,67,84,45,83,93,70,58,74,65,37,47,76,53,95,60,26,27,33,42,19,59,80,35,42,78,58,59,77,44,46,66,38,75,36,81,48,39,73,42,80,91,46,54,38,62,26,56,52,53,52,50,49,52,55,49,49,37,65,72,71,64,65,69,95,65,68,47,66,57,46,31,67,28,67,35,24,29,59,72,72,58,76,50,90,73,78,96,72,88,76,84,84,79,89,74,92,72,86,81,79,83,76,84,78,86,73,94,65,87,72,78,74,73,66,60,34,62,92,86,40,47,69,39,80,92,75,50,26,20,35,35,57,42,74,67,60,31,25,51,66,58,42,36,53,55,19,44,78,68,73,24,26,27,30,71,53,72,42,71,68,54,37,52,51,53,35,51,43,46,64,76,56,46,76,85,53,97,69,31,49,45,30,35,40,18,36,34,42,82,54,58,72,82,45,56,66,94,71,59,54,64,42,28,76,70,72,53,74,72,79,44,82,53,57,27,92,76,40,68,75,50,45,75,29,37,24,30,28,34,38,56,47,82,32,81,88,74,46,99,78,66,59,74,53,19,30,41,54,35,53,44,76,50,67,31,24,30,29,28,31,28,73,41,78,79,123